Protein AF-0000000085001546 (afdb_homodimer)

Structure (mmCIF, N/CA/C/O backbone):
data_AF-0000000085001546-model_v1
#
loop_
_entity.id
_entity.type
_entity.pdbx_description
1 polymer 'Uncharacterized protein'
#
loop_
_atom_site.group_PDB
_atom_site.id
_atom_site.type_symbol
_atom_site.label_atom_id
_atom_site.label_alt_id
_atom_site.label_comp_id
_atom_site.label_asym_id
_atom_site.label_entity_id
_atom_site.label_seq_id
_atom_site.pdbx_PDB_ins_code
_atom_site.Cartn_x
_atom_site.Cartn_y
_atom_site.Cartn_z
_atom_site.occupancy
_atom_site.B_iso_or_equiv
_atom_site.auth_seq_id
_atom_site.auth_comp_id
_atom_site.auth_asym_id
_atom_site.auth_atom_id
_atom_site.pdbx_PDB_model_num
ATOM 1 N N . MET A 1 1 ? 23.609 -78.562 15.828 1 22.67 1 MET A N 1
ATOM 2 C CA . MET A 1 1 ? 22.531 -77.875 16.516 1 22.67 1 MET A CA 1
ATOM 3 C C . MET A 1 1 ? 22.531 -76.375 16.172 1 22.67 1 MET A C 1
ATOM 5 O O . MET A 1 1 ? 23.5 -75.688 16.469 1 22.67 1 MET A O 1
ATOM 9 N N . LEU A 1 2 ? 21.969 -76.062 15.039 1 18.95 2 LEU A N 1
ATOM 10 C CA . LEU A 1 2 ? 21.844 -74.938 14.156 1 18.95 2 LEU A CA 1
ATOM 11 C C . LEU A 1 2 ? 21.188 -73.75 14.875 1 18.95 2 LEU A C 1
ATOM 13 O O . LEU A 1 2 ? 20.062 -73.875 15.375 1 18.95 2 LEU A O 1
ATOM 17 N N . LYS A 1 3 ? 22.047 -72.812 15.539 1 21.53 3 LYS A N 1
ATOM 18 C CA . LYS A 1 3 ? 21.859 -71.562 16.312 1 21.53 3 LYS A CA 1
ATOM 19 C C . LYS A 1 3 ? 20.812 -70.688 15.664 1 21.53 3 LYS A C 1
ATOM 21 O O . LYS A 1 3 ? 20.547 -70.812 14.461 1 21.53 3 LYS A O 1
ATOM 26 N N . CYS A 1 4 ? 20.078 -69.688 16.359 1 21.12 4 CYS A N 1
ATOM 27 C CA . CYS A 1 4 ? 18.859 -68.875 16.359 1 21.12 4 CYS A CA 1
ATOM 28 C C . CYS A 1 4 ? 18.859 -67.938 15.195 1 21.12 4 CYS A C 1
ATOM 30 O O . CYS A 1 4 ? 19.828 -67.188 14.992 1 21.12 4 CYS A O 1
ATOM 32 N N . SER A 1 5 ? 18.219 -68.125 14.031 1 21.47 5 SER A N 1
ATOM 33 C CA . SER A 1 5 ? 17.938 -67.375 12.82 1 21.47 5 SER A CA 1
ATOM 34 C C . SER A 1 5 ? 17.234 -66.062 13.148 1 21.47 5 SER A C 1
ATOM 36 O O . SER A 1 5 ? 16.156 -66.062 13.766 1 21.47 5 SER A O 1
ATOM 38 N N . PRO A 1 6 ? 17.953 -64.938 13.414 1 22.94 6 PRO A N 1
ATOM 39 C CA . PRO A 1 6 ? 17.359 -63.688 13.945 1 22.94 6 PRO A CA 1
ATOM 40 C C . PRO A 1 6 ? 16.234 -63.156 13.07 1 22.94 6 PRO A C 1
ATOM 42 O O . PRO A 1 6 ? 16.297 -63.25 11.844 1 22.94 6 PRO A O 1
ATOM 45 N N . VAL A 1 7 ? 14.938 -63.125 13.484 1 20.58 7 VAL A N 1
ATOM 46 C CA . VAL A 1 7 ? 13.664 -62.656 12.945 1 20.58 7 VAL A CA 1
ATOM 47 C C . VAL A 1 7 ? 13.758 -61.156 12.617 1 20.58 7 VAL A C 1
ATOM 49 O O . VAL A 1 7 ? 14.117 -60.344 13.469 1 20.58 7 VAL A O 1
ATOM 52 N N . VAL A 1 8 ? 13.93 -60.625 11.367 1 19.33 8 VAL A N 1
ATOM 53 C CA . VAL A 1 8 ? 14.008 -59.312 10.742 1 19.33 8 VAL A CA 1
ATOM 54 C C . VAL A 1 8 ? 12.711 -58.562 10.977 1 19.33 8 VAL A C 1
ATOM 56 O O . VAL A 1 8 ? 11.648 -58.938 10.5 1 19.33 8 VAL A O 1
ATOM 59 N N . ARG A 1 9 ? 12.258 -58.062 12.195 1 20.77 9 ARG A N 1
ATOM 60 C CA . ARG A 1 9 ? 11.031 -57.312 12.391 1 20.77 9 ARG A CA 1
ATOM 61 C C . ARG A 1 9 ? 10.969 -56.094 11.453 1 20.77 9 ARG A C 1
ATOM 63 O O . ARG A 1 9 ? 11.914 -55.312 11.383 1 20.77 9 ARG A O 1
ATOM 70 N N . ALA A 1 10 ? 10.109 -56 10.375 1 20.83 10 ALA A N 1
ATOM 71 C CA . ALA A 1 10 ? 9.797 -54.969 9.391 1 20.83 10 ALA A CA 1
ATOM 72 C C . ALA A 1 10 ? 9.305 -53.688 10.078 1 20.83 10 ALA A C 1
ATOM 74 O O . ALA A 1 10 ? 8.32 -53.719 10.812 1 20.83 10 ALA A O 1
ATOM 75 N N . PHE A 1 11 ? 10.117 -52.75 10.664 1 24.11 11 PHE A N 1
ATOM 76 C CA . PHE A 1 11 ? 9.766 -51.469 11.258 1 24.11 11 PHE A CA 1
ATOM 77 C C . PHE A 1 11 ? 8.875 -50.656 10.32 1 24.11 11 PHE A C 1
ATOM 79 O O . PHE A 1 11 ? 9.281 -50.344 9.203 1 24.11 11 PHE A O 1
ATOM 86 N N . VAL A 1 12 ? 7.508 -50.719 10.344 1 25.95 12 VAL A N 1
ATOM 87 C CA . VAL A 1 12 ? 6.473 -49.969 9.648 1 25.95 12 VAL A CA 1
ATOM 88 C C . VAL A 1 12 ? 6.719 -48.469 9.836 1 25.95 12 VAL A C 1
ATOM 90 O O . VAL A 1 12 ? 6.875 -48 10.961 1 25.95 12 VAL A O 1
ATOM 93 N N . ARG A 1 13 ? 7.25 -47.719 8.875 1 30.47 13 ARG A N 1
ATOM 94 C CA . ARG A 1 13 ? 7.605 -46.281 8.836 1 30.47 13 ARG A CA 1
ATOM 95 C C . ARG A 1 13 ? 6.441 -45.438 9.289 1 30.47 13 ARG A C 1
ATOM 97 O O . ARG A 1 13 ? 5.32 -45.562 8.797 1 30.47 13 ARG A O 1
ATOM 104 N N . PRO A 1 14 ? 6.465 -44.781 10.531 1 28.7 14 PRO A N 1
ATOM 105 C CA . PRO A 1 14 ? 5.387 -44 11.109 1 28.7 14 PRO A CA 1
ATOM 106 C C . PRO A 1 14 ? 4.801 -43 10.109 1 28.7 14 PRO A C 1
ATOM 108 O O . PRO A 1 14 ? 5.477 -42.594 9.148 1 28.7 14 PRO A O 1
ATOM 111 N N . ARG A 1 15 ? 3.498 -42.844 10.031 1 32.47 15 ARG A N 1
ATOM 112 C CA . ARG A 1 15 ? 2.59 -41.969 9.273 1 32.47 15 ARG A CA 1
ATOM 113 C C . ARG A 1 15 ? 3.023 -40.531 9.344 1 32.47 15 ARG A C 1
ATOM 115 O O . ARG A 1 15 ? 3.262 -40 10.43 1 32.47 15 ARG A O 1
ATOM 122 N N . ARG A 1 16 ? 3.506 -39.906 8.258 1 33.78 16 ARG A N 1
ATOM 123 C CA . ARG A 1 16 ? 3.965 -38.562 7.953 1 33.78 16 ARG A CA 1
ATOM 124 C C . ARG A 1 16 ? 3.01 -37.5 8.523 1 33.78 16 ARG A C 1
ATOM 126 O O . ARG A 1 16 ? 1.819 -37.531 8.203 1 33.78 16 ARG A O 1
ATOM 133 N N . GLN A 1 17 ? 3.17 -37.125 9.836 1 28.27 17 GLN A N 1
ATOM 134 C CA . GLN A 1 17 ? 2.393 -36.094 10.523 1 28.27 17 GLN A CA 1
ATOM 135 C C . GLN A 1 17 ? 2.324 -34.812 9.703 1 28.27 17 GLN A C 1
ATOM 137 O O . GLN A 1 17 ? 3.357 -34.25 9.352 1 28.27 17 GLN A O 1
ATOM 142 N N . ILE A 1 18 ? 1.299 -34.594 8.961 1 32.38 18 ILE A N 1
ATOM 143 C CA . ILE A 1 18 ? 0.952 -33.375 8.242 1 32.38 18 ILE A CA 1
ATOM 144 C C . ILE A 1 18 ? 0.745 -32.219 9.242 1 32.38 18 ILE A C 1
ATOM 146 O O . ILE A 1 18 ? -0.133 -32.312 10.102 1 32.38 18 ILE A O 1
ATOM 150 N N . THR A 1 19 ? 1.7 -31.484 9.719 1 32.44 19 THR A N 1
ATOM 151 C CA . THR A 1 19 ? 1.511 -30.297 10.555 1 32.44 19 THR A CA 1
ATOM 152 C C . THR A 1 19 ? 0.7 -29.234 9.812 1 32.44 19 THR A C 1
ATOM 154 O O . THR A 1 19 ? 1.006 -28.906 8.664 1 32.44 19 THR A O 1
ATOM 157 N N . HIS A 1 20 ? -0.538 -29.047 10.242 1 33.53 20 HIS A N 1
ATOM 158 C CA . HIS A 1 20 ? -1.504 -28.078 9.719 1 33.53 20 HIS A CA 1
ATOM 159 C C . HIS A 1 20 ? -1.108 -26.656 10.07 1 33.53 20 HIS A C 1
ATOM 161 O O . HIS A 1 20 ? -0.918 -26.328 11.242 1 33.53 20 HIS A O 1
ATOM 167 N N . PHE A 1 21 ? -0.254 -25.969 9.547 1 36.81 21 PHE A N 1
ATOM 168 C CA . PHE A 1 21 ? 0.182 -24.625 9.906 1 36.81 21 PHE A CA 1
ATOM 169 C C . PHE A 1 21 ? -0.802 -23.594 9.391 1 36.81 21 PHE A C 1
ATOM 171 O O . PHE A 1 21 ? -0.512 -22.391 9.414 1 36.81 21 PHE A O 1
ATOM 178 N N . SER A 1 22 ? -1.902 -23.844 8.859 1 37.84 22 SER A N 1
ATOM 179 C CA . SER A 1 22 ? -2.385 -22.859 7.895 1 37.84 22 SER A CA 1
ATOM 180 C C . SER A 1 22 ? -2.99 -21.656 8.594 1 37.84 22 SER A C 1
ATOM 182 O O . SER A 1 22 ? -2.865 -20.531 8.109 1 37.84 22 SER A O 1
ATOM 184 N N . ARG A 1 23 ? -3.906 -21.734 9.703 1 39.09 23 ARG A N 1
ATOM 185 C CA . ARG A 1 23 ? -4.91 -20.703 9.914 1 39.09 23 ARG A CA 1
ATOM 186 C C . ARG A 1 23 ? -4.344 -19.547 10.742 1 39.09 23 ARG A C 1
ATOM 188 O O . ARG A 1 23 ? -3.68 -19.781 11.758 1 39.09 23 ARG A O 1
ATOM 195 N N . ILE A 1 24 ? -4.164 -18.5 10.086 1 40.12 24 ILE A N 1
ATOM 196 C CA . ILE A 1 24 ? -3.883 -17.328 10.914 1 40.12 24 ILE A CA 1
ATOM 197 C C . ILE A 1 24 ? -4.883 -17.266 12.07 1 40.12 24 ILE A C 1
ATOM 199 O O . ILE A 1 24 ? -6.086 -17.438 11.867 1 40.12 24 ILE A O 1
ATOM 203 N N . GLN A 1 25 ? -4.48 -17.672 13.242 1 34.09 25 GLN A N 1
ATOM 204 C CA . GLN A 1 25 ? -5.336 -17.594 14.422 1 34.09 25 GLN A CA 1
ATOM 205 C C . GLN A 1 25 ? -6.125 -16.281 14.445 1 34.09 25 GLN A C 1
ATOM 207 O O . GLN A 1 25 ? -5.574 -15.219 14.172 1 34.09 25 GLN A O 1
ATOM 212 N N . ARG A 1 26 ? -7.445 -16.359 14.43 1 33 26 ARG A N 1
ATOM 213 C CA . ARG A 1 26 ? -8.477 -15.328 14.469 1 33 26 ARG A CA 1
ATOM 214 C C . ARG A 1 26 ? -8.258 -14.391 15.656 1 33 26 ARG A C 1
ATOM 216 O O . ARG A 1 26 ? -8.305 -14.828 16.812 1 33 26 ARG A O 1
ATOM 223 N N . ALA A 1 27 ? -7.512 -13.523 15.641 1 30.45 27 ALA A N 1
ATOM 224 C CA . ALA A 1 27 ? -7.805 -12.578 16.719 1 30.45 27 ALA A CA 1
ATOM 225 C C . ALA A 1 27 ? -9.25 -12.086 16.641 1 30.45 27 ALA A C 1
ATOM 227 O O . ALA A 1 27 ? -9.805 -11.945 15.547 1 30.45 27 ALA A O 1
ATOM 228 N N . SER A 1 28 ? -10.164 -12.172 17.656 1 31.56 28 SER A N 1
ATOM 229 C CA . SER A 1 28 ? -11.555 -11.789 17.844 1 31.56 28 SER A CA 1
ATOM 230 C C . SER A 1 28 ? -11.844 -10.422 17.234 1 31.56 28 SER A C 1
ATOM 232 O O . SER A 1 28 ? -11.883 -9.414 17.953 1 31.56 28 SER A O 1
ATOM 234 N N . PHE A 1 29 ? -11.281 -9.977 16.203 1 34.47 29 PHE A N 1
ATOM 235 C CA . PHE A 1 29 ? -11.695 -8.664 15.727 1 34.47 29 PHE A CA 1
ATOM 236 C C . PHE A 1 29 ? -13.117 -8.711 15.172 1 34.47 29 PHE A C 1
ATOM 238 O O . PHE A 1 29 ? -13.562 -9.758 14.695 1 34.47 29 PHE A O 1
ATOM 245 N N . GLN A 1 30 ? -14.078 -7.922 15.609 1 35.09 30 GLN A N 1
ATOM 246 C CA . GLN A 1 30 ? -15.438 -7.711 15.117 1 35.09 30 GLN A CA 1
ATOM 247 C C . GLN A 1 30 ? -15.484 -7.805 13.594 1 35.09 30 GLN A C 1
ATOM 249 O O . GLN A 1 30 ? -14.68 -7.18 12.898 1 35.09 30 GLN A O 1
ATOM 254 N N . PHE A 1 31 ? -16.094 -8.836 13 1 38.75 31 PHE A N 1
ATOM 255 C CA . PHE A 1 31 ? -16.25 -9.367 11.648 1 38.75 31 PHE A CA 1
ATOM 256 C C . PHE A 1 31 ? -16.719 -8.273 10.695 1 38.75 31 PHE A C 1
ATOM 258 O O . PHE A 1 31 ? -17.906 -7.918 10.68 1 38.75 31 PHE A O 1
ATOM 265 N N . SER A 1 32 ? -16.078 -7.23 10.508 1 47.25 32 SER A N 1
ATOM 266 C CA . SER A 1 32 ? -16.516 -6.34 9.438 1 47.25 32 SER A CA 1
ATOM 267 C C . SER A 1 32 ? -16.484 -7.047 8.086 1 47.25 32 SER A C 1
ATOM 269 O O . SER A 1 32 ? -15.656 -7.938 7.863 1 47.25 32 SER A O 1
ATOM 271 N N . ARG A 1 33 ? -17.516 -6.945 7.238 1 59.16 33 ARG A N 1
ATOM 272 C CA . ARG A 1 33 ? -17.906 -7.586 5.988 1 59.16 33 ARG A CA 1
ATOM 273 C C . ARG A 1 33 ? -16.797 -7.445 4.941 1 59.16 33 ARG A C 1
ATOM 275 O O . ARG A 1 33 ? -16.203 -6.379 4.805 1 59.16 33 ARG A O 1
ATOM 282 N N . CYS A 1 34 ? -16.297 -8.555 4.5 1 68.38 34 CYS A N 1
ATOM 283 C CA . CYS A 1 34 ? -15.344 -8.602 3.395 1 68.38 34 CYS A CA 1
ATOM 284 C C . CYS A 1 34 ? -15.875 -7.828 2.193 1 68.38 34 CYS A C 1
ATOM 286 O O . CYS A 1 34 ? -17.078 -7.703 2.01 1 68.38 34 CYS A O 1
ATOM 288 N N . TYR A 1 35 ? -15.078 -7.102 1.521 1 63.97 35 TYR A N 1
ATOM 289 C CA . TYR A 1 35 ? -15.477 -6.258 0.398 1 63.97 35 TYR A CA 1
ATOM 290 C C . TYR A 1 35 ? -15.977 -7.102 -0.767 1 63.97 35 TYR A C 1
ATOM 292 O O . TYR A 1 35 ? -16.75 -6.625 -1.596 1 63.97 35 TYR A O 1
ATOM 300 N N . THR A 1 36 ? -15.516 -8.344 -1.046 1 55.94 36 THR A N 1
ATOM 301 C CA . THR A 1 36 ? -15.938 -9.164 -2.176 1 55.94 36 THR A CA 1
ATOM 302 C C . THR A 1 36 ? -16.844 -10.297 -1.71 1 55.94 36 THR A C 1
ATOM 304 O O . THR A 1 36 ? -16.578 -10.93 -0.685 1 55.94 36 THR A O 1
ATOM 307 N N . LYS A 1 37 ? -18.266 -10.094 -1.979 1 50.12 37 LYS A N 1
ATOM 308 C CA . LYS A 1 37 ? -19.203 -11.18 -1.673 1 50.12 37 LYS A CA 1
ATOM 309 C C . LYS A 1 37 ? -18.906 -12.406 -2.537 1 50.12 37 LYS A C 1
ATOM 311 O O . LYS A 1 37 ? -18.172 -12.32 -3.521 1 50.12 37 LYS A O 1
ATOM 316 N N . SER A 1 38 ? -19.703 -13.523 -2.256 1 46.53 38 SER A N 1
ATOM 317 C CA . SER A 1 38 ? -19.609 -14.883 -2.773 1 46.53 38 SER A CA 1
ATOM 318 C C . SER A 1 38 ? -19.672 -14.898 -4.297 1 46.53 38 SER A C 1
ATOM 320 O O . SER A 1 38 ? -20.297 -14.023 -4.906 1 46.53 38 SER A O 1
ATOM 322 N N . ALA A 1 39 ? -18.766 -15.633 -5.008 1 44.84 39 ALA A N 1
ATOM 323 C CA . ALA A 1 39 ? -18.562 -15.922 -6.426 1 44.84 39 ALA A CA 1
ATOM 324 C C . ALA A 1 39 ? -19.875 -16.234 -7.121 1 44.84 39 ALA A C 1
ATOM 326 O O . ALA A 1 39 ? -19.906 -16.5 -8.328 1 44.84 39 ALA A O 1
ATOM 327 N N . ALA A 1 40 ? -20.922 -16.531 -6.418 1 38.16 40 ALA A N 1
ATOM 328 C CA . ALA A 1 40 ? -21.984 -17.25 -7.125 1 38.16 40 ALA A CA 1
ATOM 329 C C . ALA A 1 40 ? -22.547 -16.406 -8.266 1 38.16 40 ALA A C 1
ATOM 331 O O . ALA A 1 40 ? -23.25 -16.906 -9.141 1 38.16 40 ALA A O 1
ATOM 332 N N . ASP A 1 41 ? -22.609 -15.094 -8.109 1 39.19 41 ASP A N 1
ATOM 333 C CA . ASP A 1 41 ? -23.5 -14.461 -9.07 1 39.19 41 ASP A CA 1
ATOM 334 C C . ASP A 1 41 ? -22.766 -14.156 -10.375 1 39.19 41 ASP A C 1
ATOM 336 O O . ASP A 1 41 ? -23.25 -13.367 -11.195 1 39.19 41 ASP A O 1
ATOM 340 N N . GLY A 1 42 ? -21.438 -14.336 -10.391 1 39.59 42 GLY A N 1
ATOM 341 C CA . GLY A 1 42 ? -20.891 -13.914 -11.672 1 39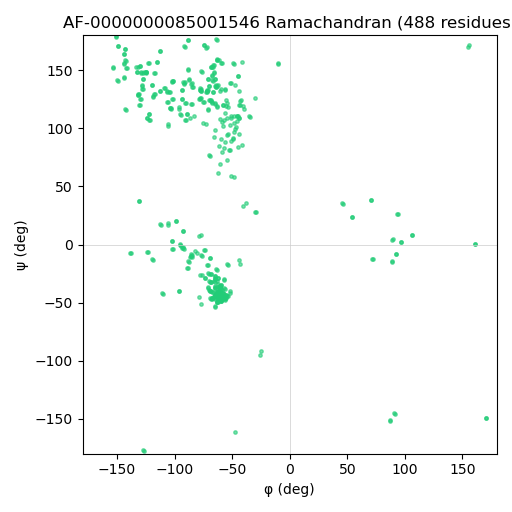.59 42 GLY A CA 1
ATOM 342 C C . GLY A 1 42 ? -21.328 -14.812 -12.82 1 39.59 42 GLY A C 1
ATOM 343 O O . GLY A 1 42 ? -21.594 -16 -12.625 1 39.59 42 GLY A O 1
ATOM 344 N N . SER A 1 43 ? -21.953 -14.227 -13.797 1 40 43 SER A N 1
ATOM 345 C CA . SER A 1 43 ? -22.266 -14.906 -15.047 1 40 43 SER A CA 1
ATOM 346 C C . SER A 1 43 ? -21.094 -15.734 -15.547 1 40 43 SER A C 1
ATOM 348 O O . SER A 1 43 ? -19.938 -15.32 -15.406 1 40 43 SER A O 1
ATOM 350 N N . PRO A 1 44 ? -21.203 -17.062 -15.719 1 40.81 44 PRO A N 1
ATOM 351 C CA . PRO A 1 44 ? -20.172 -18 -16.141 1 40.81 44 PRO A CA 1
ATOM 352 C C . PRO A 1 44 ? -19.078 -17.344 -16.984 1 40.81 44 PRO A C 1
ATOM 354 O O . PRO A 1 44 ? -17.891 -17.453 -16.672 1 40.81 44 PRO A O 1
ATOM 357 N N . GLY A 1 45 ? -19.219 -17.406 -18.391 1 44.31 45 GLY A N 1
ATOM 358 C CA . GLY A 1 45 ? -18.469 -17.672 -19.594 1 44.31 45 GLY A CA 1
ATOM 359 C C . GLY A 1 45 ? -17.672 -16.469 -20.078 1 44.31 45 GLY A C 1
ATOM 360 O O . GLY A 1 45 ? -17.312 -16.391 -21.25 1 44.31 45 GLY A O 1
ATOM 361 N N . SER A 1 46 ? -17.797 -15.305 -19.484 1 52.78 46 SER A N 1
ATOM 362 C CA . SER A 1 46 ? -17.188 -14.297 -20.344 1 52.78 46 SER A CA 1
ATOM 363 C C . SER A 1 46 ? -15.664 -14.438 -20.359 1 52.78 46 SER A C 1
ATOM 365 O O . SER A 1 46 ? -15.047 -14.648 -19.312 1 52.78 46 SER A O 1
ATOM 367 N N . LYS A 1 47 ? -15.055 -14.734 -21.484 1 66.31 47 LYS A N 1
ATOM 368 C CA . LYS A 1 47 ? -13.633 -14.859 -21.781 1 66.31 47 LYS A 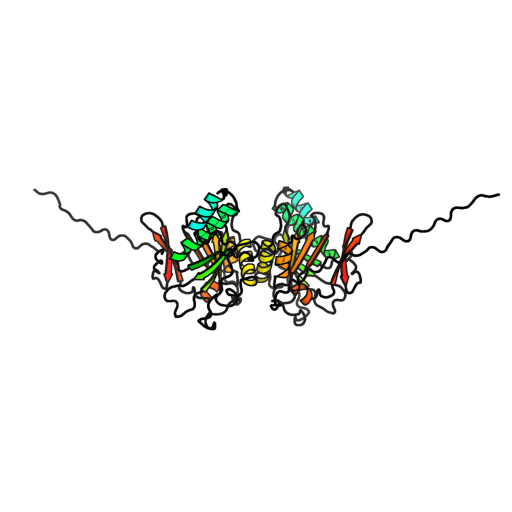CA 1
ATOM 369 C C . LYS A 1 47 ? -12.836 -13.711 -21.156 1 66.31 47 LYS A C 1
ATOM 371 O O . LYS A 1 47 ? -13.133 -12.539 -21.406 1 66.31 47 LYS A O 1
ATOM 376 N N . LEU A 1 48 ? -12.047 -14.055 -20.094 1 82.75 48 LEU A N 1
ATOM 377 C CA . LEU A 1 48 ? -11.156 -13.062 -19.516 1 82.75 48 LEU A CA 1
ATOM 378 C C . LEU A 1 48 ? -10.188 -12.531 -20.562 1 82.75 48 LEU A C 1
ATOM 380 O O . LEU A 1 48 ? -9.555 -13.305 -21.281 1 82.75 48 LEU A O 1
ATOM 384 N N . HIS A 1 49 ? -10.273 -11.281 -20.766 1 84.69 49 HIS A N 1
ATOM 385 C CA . HIS A 1 49 ? -9.297 -10.648 -21.625 1 84.69 49 HIS A CA 1
ATOM 386 C C . HIS A 1 49 ? -8.086 -10.164 -20.844 1 84.69 49 HIS A C 1
ATOM 388 O O . HIS A 1 49 ? -8.164 -9.164 -20.125 1 84.69 49 HIS A O 1
ATOM 394 N N . TYR A 1 50 ? -7.078 -10.875 -21.047 1 87.94 50 TYR A N 1
ATOM 395 C CA . TYR A 1 50 ? -5.852 -10.523 -20.344 1 87.94 50 TYR A CA 1
ATOM 396 C C . TYR A 1 50 ? -5.246 -9.234 -20.891 1 87.94 50 TYR A C 1
ATOM 398 O O . TYR A 1 50 ? -5.266 -9.008 -22.109 1 87.94 50 TYR A O 1
ATOM 406 N N . PRO A 1 51 ? -4.699 -8.453 -19.984 1 86.5 51 PRO A N 1
ATOM 407 C CA . PRO A 1 51 ? -3.965 -7.293 -20.5 1 86.5 51 PRO A CA 1
ATOM 408 C C . PRO A 1 51 ? -2.752 -7.684 -21.344 1 86.5 51 PRO A C 1
ATOM 410 O O . PRO A 1 51 ? -2.232 -8.797 -21.203 1 86.5 51 PRO A O 1
ATOM 413 N N . ASN A 1 52 ? -2.344 -6.707 -22.156 1 83.94 52 ASN A N 1
ATOM 414 C CA . ASN A 1 52 ? -1.145 -6.953 -22.953 1 83.94 52 ASN A CA 1
ATOM 415 C C . ASN A 1 52 ? 0.098 -7.059 -22.062 1 83.94 52 ASN A C 1
ATOM 417 O O . ASN A 1 52 ? 0.23 -6.328 -21.078 1 83.94 52 ASN A O 1
ATOM 421 N N . PRO A 1 53 ? 0.938 -7.996 -22.484 1 85.06 53 PRO A N 1
ATOM 422 C CA . PRO A 1 53 ? 2.199 -8.062 -21.734 1 85.06 53 PRO A CA 1
ATOM 423 C C . PRO A 1 53 ? 3.027 -6.785 -21.875 1 85.06 53 PRO A C 1
ATOM 425 O O . PRO A 1 53 ? 2.859 -6.031 -22.828 1 85.06 53 PRO A O 1
ATOM 428 N N . PRO A 1 54 ? 3.914 -6.59 -20.938 1 84.06 54 PRO A N 1
ATOM 429 C CA . PRO A 1 54 ? 4.742 -5.383 -20.984 1 84.06 54 PRO A CA 1
ATOM 430 C C . PRO A 1 54 ? 5.766 -5.414 -22.125 1 84.06 54 PRO A C 1
ATOM 432 O O . PRO A 1 54 ? 6.305 -4.371 -22.5 1 84.06 54 PRO A O 1
ATOM 435 N N . THR A 1 55 ? 6.102 -6.582 -22.516 1 88.88 55 THR A N 1
ATOM 436 C CA . THR A 1 55 ? 7.039 -6.762 -23.609 1 88.88 55 THR A CA 1
ATOM 437 C C . THR A 1 55 ? 6.656 -7.977 -24.453 1 88.88 55 THR A C 1
ATOM 439 O O . THR A 1 55 ? 5.961 -8.875 -23.984 1 88.88 55 THR A O 1
ATOM 442 N N . THR A 1 56 ? 7.109 -7.918 -25.688 1 89.62 56 THR A N 1
ATOM 443 C CA . THR A 1 56 ? 6.879 -9.062 -26.562 1 89.62 56 THR A CA 1
ATOM 444 C C . THR A 1 56 ? 8.148 -9.898 -26.703 1 89.62 56 THR A C 1
ATOM 446 O O . THR A 1 56 ? 8.148 -10.938 -27.359 1 89.62 56 THR A O 1
ATOM 449 N N . ASN A 1 57 ? 9.195 -9.531 -26.016 1 94 57 ASN A N 1
ATOM 450 C CA . ASN A 1 57 ? 10.484 -10.195 -26.156 1 94 57 ASN A CA 1
ATOM 451 C C . ASN A 1 57 ? 10.516 -11.539 -25.438 1 94 57 ASN A C 1
ATOM 453 O O . ASN A 1 57 ? 11.32 -12.406 -25.766 1 94 57 ASN A O 1
ATOM 457 N N . HIS A 1 58 ? 9.719 -11.68 -24.453 1 95.69 58 HIS A N 1
ATOM 458 C CA . HIS A 1 58 ? 9.648 -12.906 -23.672 1 95.69 58 HIS A CA 1
ATOM 459 C C . HIS A 1 58 ? 8.273 -13.078 -23.031 1 95.69 58 HIS A C 1
ATOM 461 O O . HIS A 1 58 ? 7.586 -12.094 -22.75 1 95.69 58 HIS A O 1
ATOM 467 N N . SER A 1 59 ? 7.887 -14.336 -22.797 1 95 59 SER A N 1
ATOM 468 C CA . SER A 1 59 ? 6.547 -14.602 -22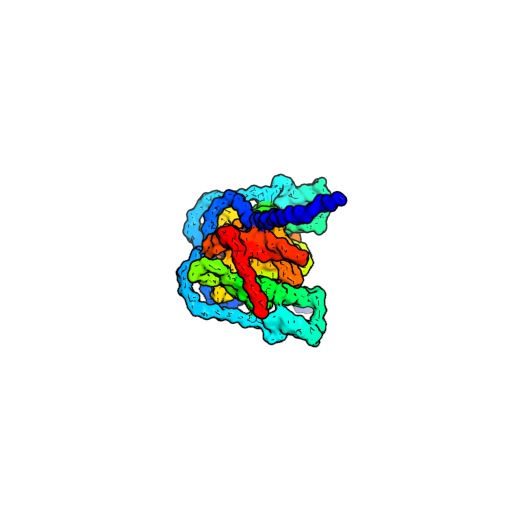.297 1 95 59 SER A CA 1
ATOM 469 C C . SER A 1 59 ? 6.566 -15.688 -21.219 1 95 59 SER A C 1
ATOM 471 O O . SER A 1 59 ? 5.527 -16.031 -20.656 1 95 59 SER A O 1
ATOM 473 N N . ASP A 1 60 ? 7.684 -16.266 -21.047 1 96.12 60 ASP A N 1
ATOM 474 C CA . ASP A 1 60 ? 7.871 -17.266 -20 1 96.12 60 ASP A CA 1
ATOM 475 C C . ASP A 1 60 ? 9.32 -17.281 -19.516 1 96.12 60 ASP A C 1
ATOM 477 O O . ASP A 1 60 ? 10.148 -16.5 -19.984 1 96.12 60 ASP A O 1
ATOM 481 N N . LEU A 1 61 ? 9.594 -18.125 -18.562 1 96.75 61 LEU A N 1
ATOM 482 C CA . LEU A 1 61 ? 10.906 -18.141 -17.938 1 96.75 61 LEU A CA 1
ATOM 483 C C . LEU A 1 61 ? 12 -18.453 -18.953 1 96.75 61 LEU A C 1
ATOM 485 O O . LEU A 1 61 ? 13.023 -17.781 -19.016 1 96.75 61 LEU A O 1
ATOM 489 N N . ASP A 1 62 ? 11.781 -19.438 -19.766 1 97.12 62 ASP A N 1
ATOM 490 C CA . ASP A 1 62 ? 12.781 -19.875 -20.734 1 97.12 62 ASP A CA 1
ATOM 491 C C . ASP A 1 62 ? 13.078 -18.766 -21.75 1 97.12 62 ASP A C 1
ATOM 493 O O . ASP A 1 62 ? 14.242 -18.469 -22.031 1 97.12 62 ASP A O 1
ATOM 497 N N . SER A 1 63 ? 12.008 -18.188 -22.328 1 97.38 63 SER A N 1
ATOM 498 C CA . SER A 1 63 ? 12.219 -17.125 -23.297 1 97.38 63 SER A CA 1
ATOM 499 C C . SER A 1 63 ? 12.883 -15.906 -22.672 1 97.38 63 SER A C 1
ATOM 501 O O . SER A 1 63 ? 13.625 -15.188 -23.328 1 97.38 63 SER A O 1
ATOM 503 N N . PHE A 1 64 ? 12.625 -15.68 -21.453 1 97.69 64 PHE A N 1
ATOM 504 C CA . PHE A 1 64 ? 13.273 -14.555 -20.781 1 97.69 64 PHE A CA 1
ATOM 505 C C . PHE A 1 64 ? 14.766 -14.812 -20.609 1 97.69 64 PHE A C 1
ATOM 507 O O . PHE A 1 64 ? 15.586 -13.922 -20.844 1 97.69 64 PHE A O 1
ATOM 514 N N . ILE A 1 65 ? 15.047 -15.984 -20.156 1 97.06 65 ILE A N 1
ATOM 515 C CA . ILE A 1 65 ? 16.453 -16.344 -19.969 1 97.06 65 ILE A CA 1
ATOM 516 C C . ILE A 1 65 ? 17.203 -16.188 -21.297 1 97.06 65 ILE A C 1
ATOM 518 O O . ILE A 1 65 ? 18.297 -15.625 -21.328 1 97.06 65 ILE A O 1
ATOM 522 N N . ALA A 1 66 ? 16.594 -16.672 -22.328 1 97.69 66 ALA A N 1
ATOM 523 C CA . ALA A 1 66 ? 17.203 -16.547 -23.641 1 97.69 66 ALA A CA 1
ATOM 524 C C . ALA A 1 66 ? 17.375 -15.07 -24.016 1 97.69 66 ALA A C 1
ATOM 526 O O . ALA A 1 66 ? 18.438 -14.672 -24.516 1 97.69 66 ALA A O 1
ATOM 527 N N . TYR A 1 67 ? 16.359 -14.312 -23.781 1 97.69 67 TYR A N 1
ATOM 528 C CA . TYR A 1 67 ? 16.391 -12.883 -24.062 1 97.69 67 TYR A CA 1
ATOM 529 C C . TYR A 1 67 ? 17.484 -12.188 -23.266 1 97.69 67 TYR A C 1
ATOM 531 O O . TYR A 1 67 ? 18.25 -11.391 -23.812 1 97.69 67 TYR A O 1
ATOM 539 N N . ALA A 1 68 ? 17.531 -12.469 -22 1 97.31 68 ALA A N 1
ATOM 540 C CA . ALA A 1 68 ? 18.516 -11.859 -21.125 1 97.31 68 ALA A CA 1
ATOM 541 C C . ALA A 1 68 ? 19.938 -12.172 -21.578 1 97.31 68 ALA A C 1
ATOM 543 O O . ALA A 1 68 ? 20.828 -11.312 -21.516 1 97.31 68 ALA A O 1
ATOM 544 N N . ARG A 1 69 ? 20.094 -13.367 -22.016 1 96.44 69 ARG A N 1
ATOM 545 C CA . ARG A 1 69 ? 21.391 -13.789 -22.531 1 96.44 69 ARG A CA 1
ATOM 546 C C . ARG A 1 69 ? 21.766 -13.016 -23.781 1 96.44 69 ARG A C 1
ATOM 548 O O . ARG A 1 69 ? 22.875 -12.5 -23.906 1 96.44 69 ARG A O 1
ATOM 555 N N . ARG A 1 70 ? 20.891 -12.898 -24.656 1 97.12 70 ARG A N 1
ATOM 556 C CA . ARG A 1 70 ? 21.125 -12.203 -25.922 1 97.12 70 ARG A CA 1
ATOM 557 C C . ARG A 1 70 ? 21.438 -10.727 -25.688 1 97.12 70 ARG A C 1
ATOM 559 O O . ARG A 1 70 ? 22.297 -10.156 -26.359 1 97.12 70 ARG A O 1
ATOM 566 N N . LYS A 1 71 ? 20.734 -10.102 -24.781 1 97.06 71 LYS A N 1
ATOM 567 C CA . LYS A 1 71 ? 20.859 -8.664 -24.531 1 97.06 71 LYS A CA 1
ATOM 568 C C . LYS A 1 71 ? 22 -8.367 -23.562 1 97.06 71 LYS A C 1
ATOM 570 O O . LYS A 1 71 ? 22.359 -7.207 -23.344 1 97.06 71 LYS A O 1
ATOM 575 N N . GLY A 1 72 ? 22.516 -9.383 -22.953 1 96.81 72 GLY A N 1
ATOM 576 C CA . GLY A 1 72 ? 23.578 -9.203 -21.984 1 96.81 72 GLY A CA 1
ATOM 577 C C . GLY A 1 72 ? 23.109 -8.547 -20.703 1 96.81 72 GLY A C 1
ATOM 578 O O . GLY A 1 72 ? 23.812 -7.699 -20.141 1 96.81 72 GLY A O 1
ATOM 579 N N . LEU A 1 73 ? 21.953 -8.906 -20.297 1 96.19 73 LEU A N 1
ATOM 580 C CA . LEU A 1 73 ? 21.422 -8.344 -19.047 1 96.19 73 LEU A CA 1
ATOM 581 C C . LEU A 1 73 ? 22.188 -8.875 -17.844 1 96.19 73 LEU A C 1
ATOM 583 O O . LEU A 1 73 ? 22.469 -10.07 -17.75 1 96.19 73 LEU A O 1
ATOM 587 N N . ASP A 1 74 ? 22.5 -7.953 -16.922 1 96.56 74 ASP A N 1
ATOM 588 C CA . ASP A 1 74 ? 23.156 -8.336 -15.672 1 96.56 74 ASP A CA 1
ATOM 589 C C . ASP A 1 74 ? 22.219 -9.148 -14.781 1 96.56 74 ASP A C 1
ATOM 591 O O . ASP A 1 74 ? 21.156 -8.672 -14.391 1 96.56 74 ASP A O 1
ATOM 595 N N . ALA A 1 75 ? 22.641 -10.32 -14.406 1 94.25 75 ALA A N 1
ATOM 596 C CA . ALA A 1 75 ? 21.812 -11.242 -13.641 1 94.25 75 ALA A CA 1
ATOM 597 C C . ALA A 1 75 ? 21.578 -10.734 -12.219 1 94.25 75 ALA A C 1
ATOM 599 O O . ALA A 1 75 ? 20.688 -11.227 -11.516 1 94.25 75 ALA A O 1
ATOM 600 N N . ASN A 1 76 ? 22.312 -9.727 -11.836 1 93.44 76 ASN A N 1
ATOM 601 C CA . ASN A 1 76 ? 22.172 -9.172 -10.492 1 93.44 76 ASN A CA 1
ATOM 602 C C . ASN A 1 76 ? 21.359 -7.875 -10.516 1 93.44 76 ASN A C 1
ATOM 604 O O . ASN A 1 76 ? 21.062 -7.309 -9.461 1 93.44 76 ASN A O 1
ATOM 608 N N . SER A 1 77 ? 21.047 -7.508 -11.719 1 93.62 77 SER A N 1
ATOM 609 C CA . SER A 1 77 ? 20.266 -6.285 -11.82 1 93.62 77 SER A CA 1
ATOM 610 C C . SER A 1 77 ? 18.859 -6.484 -11.266 1 93.62 77 SER A C 1
ATOM 612 O O . SER A 1 77 ? 18.328 -7.598 -11.289 1 93.62 77 SER A O 1
ATOM 614 N N . THR A 1 78 ? 18.266 -5.367 -10.789 1 90.38 78 THR A N 1
ATOM 615 C CA . THR A 1 78 ? 16.906 -5.41 -10.258 1 90.38 78 THR A CA 1
ATOM 616 C C . THR A 1 78 ? 15.914 -5.871 -11.328 1 90.38 78 THR A C 1
ATOM 618 O O . THR A 1 78 ? 14.969 -6.602 -11.031 1 90.38 78 THR A O 1
ATOM 621 N N . VAL A 1 79 ? 16.156 -5.469 -12.578 1 91.44 79 VAL A N 1
ATOM 622 C CA . VAL A 1 79 ? 15.266 -5.84 -13.672 1 91.44 79 VAL A CA 1
ATOM 623 C C . VAL A 1 79 ? 15.352 -7.348 -13.914 1 91.44 79 VAL A C 1
ATOM 625 O O . VAL A 1 79 ? 14.32 -8.023 -14.023 1 91.44 79 VAL A O 1
ATOM 628 N N . TYR A 1 80 ? 16.562 -7.898 -13.961 1 95.25 80 TYR A N 1
ATOM 629 C CA . TYR A 1 80 ? 16.719 -9.328 -14.195 1 95.25 80 TYR A CA 1
ATOM 630 C C . TYR A 1 80 ? 16.125 -10.141 -13.055 1 95.25 80 TYR A C 1
ATOM 632 O O . TYR A 1 80 ? 15.328 -11.055 -13.281 1 95.25 80 TYR A O 1
ATOM 640 N N . VAL A 1 81 ? 16.531 -9.844 -11.836 1 95.31 81 VAL A N 1
ATOM 641 C CA . VAL A 1 81 ? 16.125 -10.602 -10.664 1 95.31 81 VAL A CA 1
ATOM 642 C C . VAL A 1 81 ? 14.602 -10.578 -10.539 1 95.31 81 VAL A C 1
ATOM 644 O O . VAL A 1 81 ? 13.977 -11.609 -10.312 1 95.31 81 VAL A O 1
ATOM 647 N N . GLY A 1 82 ? 14.039 -9.398 -10.688 1 94.56 82 GLY A N 1
ATOM 648 C CA . GLY A 1 82 ? 12.594 -9.258 -10.578 1 94.56 82 GLY A CA 1
ATOM 649 C C . GLY A 1 82 ? 11.836 -10.031 -11.633 1 94.56 82 GLY A C 1
ATOM 650 O O . GLY A 1 82 ? 10.914 -10.781 -11.32 1 94.56 82 GLY A O 1
ATOM 651 N N . THR A 1 83 ? 12.242 -9.859 -12.891 1 95.31 83 THR A N 1
ATOM 652 C CA . THR A 1 83 ? 11.555 -10.508 -14 1 95.31 83 THR A CA 1
ATOM 653 C C . THR A 1 83 ? 11.688 -12.031 -13.898 1 95.31 83 THR A C 1
ATOM 655 O O . THR A 1 83 ? 10.703 -12.758 -14.086 1 95.31 83 THR A O 1
ATOM 658 N N . HIS A 1 84 ? 12.859 -12.469 -13.562 1 97.06 84 HIS A N 1
ATOM 659 C CA . HIS A 1 84 ? 13.102 -13.891 -13.375 1 97.06 84 HIS A CA 1
ATOM 660 C C . HIS A 1 84 ? 12.18 -14.469 -12.305 1 97.06 84 HIS A C 1
ATOM 662 O O . HIS A 1 84 ? 11.578 -15.531 -12.5 1 97.06 84 HIS A O 1
ATOM 668 N N . TYR A 1 85 ? 12.109 -13.75 -11.266 1 97.19 85 TYR A N 1
ATOM 669 C CA . TYR A 1 85 ? 11.297 -14.219 -10.141 1 97.19 85 TYR A CA 1
ATOM 670 C C . TYR A 1 85 ? 9.82 -14.266 -10.523 1 97.19 85 TYR A C 1
ATOM 672 O O . TYR A 1 85 ? 9.109 -15.203 -10.148 1 97.19 85 TYR A O 1
ATOM 680 N N . GLU A 1 86 ? 9.305 -13.266 -11.188 1 96.94 86 GLU A N 1
ATOM 681 C CA . GLU A 1 86 ? 7.914 -13.25 -11.641 1 96.94 86 GLU A CA 1
ATOM 682 C C . GLU A 1 86 ? 7.594 -14.484 -12.477 1 96.94 86 GLU A C 1
ATOM 684 O O . GLU A 1 86 ? 6.586 -15.156 -12.25 1 96.94 86 GLU A O 1
ATOM 689 N N . TYR A 1 87 ? 8.516 -14.789 -13.367 1 97.88 87 TYR A N 1
ATOM 690 C CA . TYR A 1 87 ? 8.297 -15.961 -14.211 1 97.88 87 TYR A CA 1
ATOM 691 C C . TYR A 1 87 ? 8.43 -17.25 -13.406 1 97.88 87 TYR A C 1
ATOM 693 O O . TYR A 1 87 ? 7.715 -18.219 -13.656 1 97.88 87 TYR A O 1
ATOM 701 N N . LYS A 1 88 ? 9.336 -17.25 -12.508 1 97.94 88 LYS A N 1
ATOM 702 C CA . LYS A 1 88 ? 9.508 -18.438 -11.672 1 97.94 88 LYS A CA 1
ATOM 703 C C . LYS A 1 88 ? 8.258 -18.719 -10.844 1 97.94 88 LYS A C 1
ATOM 705 O O . LYS A 1 88 ? 7.801 -19.859 -10.758 1 97.94 88 LYS A O 1
ATOM 710 N N . VAL A 1 89 ? 7.77 -17.672 -10.266 1 98 89 VAL A N 1
ATOM 711 C CA . VAL A 1 89 ? 6.551 -17.797 -9.477 1 98 89 VAL A CA 1
ATOM 712 C C . VAL A 1 89 ? 5.414 -18.312 -10.367 1 98 89 VAL A C 1
ATOM 714 O O . VAL A 1 89 ? 4.715 -19.25 -10 1 98 89 VAL A O 1
ATOM 717 N N . SER A 1 90 ? 5.254 -17.703 -11.516 1 98.06 90 SER A N 1
ATOM 718 C CA . SER A 1 90 ? 4.203 -18.094 -12.453 1 98.06 90 SER A CA 1
ATOM 719 C C . SER A 1 90 ? 4.312 -19.578 -12.805 1 98.06 90 SER A C 1
ATOM 721 O O . SER A 1 90 ? 3.326 -20.312 -12.727 1 98.06 90 SER A O 1
ATOM 723 N N . SER A 1 91 ? 5.461 -20.047 -13.141 1 97.44 91 SER A N 1
ATOM 724 C CA . SER A 1 91 ? 5.664 -21.422 -13.539 1 97.44 91 SER A CA 1
ATOM 725 C C . SER A 1 91 ? 5.473 -22.375 -12.359 1 97.44 91 SER A C 1
ATOM 727 O O . SER A 1 91 ? 4.855 -23.438 -12.508 1 97.44 91 SER A O 1
ATOM 729 N N . THR A 1 92 ? 5.953 -21.984 -11.227 1 96.62 92 THR A N 1
ATOM 730 C CA . THR A 1 92 ? 5.898 -22.844 -10.039 1 96.62 92 THR A CA 1
ATOM 731 C C . THR A 1 92 ? 4.457 -23.031 -9.578 1 96.62 92 THR A C 1
ATOM 733 O O . THR A 1 92 ? 4.066 -24.141 -9.203 1 96.62 92 THR A O 1
ATOM 736 N N . LEU A 1 93 ? 3.678 -21.984 -9.617 1 97 93 LEU A N 1
ATOM 737 C CA . LEU A 1 93 ? 2.336 -22.031 -9.039 1 97 93 LEU A CA 1
ATOM 738 C C . LEU A 1 93 ? 1.379 -22.797 -9.953 1 97 93 LEU A C 1
ATOM 740 O O . LEU A 1 93 ? 0.281 -23.172 -9.539 1 97 93 LEU A O 1
ATOM 744 N N . ALA A 1 94 ? 1.829 -23.109 -11.156 1 96.31 94 ALA A N 1
ATOM 745 C CA . ALA A 1 94 ? 1.01 -23.891 -12.086 1 96.31 94 ALA A CA 1
ATOM 746 C C . ALA A 1 94 ? 0.661 -25.25 -11.492 1 96.31 94 ALA A C 1
ATOM 748 O O . ALA A 1 94 ? -0.451 -25.75 -11.688 1 96.31 94 ALA A O 1
ATOM 749 N N . LYS A 1 95 ? 1.532 -25.828 -10.75 1 93.56 95 LYS A N 1
ATOM 750 C CA . LYS A 1 95 ? 1.294 -27.156 -10.211 1 93.56 95 LYS A CA 1
ATOM 751 C C . LYS A 1 95 ? 0.224 -27.125 -9.117 1 93.56 95 LYS A C 1
ATOM 753 O O . LYS A 1 95 ? -0.317 -28.172 -8.742 1 93.56 95 LYS A O 1
ATOM 758 N N . TYR A 1 96 ? -0.035 -25.969 -8.602 1 94.06 96 TYR A N 1
ATOM 759 C CA . TYR A 1 96 ? -1.081 -25.828 -7.594 1 94.06 96 TYR A CA 1
ATOM 760 C C . TYR A 1 96 ? -2.398 -25.406 -8.234 1 94.06 96 TYR A C 1
ATOM 762 O O . TYR A 1 96 ? -3.385 -25.156 -7.535 1 94.06 96 TYR A O 1
ATOM 770 N N . GLY A 1 97 ? -2.453 -25.219 -9.586 1 93.56 97 GLY A N 1
ATOM 771 C CA . GLY A 1 97 ? -3.689 -24.906 -10.281 1 93.56 97 GLY A CA 1
ATOM 772 C C . GLY A 1 97 ? -3.76 -23.453 -10.742 1 93.56 97 GLY A C 1
ATOM 773 O O . GLY A 1 97 ? -4.793 -23.016 -11.25 1 93.56 97 GLY A O 1
ATOM 774 N N . PHE A 1 98 ? -2.641 -22.734 -10.609 1 96 98 PHE A N 1
ATOM 775 C CA . PHE A 1 98 ? -2.607 -21.344 -11.078 1 96 98 PHE A CA 1
ATOM 776 C C . PHE A 1 98 ? -2.266 -21.297 -12.562 1 96 98 PHE A C 1
ATOM 778 O O . PHE A 1 98 ? -1.41 -22.047 -13.039 1 96 98 PHE A O 1
ATOM 785 N N . PHE A 1 99 ? -2.953 -20.438 -13.266 1 96.12 99 PHE A N 1
ATOM 786 C CA . PHE A 1 99 ? -2.586 -20.016 -14.609 1 96.12 99 PHE A CA 1
ATOM 787 C C . PHE A 1 99 ? -2.383 -18.516 -14.672 1 96.12 99 PHE A C 1
ATOM 789 O O . PHE A 1 99 ? -3.35 -17.75 -14.664 1 96.12 99 PHE A O 1
ATOM 796 N N . LEU A 1 100 ? -1.118 -18.109 -14.773 1 96.75 100 LEU A N 1
ATOM 797 C CA . LEU A 1 100 ? -0.775 -16.703 -14.586 1 96.75 100 LEU A CA 1
ATOM 798 C C . LEU A 1 100 ? -0.021 -16.156 -15.797 1 96.75 100 LEU A C 1
ATOM 800 O O . LEU A 1 100 ? 0.744 -16.891 -16.438 1 96.75 100 LEU A O 1
ATOM 804 N N . LYS A 1 101 ? -0.249 -14.906 -16.016 1 95.25 101 LYS A N 1
ATOM 805 C CA . LYS A 1 101 ? 0.469 -14.172 -17.047 1 95.25 101 LYS A CA 1
ATOM 806 C C . LYS A 1 101 ? 1.099 -12.898 -16.484 1 95.25 101 LYS A C 1
ATOM 808 O O . LYS A 1 101 ? 0.479 -12.195 -15.68 1 95.25 101 LYS A O 1
ATOM 813 N N . ARG A 1 102 ? 2.238 -12.656 -16.984 1 95 102 ARG A N 1
ATOM 814 C CA . ARG A 1 102 ? 2.947 -11.453 -16.547 1 95 102 ARG A CA 1
ATOM 815 C C . ARG A 1 102 ? 2.375 -10.211 -17.203 1 95 102 ARG A C 1
ATOM 817 O O . ARG A 1 102 ? 2.195 -10.172 -18.422 1 95 102 ARG A O 1
ATOM 824 N N . ILE A 1 103 ? 2.021 -9.266 -16.375 1 90.56 103 ILE A N 1
ATOM 825 C CA . ILE A 1 103 ? 1.501 -8.016 -16.922 1 90.56 103 ILE A CA 1
ATOM 826 C C . ILE A 1 103 ? 2.342 -6.848 -16.406 1 90.56 103 ILE A C 1
ATOM 828 O O . ILE A 1 103 ? 2.006 -5.684 -16.656 1 90.56 103 ILE A O 1
ATOM 832 N N . GLY A 1 104 ? 3.23 -7.203 -15.516 1 72.94 104 GLY A N 1
ATOM 833 C CA . GLY A 1 104 ? 3.988 -6.156 -14.844 1 72.94 104 GLY A CA 1
ATOM 834 C C . GLY A 1 104 ? 4.59 -5.148 -15.805 1 72.94 104 GLY A C 1
ATOM 835 O O . GLY A 1 104 ? 4.523 -5.328 -17.031 1 72.94 104 GLY A O 1
ATOM 836 N N . GLY A 1 105 ? 4.891 -3.916 -15.398 1 62.69 105 GLY A N 1
ATOM 837 C CA . GLY A 1 105 ? 5.359 -2.703 -16.047 1 62.69 105 GLY A CA 1
ATOM 838 C C . GLY A 1 105 ? 4.988 -1.44 -15.297 1 62.69 105 GLY A C 1
ATOM 839 O O . GLY A 1 105 ? 4.395 -1.509 -14.219 1 62.69 105 GLY A O 1
ATOM 840 N N . SER A 1 106 ? 5.457 -0.35 -15.617 1 56.62 106 SER A N 1
ATOM 841 C CA . SER A 1 106 ? 5.344 0.931 -14.922 1 56.62 106 SER A CA 1
ATOM 842 C C . SER A 1 106 ? 3.885 1.283 -14.648 1 56.62 106 SER A C 1
ATOM 844 O O . SER A 1 106 ? 3.584 2.014 -13.703 1 56.62 106 SER A O 1
ATOM 846 N N . SER A 1 107 ? 2.914 0.561 -15.414 1 56.44 107 SER A N 1
ATOM 847 C CA . SER A 1 107 ? 1.536 1.035 -15.344 1 56.44 107 SER A CA 1
ATOM 848 C C . SER A 1 107 ? 0.642 0.035 -14.617 1 56.44 107 SER A C 1
ATOM 850 O O . SER A 1 107 ? -0.581 0.186 -14.602 1 56.44 107 SER A O 1
ATOM 852 N N . ASP A 1 108 ? 1.143 -0.911 -13.867 1 63.88 108 ASP A N 1
ATOM 853 C CA . ASP A 1 108 ? 0.325 -2.07 -13.523 1 63.88 108 ASP A CA 1
ATOM 854 C C . ASP A 1 108 ? -0.137 -2.006 -12.07 1 63.88 108 ASP A C 1
ATOM 856 O O . ASP A 1 108 ? -0.812 -2.918 -11.586 1 63.88 108 ASP A O 1
ATOM 860 N N . TYR A 1 109 ? -0.101 -0.919 -11.469 1 75.38 109 TYR A N 1
ATOM 861 C CA . TYR A 1 109 ? -0.645 -0.645 -10.148 1 75.38 109 TYR A CA 1
ATOM 862 C C . TYR A 1 109 ? -0.102 -1.632 -9.117 1 75.38 109 TYR A C 1
ATOM 864 O O . TYR A 1 109 ? -0.845 -2.115 -8.258 1 75.38 109 TYR A O 1
ATOM 872 N N . GLY A 1 110 ? 1.038 -2.205 -9.398 1 86.31 110 GLY A N 1
ATOM 873 C CA . GLY A 1 110 ? 1.699 -3.072 -8.43 1 86.31 110 GLY A CA 1
ATOM 874 C C . GLY A 1 110 ? 1.412 -4.543 -8.656 1 86.31 110 GLY A C 1
ATOM 875 O O . GLY A 1 110 ? 1.84 -5.395 -7.875 1 86.31 110 GLY A O 1
ATOM 876 N N . THR A 1 111 ? 0.667 -4.832 -9.695 1 93 111 THR A N 1
ATOM 877 C CA . THR A 1 111 ? 0.367 -6.215 -10.047 1 93 111 THR A CA 1
ATOM 878 C C . THR A 1 111 ? 1.376 -6.742 -11.07 1 93 111 THR A C 1
ATOM 880 O O . THR A 1 111 ? 1.536 -6.164 -12.148 1 93 111 THR A O 1
ATOM 883 N N . ASP A 1 112 ? 1.969 -7.82 -10.719 1 94.75 112 ASP A N 1
ATOM 884 C CA . ASP A 1 112 ? 2.998 -8.383 -11.586 1 94.75 112 ASP A CA 1
ATOM 885 C C . ASP A 1 112 ? 2.418 -9.469 -12.492 1 94.75 112 ASP A C 1
ATOM 887 O O . ASP A 1 112 ? 2.795 -9.578 -13.664 1 94.75 112 ASP A O 1
ATOM 891 N N . LEU A 1 113 ? 1.567 -10.25 -11.93 1 96.06 113 LEU A N 1
ATOM 892 C CA . LEU A 1 113 ? 0.918 -11.344 -12.648 1 96.06 113 LEU A CA 1
ATOM 893 C C . LEU A 1 113 ? -0.595 -11.289 -12.469 1 96.06 113 LEU A C 1
ATOM 895 O O . LEU A 1 113 ? -1.085 -10.891 -11.406 1 96.06 113 LEU A O 1
ATOM 899 N N . VAL A 1 114 ? -1.301 -11.734 -13.5 1 95.88 114 VAL A N 1
ATOM 900 C CA . VAL A 1 114 ? -2.742 -11.93 -13.391 1 95.88 114 VAL A CA 1
ATOM 901 C C . VAL A 1 114 ? -3.123 -13.289 -13.969 1 95.88 114 VAL A C 1
ATOM 903 O O . VAL A 1 114 ? -2.41 -13.836 -14.812 1 95.88 114 VAL A O 1
ATOM 906 N N . GLY A 1 115 ? -4.215 -13.836 -13.453 1 96.44 115 GLY A N 1
ATOM 907 C CA . GLY A 1 115 ? -4.695 -15.102 -13.984 1 96.44 115 GLY A CA 1
ATOM 908 C C . GLY A 1 115 ? -5.801 -15.719 -13.148 1 96.44 115 GLY A C 1
ATOM 909 O O . GLY A 1 115 ? -6.672 -15.008 -12.633 1 96.44 115 GLY A O 1
ATOM 910 N N . THR A 1 116 ? -5.781 -17.016 -13.195 1 95.69 116 THR A N 1
ATOM 911 C CA . THR A 1 116 ? -6.828 -17.734 -12.484 1 95.69 116 THR A CA 1
ATOM 912 C C . THR A 1 116 ? -6.223 -18.828 -11.602 1 95.69 116 THR A C 1
ATOM 914 O O . THR A 1 116 ? -5.082 -19.25 -11.812 1 95.69 116 THR A O 1
ATOM 917 N N . TRP A 1 117 ? -6.938 -19.156 -10.578 1 95.19 117 TRP A N 1
ATOM 918 C CA . TRP A 1 117 ? -6.633 -20.297 -9.711 1 95.19 117 TRP A CA 1
ATOM 919 C C . TRP A 1 117 ? -7.801 -21.266 -9.656 1 95.19 117 TRP A C 1
ATOM 921 O O . TRP A 1 117 ? -8.867 -20.953 -9.133 1 95.19 117 TRP A O 1
ATOM 931 N N . THR A 1 118 ? -7.574 -22.453 -10.227 1 91.94 118 THR A N 1
ATOM 932 C CA . THR A 1 118 ? -8.602 -23.484 -10.25 1 91.94 118 THR A CA 1
ATOM 933 C C . THR A 1 118 ? -8.305 -24.562 -9.211 1 91.94 118 THR A C 1
ATOM 935 O O . THR A 1 118 ? -7.25 -25.203 -9.258 1 91.94 118 THR A O 1
ATOM 938 N N . LEU A 1 119 ? -9.172 -24.719 -8.242 1 86.12 119 LEU A N 1
ATOM 939 C CA . LEU A 1 119 ? -9.055 -25.766 -7.223 1 86.12 119 LEU A CA 1
ATOM 940 C C . LEU A 1 119 ? -9.992 -26.922 -7.52 1 86.12 119 LEU A C 1
ATOM 942 O O . LEU A 1 119 ? -11.109 -26.719 -7.996 1 86.12 119 LEU A O 1
ATOM 946 N N . PRO A 1 120 ? -9.438 -28.141 -7.25 1 71.12 120 PRO A N 1
ATOM 947 C CA . PRO A 1 120 ? -10.305 -29.297 -7.484 1 71.12 120 PRO A CA 1
ATOM 948 C C . PRO A 1 120 ? -11.508 -29.344 -6.543 1 71.12 120 PRO A C 1
ATOM 950 O O . PRO A 1 120 ? -11.422 -28.859 -5.41 1 71.12 120 PRO A O 1
ATOM 953 N N . TRP A 1 121 ? -12.641 -29.922 -7.109 1 63.25 121 TRP A N 1
ATOM 954 C CA . TRP A 1 121 ? -13.891 -30.25 -6.43 1 63.25 121 TRP A CA 1
ATOM 955 C C . TRP A 1 121 ? -14.664 -28.984 -6.07 1 63.25 121 TRP A C 1
ATOM 957 O O . TRP A 1 121 ? -15.656 -29.031 -5.336 1 63.25 121 TRP A O 1
ATOM 967 N N . SER A 1 122 ? -13.93 -27.906 -6.215 1 52.28 122 SER A N 1
ATOM 968 C CA . SER A 1 122 ? -14.812 -26.781 -5.969 1 52.28 122 SER A CA 1
ATOM 969 C C . SER A 1 122 ? -16.047 -26.828 -6.859 1 52.28 122 SER A C 1
ATOM 971 O O . SER A 1 122 ? -15.969 -27.281 -8.008 1 52.28 122 SER A O 1
ATOM 973 N N . SER A 1 123 ? -17.219 -27.422 -6.375 1 48.34 123 SER A N 1
ATOM 974 C CA . SER A 1 123 ? -18.422 -27.359 -7.203 1 48.34 123 SER A CA 1
ATOM 975 C C . SER A 1 123 ? -18.234 -26.406 -8.383 1 48.34 123 SER A C 1
ATOM 977 O O . SER A 1 123 ? -17.359 -25.531 -8.344 1 48.34 123 SER A O 1
ATOM 979 N N . PRO A 1 124 ? -19.031 -26.594 -9.492 1 49.41 124 PRO A N 1
ATOM 980 C CA . PRO A 1 124 ? -18.875 -25.766 -10.688 1 49.41 124 PRO A CA 1
ATOM 981 C C . PRO A 1 124 ? -18.375 -24.359 -10.375 1 49.41 124 PRO A C 1
ATOM 983 O O . PRO A 1 124 ? -18.891 -23.391 -10.922 1 49.41 124 PRO A O 1
ATOM 986 N N . SER A 1 125 ? -17.641 -24.375 -9.25 1 57.97 125 SER A N 1
ATOM 987 C CA . SER A 1 125 ? -17.359 -23.016 -8.805 1 57.97 125 SER A CA 1
ATOM 988 C C . SER A 1 125 ? -16.297 -22.359 -9.68 1 57.97 125 SER A C 1
ATOM 990 O O . SER A 1 125 ? -15.406 -23.047 -10.203 1 57.97 125 SER A O 1
ATOM 992 N N . ALA A 1 126 ? -16.516 -21.359 -10.234 1 76.44 126 ALA A N 1
ATOM 993 C CA . ALA A 1 126 ? -15.727 -20.438 -11.07 1 76.44 126 ALA A CA 1
ATOM 994 C C . ALA A 1 126 ? -14.344 -20.219 -10.477 1 76.44 126 ALA A C 1
ATOM 996 O O . ALA A 1 126 ? -14.172 -20.203 -9.258 1 76.44 126 ALA A O 1
ATOM 997 N N . PRO A 1 127 ? -13.289 -20.516 -11.336 1 89.31 127 PRO A N 1
ATOM 998 C CA . PRO A 1 127 ? -11.938 -20.203 -10.867 1 89.31 127 PRO A CA 1
ATOM 999 C C . PRO A 1 127 ? -11.836 -18.828 -10.227 1 89.31 127 PRO A C 1
ATOM 1001 O O . PRO A 1 127 ? -12.609 -17.922 -10.562 1 89.31 127 PRO A O 1
ATOM 1004 N N . PHE A 1 128 ? -10.977 -18.859 -9.227 1 92.56 128 PHE A N 1
ATOM 1005 C CA . PHE A 1 128 ? -10.633 -17.531 -8.719 1 92.56 128 PHE A CA 1
ATOM 1006 C C . PHE A 1 128 ? -9.906 -16.719 -9.789 1 92.56 128 PHE A C 1
ATOM 1008 O O . PHE A 1 128 ? -9.07 -17.25 -10.516 1 92.56 128 PHE A O 1
ATOM 1015 N N . ARG A 1 129 ? -10.25 -15.516 -9.914 1 95.44 129 ARG A N 1
ATOM 1016 C CA . ARG A 1 129 ? -9.359 -14.586 -10.594 1 95.44 129 ARG A CA 1
ATOM 1017 C C . ARG A 1 129 ? -8.32 -14.023 -9.625 1 95.44 129 ARG A C 1
ATOM 1019 O O . ARG A 1 129 ? -8.641 -13.672 -8.492 1 95.44 129 ARG A O 1
ATOM 1026 N N . VAL A 1 130 ? -7.062 -13.969 -10.07 1 96.94 130 VAL A N 1
ATOM 1027 C CA . VAL A 1 130 ? -6 -13.719 -9.102 1 96.94 130 VAL A CA 1
ATOM 1028 C C . VAL A 1 130 ? -5.137 -12.547 -9.562 1 96.94 130 VAL A C 1
ATOM 1030 O O . VAL A 1 130 ? -4.793 -12.453 -10.742 1 96.94 130 VAL A O 1
ATOM 1033 N N . LEU A 1 131 ? -4.852 -11.641 -8.664 1 96.06 131 LEU A N 1
ATOM 1034 C CA . LEU A 1 131 ? -3.816 -10.617 -8.773 1 96.06 131 LEU A CA 1
ATOM 1035 C C . LEU A 1 131 ? -2.58 -11 -7.969 1 96.06 131 LEU A C 1
ATOM 1037 O O . LEU A 1 131 ? -2.676 -11.266 -6.77 1 96.06 131 LEU A O 1
ATOM 1041 N N . VAL A 1 132 ? -1.447 -11.023 -8.625 1 97.12 132 VAL A N 1
ATOM 1042 C CA . VAL A 1 132 ? -0.257 -11.461 -7.91 1 97.12 132 VAL A CA 1
ATOM 1043 C C . VAL A 1 132 ? 0.774 -10.336 -7.875 1 97.12 132 VAL A C 1
ATOM 1045 O O . VAL A 1 132 ? 1.074 -9.734 -8.906 1 97.12 132 VAL A O 1
ATOM 1048 N N . GLN A 1 133 ? 1.196 -10.062 -6.734 1 95.94 133 GLN A N 1
ATOM 1049 C CA . GLN A 1 133 ? 2.369 -9.219 -6.535 1 95.94 133 GLN A CA 1
ATOM 1050 C C . GLN A 1 133 ? 3.57 -10.039 -6.082 1 95.94 133 GLN A C 1
ATOM 1052 O O . GLN A 1 133 ? 3.459 -10.852 -5.16 1 95.94 133 GLN A O 1
ATOM 1057 N N . CYS A 1 134 ? 4.73 -9.82 -6.742 1 96.25 134 CYS A N 1
ATOM 1058 C CA . CYS A 1 134 ? 5.945 -10.562 -6.426 1 96.25 134 CYS A CA 1
ATOM 1059 C C . CYS A 1 134 ? 7.004 -9.648 -5.82 1 96.25 134 CYS A C 1
ATOM 1061 O O . CYS A 1 134 ? 7.273 -8.57 -6.348 1 96.25 134 CYS A O 1
ATOM 1063 N N . LYS A 1 135 ? 7.562 -10.094 -4.762 1 94.44 135 LYS A N 1
ATOM 1064 C CA . LYS A 1 135 ? 8.672 -9.383 -4.129 1 94.44 135 LYS A CA 1
ATOM 1065 C C . LYS A 1 135 ? 9.898 -10.289 -4 1 94.44 135 LYS A C 1
ATOM 1067 O O . LYS A 1 135 ? 9.891 -11.242 -3.225 1 94.44 135 LYS A O 1
ATOM 1072 N N . ALA A 1 136 ? 10.875 -9.898 -4.855 1 92.19 136 ALA A N 1
ATOM 1073 C CA . ALA A 1 136 ? 12.117 -10.672 -4.859 1 92.19 136 ALA A CA 1
ATOM 1074 C C . ALA A 1 136 ? 13.281 -9.844 -4.328 1 92.19 136 ALA A C 1
ATOM 1076 O O . ALA A 1 136 ? 13.203 -8.617 -4.262 1 92.19 136 ALA A O 1
ATOM 1077 N N . GLY A 1 137 ? 14.375 -10.516 -4.027 1 84.12 137 GLY A N 1
ATOM 1078 C CA . GLY A 1 137 ? 15.633 -9.836 -3.754 1 84.12 137 GLY A CA 1
ATOM 1079 C C . GLY A 1 137 ? 15.836 -9.523 -2.283 1 84.12 137 GLY A C 1
ATOM 1080 O O . GLY A 1 137 ? 15.43 -10.305 -1.417 1 84.12 137 GLY A O 1
ATOM 1081 N N . THR A 1 138 ? 16.484 -8.406 -2.049 1 78.12 138 THR A N 1
ATOM 1082 C CA . THR A 1 138 ? 17 -8.086 -0.722 1 78.12 138 THR A CA 1
ATOM 1083 C C . THR A 1 138 ? 15.938 -7.371 0.113 1 78.12 138 THR A C 1
ATOM 1085 O O . THR A 1 138 ? 16.031 -7.336 1.342 1 78.12 138 THR A O 1
ATOM 1088 N N . GLN A 1 139 ? 14.984 -6.938 -0.588 1 76.06 139 GLN A N 1
ATOM 1089 C CA . GLN A 1 139 ? 14.008 -6.184 0.192 1 76.06 139 GLN A CA 1
ATOM 1090 C C . GLN A 1 139 ? 13.086 -7.121 0.963 1 76.06 139 GLN A C 1
ATOM 1092 O O . GLN A 1 139 ? 12.5 -8.039 0.385 1 76.06 139 GLN A O 1
ATOM 1097 N N . ARG A 1 140 ? 13.016 -6.906 2.309 1 86.44 140 ARG A N 1
ATOM 1098 C CA . ARG A 1 140 ? 12.117 -7.691 3.152 1 86.44 140 ARG A CA 1
ATOM 1099 C C . ARG A 1 140 ? 10.68 -7.207 3.016 1 86.44 140 ARG A C 1
ATOM 1101 O O . ARG A 1 140 ? 10.422 -6 3.004 1 86.44 140 ARG A O 1
ATOM 1108 N N . VAL A 1 141 ? 9.828 -8.227 2.818 1 93.94 141 VAL A N 1
ATOM 1109 C CA . VAL A 1 141 ? 8.398 -7.918 2.748 1 93.94 141 VAL A CA 1
ATOM 1110 C C . VAL A 1 141 ? 7.879 -7.562 4.137 1 93.94 141 VAL A C 1
ATOM 1112 O O . VAL A 1 141 ? 8.188 -8.242 5.117 1 93.94 141 VAL A O 1
ATOM 1115 N N . GLY A 1 142 ? 7.148 -6.5 4.25 1 92.94 142 GLY A N 1
ATOM 1116 C CA . GLY A 1 142 ? 6.516 -6.07 5.484 1 92.94 142 GLY A CA 1
ATOM 1117 C C . GLY A 1 142 ? 5.023 -5.82 5.336 1 92.94 142 GLY A C 1
ATOM 1118 O O . GLY A 1 142 ? 4.453 -6.07 4.273 1 92.94 142 GLY A O 1
ATOM 1119 N N . PRO A 1 143 ? 4.398 -5.355 6.441 1 92.5 143 PRO A N 1
ATOM 1120 C CA . PRO A 1 143 ? 2.957 -5.102 6.422 1 92.5 143 PRO A CA 1
ATOM 1121 C C . PRO A 1 143 ? 2.547 -4.121 5.324 1 92.5 143 PRO A C 1
ATOM 1123 O O . PRO A 1 143 ? 1.438 -4.219 4.789 1 92.5 143 PRO A O 1
ATOM 1126 N N . GLN A 1 144 ? 3.449 -3.186 4.973 1 91.44 144 GLN A N 1
ATOM 1127 C CA . GLN A 1 144 ? 3.139 -2.184 3.957 1 91.44 144 GLN A CA 1
ATOM 1128 C C . GLN A 1 144 ? 2.871 -2.838 2.605 1 91.44 144 GLN A C 1
ATOM 1130 O O . GLN A 1 144 ? 2.107 -2.309 1.794 1 91.44 144 GLN A O 1
ATOM 1135 N N . HIS A 1 145 ? 3.482 -3.963 2.393 1 94.56 145 HIS A N 1
ATOM 1136 C CA . HIS A 1 145 ? 3.283 -4.633 1.112 1 94.56 145 HIS A CA 1
ATOM 1137 C C . HIS A 1 145 ? 1.896 -5.258 1.026 1 94.56 145 HIS A C 1
ATOM 1139 O O . HIS A 1 145 ? 1.326 -5.367 -0.063 1 94.56 145 HIS A O 1
ATOM 1145 N N . ILE A 1 146 ? 1.367 -5.633 2.188 1 95.12 146 ILE A N 1
ATOM 1146 C CA . ILE A 1 146 ? -0.016 -6.094 2.219 1 95.12 146 ILE A CA 1
ATOM 1147 C C . ILE A 1 146 ? -0.955 -4.934 1.898 1 95.12 146 ILE A C 1
ATOM 1149 O O . ILE A 1 146 ? -1.863 -5.07 1.076 1 95.12 146 ILE A O 1
ATOM 1153 N N . ARG A 1 147 ? -0.735 -3.859 2.498 1 92 147 ARG A N 1
ATOM 1154 C CA . ARG A 1 147 ? -1.554 -2.678 2.246 1 92 147 ARG A CA 1
ATOM 1155 C C . ARG A 1 147 ? -1.436 -2.23 0.792 1 92 147 ARG A C 1
ATOM 1157 O O . ARG A 1 147 ? -2.416 -1.784 0.193 1 92 147 ARG A O 1
ATOM 1164 N N . GLU A 1 148 ? -0.207 -2.309 0.285 1 93 148 GLU A N 1
ATOM 1165 C CA . GLU A 1 148 ? -0.007 -2.012 -1.13 1 93 148 GLU A CA 1
ATOM 1166 C C . GLU A 1 148 ? -0.854 -2.926 -2.01 1 93 148 GLU A C 1
ATOM 1168 O O . GLU A 1 148 ? -1.449 -2.475 -2.992 1 93 148 GLU A O 1
ATOM 1173 N N . LEU A 1 149 ? -0.899 -4.168 -1.651 1 94.06 149 LEU A N 1
ATOM 1174 C CA . LEU A 1 149 ? -1.713 -5.113 -2.406 1 94.06 149 LEU A CA 1
ATOM 1175 C C . LEU A 1 149 ? -3.193 -4.77 -2.293 1 94.06 149 LEU A C 1
ATOM 1177 O O . LEU A 1 149 ? -3.947 -4.926 -3.256 1 94.06 149 LEU A O 1
ATOM 1181 N N . GLU A 1 150 ? -3.623 -4.324 -1.142 1 91.69 150 GLU A N 1
ATOM 1182 C CA . GLU A 1 150 ? -4.992 -3.84 -1.006 1 91.69 150 GLU A CA 1
ATOM 1183 C C . GLU A 1 150 ? -5.297 -2.744 -2.025 1 91.69 150 GLU A C 1
ATOM 1185 O O . GLU A 1 150 ? -6.363 -2.736 -2.637 1 91.69 150 GLU A O 1
ATOM 1190 N N . GLY A 1 151 ? -4.34 -1.883 -2.135 1 89.31 151 GLY A N 1
ATOM 1191 C CA . GLY A 1 151 ? -4.508 -0.812 -3.104 1 89.31 151 GLY A CA 1
ATOM 1192 C C . GLY A 1 151 ? -4.562 -1.307 -4.535 1 89.31 151 GLY A C 1
ATOM 1193 O O . GLY A 1 151 ? -5.199 -0.685 -5.391 1 89.31 151 GLY A O 1
ATOM 1194 N N . ALA A 1 152 ? -3.914 -2.402 -4.828 1 89.31 152 ALA A N 1
ATOM 1195 C CA . ALA A 1 152 ? -3.848 -2.951 -6.18 1 89.31 152 ALA A CA 1
ATOM 1196 C C . ALA A 1 152 ? -5.207 -3.479 -6.625 1 89.31 152 ALA A C 1
ATOM 1198 O O . ALA A 1 152 ? -5.496 -3.537 -7.824 1 89.31 152 ALA A O 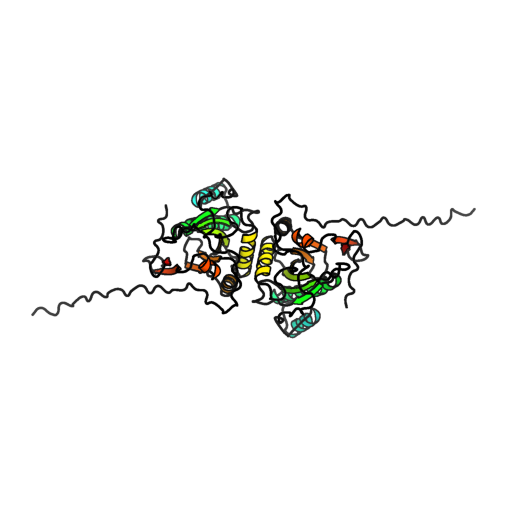1
ATOM 1199 N N . PHE A 1 153 ? -6.07 -3.865 -5.68 1 88.62 153 PHE A N 1
ATOM 1200 C CA . PHE A 1 153 ? -7.422 -4.293 -6.023 1 88.62 153 PHE A CA 1
ATOM 1201 C C . PHE A 1 153 ? -8.188 -3.168 -6.703 1 88.62 153 PHE A C 1
ATOM 1203 O O . PHE A 1 153 ? -8.953 -3.408 -7.641 1 88.62 153 PHE A O 1
ATOM 1210 N N . VAL A 1 154 ? -7.906 -2.004 -6.223 1 77.38 154 VAL A N 1
ATOM 1211 C CA . VAL A 1 154 ? -8.633 -0.83 -6.691 1 77.38 154 VAL A CA 1
ATOM 1212 C C . VAL A 1 154 ? -8.258 -0.526 -8.141 1 77.38 154 VAL A C 1
ATOM 1214 O O . VAL A 1 154 ? -9.109 -0.163 -8.945 1 77.38 154 VAL A O 1
ATOM 1217 N N . GLY A 1 155 ? -7.023 -0.677 -8.445 1 78.19 155 GLY A N 1
ATOM 1218 C CA . GLY A 1 155 ? -6.527 -0.382 -9.781 1 78.19 155 GLY A CA 1
ATOM 1219 C C . GLY A 1 155 ? -6.371 -1.618 -10.641 1 78.19 155 GLY A C 1
ATOM 1220 O O . GLY A 1 155 ? -5.66 -1.592 -11.648 1 78.19 155 GLY A O 1
ATOM 1221 N N . ALA A 1 156 ? -7.016 -2.631 -10.305 1 86.06 156 ALA A N 1
ATOM 1222 C CA . ALA A 1 156 ? -6.848 -3.895 -11.016 1 86.06 156 ALA A CA 1
ATOM 1223 C C . ALA A 1 156 ? -7.379 -3.793 -12.445 1 86.06 156 ALA A C 1
ATOM 1225 O O . ALA A 1 156 ? -8.273 -2.994 -12.727 1 86.06 156 ALA A O 1
ATOM 1226 N N . PRO A 1 157 ? -6.816 -4.621 -13.359 1 85.19 157 PRO A N 1
ATOM 1227 C CA . PRO A 1 157 ? -7.363 -4.652 -14.719 1 85.19 157 PRO A CA 1
ATOM 1228 C C . PRO A 1 157 ? -8.828 -5.062 -14.758 1 85.19 157 PRO A C 1
ATOM 1230 O O . PRO A 1 157 ? -9.312 -5.742 -13.852 1 85.19 157 PRO A O 1
ATOM 1233 N N . VAL A 1 158 ? -9.586 -4.688 -15.805 1 82 158 VAL A N 1
ATOM 1234 C CA . VAL A 1 158 ? -11.031 -4.84 -15.938 1 82 158 VAL A CA 1
ATOM 1235 C C . VAL A 1 158 ? -11.422 -6.289 -15.664 1 82 158 VAL A C 1
ATOM 1237 O O . VAL A 1 158 ? -12.398 -6.555 -14.953 1 82 158 VAL A O 1
ATOM 1240 N N . GLY A 1 159 ? -10.781 -7.23 -16.078 1 87.12 159 GLY A N 1
ATOM 1241 C CA . GLY A 1 159 ? -11.109 -8.633 -15.875 1 87.12 159 GLY A CA 1
ATOM 1242 C C . GLY A 1 159 ? -10.836 -9.117 -14.461 1 87.12 159 GLY A C 1
ATOM 1243 O O . GLY A 1 159 ? -11.281 -10.195 -14.07 1 87.12 159 GLY A O 1
ATOM 1244 N N . TRP A 1 160 ? -10.281 -8.312 -13.648 1 92.06 160 TRP A N 1
ATOM 1245 C CA . TRP A 1 160 ? -9.875 -8.711 -12.305 1 92.06 160 TRP A CA 1
ATOM 1246 C C . TRP A 1 160 ? -10.375 -7.719 -11.266 1 92.06 160 TRP A C 1
ATOM 1248 O O . TRP A 1 160 ? -9.648 -7.375 -10.328 1 92.06 160 TRP A O 1
ATOM 1258 N N . ARG A 1 161 ? -11.484 -7.285 -11.516 1 85.69 161 ARG A N 1
ATOM 1259 C CA . ARG A 1 161 ? -12.188 -6.426 -10.57 1 85.69 161 ARG A CA 1
ATOM 1260 C C . ARG A 1 161 ? -13.453 -7.102 -10.047 1 85.69 161 ARG A C 1
ATOM 1262 O O . ARG A 1 161 ? -13.93 -8.07 -10.641 1 85.69 161 ARG A O 1
ATOM 1269 N N . GLY A 1 162 ? -13.914 -6.68 -8.906 1 81.88 162 GLY A N 1
ATOM 1270 C CA . GLY A 1 162 ? -15.195 -7.156 -8.391 1 81.88 162 GLY A CA 1
ATOM 1271 C C . GLY A 1 162 ? -15.07 -8.438 -7.582 1 81.88 162 GLY A C 1
ATOM 1272 O O . GLY A 1 162 ? -14.047 -8.664 -6.926 1 81.88 162 GLY A O 1
ATOM 1273 N N . THR A 1 163 ? -16.125 -9.172 -7.625 1 81.19 163 THR A N 1
ATOM 1274 C CA . THR A 1 163 ? -16.188 -10.375 -6.797 1 81.19 163 THR A CA 1
ATOM 1275 C C . THR A 1 163 ? -15.352 -11.5 -7.406 1 81.19 163 THR A C 1
ATOM 1277 O O . THR A 1 163 ? -15.164 -11.547 -8.625 1 81.19 163 THR A O 1
ATOM 1280 N N . GLY A 1 164 ? -14.82 -12.32 -6.578 1 87.81 164 GLY A N 1
ATOM 1281 C CA . GLY A 1 164 ? -14.117 -13.516 -7.031 1 87.81 164 GLY A CA 1
ATOM 1282 C C . GLY A 1 164 ? -12.641 -13.281 -7.273 1 87.81 164 GLY A C 1
ATOM 1283 O O . GLY A 1 164 ? -11.953 -14.141 -7.836 1 87.81 164 GLY A O 1
ATOM 1284 N N . VAL A 1 165 ? -12.211 -12.078 -6.953 1 93.88 165 VAL A N 1
ATOM 1285 C CA . VAL A 1 165 ? -10.805 -11.758 -7.152 1 93.88 165 VAL A CA 1
ATOM 1286 C C . VAL A 1 165 ? -10.023 -12.016 -5.867 1 93.88 165 VAL A C 1
ATOM 1288 O O . VAL A 1 165 ? -10.477 -11.641 -4.777 1 93.88 165 VAL A O 1
ATOM 1291 N N . LEU A 1 166 ? -8.945 -12.664 -6.027 1 96.38 166 LEU A N 1
ATOM 1292 C CA . LEU A 1 166 ? -8.047 -13 -4.93 1 96.38 166 LEU A CA 1
ATOM 1293 C C . LEU A 1 166 ? -6.684 -12.344 -5.129 1 96.38 166 LEU A C 1
ATOM 1295 O O . LEU A 1 166 ? -6.129 -12.375 -6.23 1 96.38 166 LEU A O 1
ATOM 1299 N N . GLY A 1 167 ? -6.215 -11.648 -4.074 1 97 167 GLY A N 1
ATOM 1300 C CA . GLY A 1 167 ? -4.863 -11.117 -4.113 1 97 167 GLY A CA 1
ATOM 1301 C C . GLY A 1 167 ? -3.83 -12.062 -3.533 1 97 167 GLY A C 1
ATOM 1302 O O . GLY A 1 167 ? -4.074 -12.703 -2.508 1 97 167 GLY A O 1
ATOM 1303 N N . LEU A 1 168 ? -2.695 -12.141 -4.191 1 98.38 168 LEU A N 1
ATOM 1304 C CA . LEU A 1 168 ? -1.611 -13 -3.725 1 98.38 168 LEU A CA 1
ATOM 1305 C C . LEU A 1 168 ? -0.295 -12.234 -3.67 1 98.38 168 LEU A C 1
ATOM 1307 O O . LEU A 1 168 ? 0.091 -11.586 -4.645 1 98.38 168 LEU A O 1
ATOM 1311 N N . LEU A 1 169 ? 0.329 -12.242 -2.539 1 98.12 169 LEU A N 1
ATOM 1312 C CA . LEU A 1 169 ? 1.689 -11.734 -2.406 1 98.12 169 LEU A CA 1
ATOM 1313 C C . LEU A 1 169 ? 2.693 -12.883 -2.311 1 98.12 169 LEU A C 1
ATOM 1315 O O . LEU A 1 169 ? 2.635 -13.688 -1.378 1 98.12 169 LEU A O 1
ATOM 1319 N N . ALA A 1 170 ? 3.586 -12.961 -3.27 1 98.06 170 ALA A N 1
ATOM 1320 C CA . ALA A 1 170 ? 4.645 -13.969 -3.27 1 98.06 170 ALA A CA 1
ATOM 1321 C C . ALA A 1 170 ? 5.988 -13.352 -2.887 1 98.06 170 ALA A C 1
ATOM 1323 O O . ALA A 1 170 ? 6.375 -12.312 -3.424 1 98.06 170 ALA A O 1
ATOM 1324 N N . SER A 1 171 ? 6.641 -13.969 -2.006 1 97.88 171 SER A N 1
ATOM 1325 C CA . SER A 1 171 ? 7.953 -13.5 -1.583 1 97.88 171 SER A CA 1
ATOM 1326 C C . SER A 1 171 ? 8.898 -14.664 -1.299 1 97.88 171 SER A C 1
ATOM 1328 O O . SER A 1 171 ? 8.453 -15.805 -1.173 1 97.88 171 SER A O 1
ATOM 1330 N N . GLU A 1 172 ? 10.195 -14.352 -1.145 1 97 172 GLU A N 1
ATOM 1331 C CA . GLU A 1 172 ? 11.219 -15.375 -0.959 1 97 172 GLU A CA 1
ATOM 1332 C C . GLU A 1 172 ? 11.344 -15.773 0.509 1 97 172 GLU A C 1
ATOM 1334 O O . GLU A 1 172 ? 12.008 -16.75 0.837 1 97 172 GLU A O 1
ATOM 1339 N N . ARG A 1 173 ? 10.703 -15.031 1.349 1 95.69 173 ARG A N 1
ATOM 1340 C CA . ARG A 1 173 ? 10.82 -15.289 2.781 1 95.69 173 ARG A CA 1
ATOM 1341 C C . ARG A 1 173 ? 9.445 -15.539 3.402 1 95.69 173 ARG A C 1
ATOM 1343 O O . ARG A 1 173 ? 8.43 -15.07 2.883 1 95.69 173 ARG A O 1
ATOM 1350 N N . ALA A 1 174 ? 9.5 -16.234 4.5 1 95.88 174 ALA A N 1
ATOM 1351 C CA . ALA A 1 174 ? 8.258 -16.516 5.215 1 95.88 174 ALA A CA 1
ATOM 1352 C C . ALA A 1 174 ? 7.645 -15.242 5.773 1 95.88 174 ALA A C 1
ATOM 1354 O O . ALA A 1 174 ? 8.359 -14.273 6.047 1 95.88 174 ALA A O 1
ATOM 1355 N N . ALA A 1 175 ? 6.332 -15.289 5.961 1 96.69 175 ALA A N 1
ATOM 1356 C CA . ALA A 1 175 ? 5.625 -14.133 6.504 1 96.69 175 ALA A CA 1
ATOM 1357 C C . ALA A 1 175 ? 6.031 -13.875 7.949 1 96.69 175 ALA A C 1
ATOM 1359 O O . ALA A 1 175 ? 6.062 -14.797 8.766 1 96.69 175 ALA A O 1
ATOM 1360 N N . THR A 1 176 ? 6.355 -12.609 8.211 1 95.75 176 THR A N 1
ATOM 1361 C CA . THR A 1 176 ? 6.566 -12.195 9.594 1 95.75 176 THR A CA 1
ATOM 1362 C C . THR A 1 176 ? 5.238 -12.078 10.336 1 95.75 176 THR A C 1
ATOM 1364 O O . THR A 1 176 ? 4.172 -12.188 9.727 1 95.75 176 THR A O 1
ATOM 1367 N N . LYS A 1 177 ? 5.336 -11.883 11.625 1 94.19 177 LYS A N 1
ATOM 1368 C CA . LYS A 1 177 ? 4.125 -11.641 12.406 1 94.19 177 LYS A CA 1
ATOM 1369 C C . LYS A 1 177 ? 3.369 -10.422 11.875 1 94.19 177 LYS A C 1
ATOM 1371 O O . LYS A 1 177 ? 2.141 -10.445 11.781 1 94.19 177 LYS A O 1
ATOM 1376 N N . GLY A 1 178 ? 4.109 -9.375 11.57 1 91.12 178 GLY A N 1
ATOM 1377 C CA . GLY A 1 178 ? 3.482 -8.172 11.047 1 91.12 178 GLY A CA 1
ATOM 1378 C C . GLY A 1 178 ? 2.744 -8.414 9.742 1 91.12 178 GLY A C 1
ATOM 1379 O O . GLY A 1 178 ? 1.653 -7.875 9.531 1 91.12 178 GLY A O 1
ATOM 1380 N N . VAL A 1 179 ? 3.338 -9.172 8.906 1 94.69 179 VAL A N 1
ATOM 1381 C CA . VAL A 1 179 ? 2.717 -9.5 7.629 1 94.69 179 VAL A CA 1
ATOM 1382 C C . VAL A 1 179 ? 1.451 -10.32 7.867 1 94.69 179 VAL A C 1
ATOM 1384 O O . VAL A 1 179 ? 0.403 -10.039 7.277 1 94.69 179 VAL A O 1
ATOM 1387 N N . ARG A 1 180 ? 1.521 -11.273 8.75 1 96.06 180 ARG A N 1
ATOM 1388 C CA . ARG A 1 180 ? 0.377 -12.117 9.07 1 96.06 180 ARG A CA 1
ATOM 1389 C C . ARG A 1 180 ? -0.759 -11.297 9.672 1 96.06 180 ARG A C 1
ATOM 1391 O O . ARG A 1 180 ? -1.924 -11.484 9.32 1 96.06 180 ARG A O 1
ATOM 1398 N N . ASP A 1 181 ? -0.427 -10.453 10.547 1 91.44 181 ASP A N 1
ATOM 1399 C CA . ASP A 1 181 ? -1.432 -9.594 11.164 1 91.44 181 ASP A CA 1
ATOM 1400 C C . ASP A 1 181 ? -2.123 -8.719 10.125 1 91.44 181 ASP A C 1
ATOM 1402 O O . ASP A 1 181 ? -3.346 -8.57 10.141 1 91.44 181 ASP A O 1
ATOM 1406 N N . SER A 1 182 ? -1.313 -8.117 9.312 1 91.88 182 SER A N 1
ATOM 1407 C CA . SER A 1 182 ? -1.874 -7.27 8.266 1 91.88 182 SER A CA 1
ATOM 1408 C C . SER A 1 182 ? -2.766 -8.07 7.32 1 91.88 182 SER A C 1
ATOM 1410 O O . SER A 1 182 ? -3.84 -7.609 6.93 1 91.88 182 SER A O 1
ATOM 1412 N N . LEU A 1 183 ? -2.312 -9.203 6.957 1 94.31 183 LEU A N 1
ATOM 1413 C CA . LEU A 1 183 ? -3.105 -10.109 6.137 1 94.31 183 LEU A CA 1
ATOM 1414 C C . LEU A 1 183 ? -4.441 -10.422 6.805 1 94.31 183 LEU A C 1
ATOM 1416 O O . LEU A 1 183 ? -5.492 -10.352 6.16 1 94.31 183 LEU A O 1
ATOM 1420 N N . GLY A 1 184 ? -4.414 -10.711 8.047 1 92.62 184 GLY A N 1
ATOM 1421 C CA . GLY A 1 184 ? -5.602 -11.07 8.805 1 92.62 184 GLY A CA 1
ATOM 1422 C C . GLY A 1 184 ? -6.602 -9.938 8.914 1 92.62 184 GLY A C 1
ATOM 1423 O O . GLY A 1 184 ? -7.809 -10.172 8.992 1 92.62 184 GLY A O 1
ATOM 1424 N N . ARG A 1 185 ? -6.152 -8.758 8.852 1 86 185 ARG A N 1
ATOM 1425 C CA . ARG A 1 185 ? -7.008 -7.594 9.055 1 86 185 ARG A CA 1
ATOM 1426 C C . ARG A 1 185 ? -7.637 -7.141 7.738 1 86 185 ARG A C 1
ATOM 1428 O O . ARG A 1 185 ? -8.586 -6.355 7.738 1 86 185 ARG A O 1
ATOM 1435 N N . SER A 1 186 ? -7.039 -7.543 6.691 1 90.62 186 SER A N 1
ATOM 1436 C CA . SER A 1 186 ? -7.504 -7.066 5.395 1 90.62 186 SER A CA 1
ATOM 1437 C C . SER A 1 186 ? -8.922 -7.555 5.102 1 90.62 186 SER A C 1
ATOM 1439 O O . SER A 1 186 ? -9.258 -8.703 5.398 1 90.62 186 SER A O 1
ATOM 1441 N N . LYS A 1 187 ? -9.695 -6.68 4.477 1 88.31 187 LYS A N 1
ATOM 1442 C CA . LYS A 1 187 ? -11.047 -7.039 4.066 1 88.31 187 LYS A CA 1
ATOM 1443 C C . LYS A 1 187 ? -11.07 -7.57 2.637 1 88.31 187 LYS A C 1
ATOM 1445 O O . LYS A 1 187 ? -12.125 -7.914 2.111 1 88.31 187 LYS A O 1
ATOM 1450 N N . TRP A 1 188 ? -9.961 -7.559 2.053 1 91.5 188 TRP A N 1
ATOM 1451 C CA . TRP A 1 188 ? -9.797 -8.195 0.75 1 91.5 188 TRP A CA 1
ATOM 1452 C C . TRP A 1 188 ? -9.352 -9.648 0.905 1 91.5 188 TRP A C 1
ATOM 1454 O O . TRP A 1 188 ? -8.547 -9.969 1.782 1 91.5 188 TRP A O 1
ATOM 1464 N N . PRO A 1 189 ? -9.914 -10.562 0.061 1 95.69 189 PRO A N 1
ATOM 1465 C CA . PRO A 1 189 ? -9.383 -11.922 0.101 1 95.69 189 PRO A CA 1
ATOM 1466 C C . PRO A 1 189 ? -7.93 -12 -0.366 1 95.69 189 PRO A C 1
ATOM 1468 O O . PRO A 1 189 ? -7.625 -11.656 -1.512 1 95.69 189 PRO A O 1
ATOM 1471 N N . MET A 1 190 ? -7.078 -12.484 0.508 1 97.31 190 MET A N 1
ATOM 1472 C CA . MET A 1 190 ? -5.66 -12.438 0.162 1 97.31 190 MET A CA 1
ATOM 1473 C C . MET A 1 190 ? -4.941 -13.695 0.618 1 97.31 190 MET A C 1
ATOM 1475 O O . MET A 1 190 ? -5.32 -14.305 1.621 1 97.31 190 MET A O 1
ATOM 1479 N N . VAL A 1 191 ? -3.91 -14.008 -0.094 1 98.06 191 VAL A N 1
ATOM 1480 C CA . VAL A 1 191 ? -3.016 -15.125 0.173 1 98.06 191 VAL A CA 1
ATOM 1481 C C . VAL A 1 191 ? -1.568 -14.641 0.196 1 98.06 191 VAL A C 1
ATOM 1483 O O . VAL A 1 191 ? -1.187 -13.773 -0.591 1 98.06 191 VAL A O 1
ATOM 1486 N N . TYR A 1 192 ? -0.843 -15.117 1.149 1 98.5 192 TYR A N 1
ATOM 1487 C CA . TYR A 1 192 ? 0.606 -14.953 1.161 1 98.5 192 TYR A CA 1
ATOM 1488 C C . TYR A 1 192 ? 1.308 -16.281 0.879 1 98.5 192 TYR A C 1
ATOM 1490 O O . TYR A 1 192 ? 0.94 -17.312 1.439 1 98.5 192 TYR A O 1
ATOM 1498 N N . MET A 1 193 ? 2.338 -16.25 -0.016 1 97.88 193 MET A N 1
ATOM 1499 C CA . MET A 1 193 ? 3.084 -17.453 -0.337 1 97.88 193 MET A CA 1
ATOM 1500 C C . MET A 1 193 ? 4.586 -17.203 -0.263 1 97.88 193 MET A C 1
ATOM 1502 O O . MET A 1 193 ? 5.09 -16.25 -0.839 1 97.88 193 MET A O 1
ATOM 1506 N N . CYS A 1 194 ? 5.215 -18.109 0.466 1 97.31 194 CYS A N 1
ATOM 1507 C CA . CYS A 1 194 ? 6.676 -18.125 0.435 1 97.31 194 CYS A CA 1
ATOM 1508 C C . CYS A 1 194 ? 7.18 -19.031 -0.684 1 97.31 194 CYS A C 1
ATOM 1510 O O . CYS A 1 194 ? 6.992 -20.25 -0.637 1 97.31 194 CYS A O 1
ATOM 1512 N N . CYS A 1 195 ? 7.801 -18.438 -1.696 1 96.88 195 CYS A N 1
ATOM 1513 C CA . CYS A 1 195 ? 8.352 -19.141 -2.848 1 96.88 195 CYS A CA 1
ATOM 1514 C C . CYS A 1 195 ? 9.789 -18.703 -3.111 1 96.88 195 CYS A C 1
ATOM 1516 O O . CYS A 1 195 ? 10.047 -17.531 -3.393 1 96.88 195 CYS A O 1
ATOM 1518 N N . SER A 1 196 ? 10.703 -19.641 -3.055 1 95.62 196 SER A N 1
ATOM 1519 C CA . SER A 1 196 ? 12.117 -19.312 -3.25 1 95.62 196 SER A CA 1
ATOM 1520 C C . SER A 1 196 ? 12.406 -18.984 -4.707 1 95.62 196 SER A C 1
ATOM 1522 O O . SER A 1 196 ? 11.578 -19.219 -5.582 1 95.62 196 SER A O 1
ATOM 1524 N N . LYS A 1 197 ? 13.609 -18.469 -4.93 1 94.69 197 LYS A N 1
ATOM 1525 C CA . LYS A 1 197 ? 14.047 -18.125 -6.281 1 94.69 197 LYS A CA 1
ATOM 1526 C C . LYS A 1 197 ? 14.141 -19.375 -7.156 1 94.69 197 LYS A C 1
ATOM 1528 O O . LYS A 1 197 ? 14.078 -19.281 -8.383 1 94.69 197 LYS A O 1
ATOM 1533 N N . GLU A 1 198 ? 14.25 -20.516 -6.543 1 94.12 198 GLU A N 1
ATOM 1534 C CA . GLU A 1 198 ? 14.367 -21.766 -7.273 1 94.12 198 GLU A CA 1
ATOM 1535 C C . GLU A 1 198 ? 13 -22.422 -7.473 1 94.12 198 GLU A C 1
ATOM 1537 O O . GLU A 1 198 ? 12.898 -23.484 -8.07 1 94.12 198 GLU A O 1
ATOM 1542 N N . GLY A 1 199 ? 12 -21.812 -6.926 1 95.44 199 GLY A N 1
ATOM 1543 C CA . GLY A 1 199 ? 10.656 -22.312 -7.164 1 95.44 199 GLY A CA 1
ATOM 1544 C C . GLY A 1 199 ? 10.188 -23.281 -6.094 1 95.44 199 GLY A C 1
ATOM 1545 O O . GLY A 1 199 ? 9.406 -24.188 -6.371 1 95.44 199 GLY A O 1
ATOM 1546 N N . ILE A 1 200 ? 10.703 -23.172 -4.918 1 94.25 200 ILE A N 1
ATOM 1547 C CA . ILE A 1 200 ? 10.258 -24 -3.803 1 94.25 200 ILE A CA 1
ATOM 1548 C C . ILE A 1 200 ? 9.219 -23.25 -2.979 1 94.25 200 ILE A C 1
ATOM 1550 O O . ILE A 1 200 ? 9.523 -22.188 -2.406 1 94.25 200 ILE A O 1
ATOM 1554 N N . VAL A 1 201 ? 8.016 -23.766 -2.924 1 96.06 201 VAL A N 1
ATOM 1555 C CA . VAL A 1 201 ? 6.957 -23.172 -2.119 1 96.06 201 VAL A CA 1
ATOM 1556 C C . VAL A 1 201 ? 6.973 -23.766 -0.714 1 96.06 201 VAL A C 1
ATOM 1558 O O . VAL A 1 201 ? 6.789 -24.984 -0.543 1 96.06 201 VAL A O 1
ATOM 1561 N N . SER A 1 202 ? 7.133 -22.953 0.323 1 95.12 202 SER A N 1
ATOM 1562 C CA . SER A 1 202 ? 7.312 -23.469 1.673 1 95.12 202 SER A CA 1
ATOM 1563 C C . SER A 1 202 ? 6.203 -23 2.605 1 95.12 202 SER A C 1
ATOM 1565 O O . SER A 1 202 ? 6.059 -23.5 3.719 1 95.12 202 SER A O 1
ATOM 1567 N N . GLN A 1 203 ? 5.48 -22.062 2.174 1 96.25 203 GLN A N 1
ATOM 1568 C CA . GLN A 1 203 ? 4.391 -21.531 2.988 1 96.25 203 GLN A CA 1
ATOM 1569 C C . GLN A 1 203 ? 3.25 -21.016 2.115 1 96.25 203 GLN A C 1
ATOM 1571 O O . GLN A 1 203 ? 3.488 -20.406 1.069 1 96.25 203 GLN A O 1
ATOM 1576 N N . MET A 1 204 ? 2.082 -21.219 2.482 1 96.94 204 MET A N 1
ATOM 1577 C CA . MET A 1 204 ? 0.861 -20.641 1.943 1 96.94 204 MET A CA 1
ATOM 1578 C C . MET A 1 204 ? -0.142 -20.344 3.055 1 96.94 204 MET A C 1
ATOM 1580 O O . MET A 1 204 ? -0.587 -21.266 3.748 1 96.94 204 MET A O 1
ATOM 1584 N N . ILE A 1 205 ? -0.44 -19.125 3.256 1 97.5 205 ILE A N 1
ATOM 1585 C CA . ILE A 1 205 ? -1.412 -18.734 4.27 1 97.5 205 ILE A CA 1
ATOM 1586 C C . ILE A 1 205 ? -2.408 -17.734 3.678 1 97.5 205 ILE A C 1
ATOM 1588 O O . ILE A 1 205 ? -2.092 -17.031 2.717 1 97.5 205 ILE A O 1
ATOM 1592 N N . TRP A 1 206 ? -3.604 -17.75 4.137 1 97.38 206 TRP A N 1
ATOM 1593 C CA . TRP A 1 206 ? -4.617 -16.828 3.611 1 97.38 206 TRP A CA 1
ATOM 1594 C C . TRP A 1 206 ? -5.535 -16.344 4.727 1 97.38 206 TRP A C 1
ATOM 1596 O O . TRP A 1 206 ? -5.547 -16.906 5.82 1 97.38 206 TRP A O 1
ATOM 1606 N N . ASN A 1 207 ? -6.18 -15.219 4.477 1 95 207 ASN A N 1
ATOM 1607 C CA . ASN A 1 207 ? -7.012 -14.609 5.508 1 95 207 ASN A CA 1
ATOM 1608 C C . ASN A 1 207 ? -8.445 -15.141 5.461 1 95 207 ASN A C 1
ATOM 1610 O O . ASN A 1 207 ? -8.773 -15.969 4.613 1 95 207 ASN A O 1
ATOM 1614 N N . GLN A 1 208 ? -9.211 -14.688 6.406 1 94.44 208 GLN A N 1
ATOM 1615 C CA . GLN A 1 208 ? -10.586 -15.141 6.551 1 94.44 208 GLN A CA 1
ATOM 1616 C C . GLN A 1 208 ? -11.406 -14.82 5.301 1 94.44 208 GLN A C 1
ATOM 1618 O O . GLN A 1 208 ? -12.242 -15.617 4.879 1 94.44 208 GLN A O 1
ATOM 1623 N N . CYS A 1 209 ? -11.18 -13.688 4.758 1 93.06 209 CYS A N 1
ATOM 1624 C CA . CYS A 1 209 ? -11.922 -13.289 3.566 1 93.06 209 CYS A CA 1
ATOM 1625 C C . CYS A 1 209 ? -11.656 -14.25 2.412 1 93.06 209 CYS A C 1
ATOM 1627 O O . CYS A 1 209 ? -12.547 -14.523 1.608 1 93.06 209 CYS A O 1
ATOM 1629 N N . ALA A 1 210 ? -10.461 -14.711 2.314 1 94.56 210 ALA A N 1
ATOM 1630 C CA . ALA A 1 210 ? -10.156 -15.719 1.303 1 94.56 210 ALA A CA 1
ATOM 1631 C C . ALA A 1 210 ? -10.898 -17.016 1.579 1 94.56 210 ALA A C 1
ATOM 1633 O O . ALA A 1 210 ? -11.344 -17.688 0.65 1 94.56 210 ALA A O 1
ATOM 1634 N N . GLU A 1 211 ? -11.062 -17.391 2.838 1 91.75 211 GLU A N 1
ATOM 1635 C CA . GLU A 1 211 ? -11.852 -18.562 3.205 1 91.75 211 GLU A CA 1
ATOM 1636 C C . GLU A 1 211 ? -13.305 -18.406 2.754 1 91.75 211 GLU A C 1
ATOM 1638 O O . GLU A 1 211 ? -13.875 -19.328 2.162 1 91.75 211 GLU A O 1
ATOM 1643 N N . GLU A 1 212 ? -13.75 -17.266 2.953 1 89.12 212 GLU A N 1
ATOM 1644 C CA . GLU A 1 212 ? -15.148 -17 2.605 1 89.12 212 GLU A CA 1
ATOM 1645 C C . GLU A 1 212 ? -15.344 -17 1.094 1 89.12 212 GLU A C 1
ATOM 1647 O O . GLU A 1 212 ? -16.422 -17.344 0.605 1 89.12 212 GLU A O 1
ATOM 1652 N N . LEU A 1 213 ? -14.352 -16.609 0.482 1 89.62 213 LEU A N 1
ATOM 1653 C CA . LEU A 1 213 ? -14.43 -16.578 -0.975 1 89.62 213 LEU A CA 1
ATOM 1654 C C . LEU A 1 213 ? -14.492 -17.984 -1.543 1 89.62 213 LEU A C 1
ATOM 1656 O O . LEU A 1 213 ? -15.07 -18.203 -2.611 1 89.62 213 LEU A O 1
ATOM 1660 N N . GLY A 1 214 ? -13.805 -18.938 -0.814 1 87.62 214 GLY A N 1
ATOM 1661 C CA . GLY A 1 214 ? -13.891 -20.297 -1.332 1 87.62 214 GLY A CA 1
ATOM 1662 C C . GLY A 1 214 ? -12.797 -21.203 -0.807 1 87.62 214 GLY A C 1
ATOM 1663 O O . GLY A 1 214 ? -12.727 -22.375 -1.186 1 87.62 214 GLY A O 1
ATOM 1664 N N . LEU A 1 215 ? -12.008 -20.641 -0.002 1 90.25 215 LEU A N 1
ATOM 1665 C CA . LEU A 1 215 ? -10.914 -21.469 0.478 1 90.25 215 LEU A CA 1
ATOM 1666 C C . LEU A 1 215 ? -11.281 -22.172 1.783 1 90.25 215 LEU A C 1
ATOM 1668 O O . LEU A 1 215 ? -10.438 -22.781 2.428 1 90.25 215 LEU A O 1
ATOM 1672 N N . ASP A 1 216 ? -12.562 -22.031 1.981 1 87.75 216 ASP A N 1
ATOM 1673 C CA . ASP A 1 216 ? -13.039 -22.766 3.15 1 87.75 216 ASP A CA 1
ATOM 1674 C C . ASP A 1 216 ? -12.859 -24.266 2.959 1 87.75 216 ASP A C 1
ATOM 1676 O O . ASP A 1 216 ? -13.148 -24.797 1.885 1 87.75 216 ASP A O 1
ATOM 1680 N N . GLY A 1 217 ? -12.375 -24.953 3.941 1 85.62 217 GLY A N 1
ATOM 1681 C CA . GLY A 1 217 ? -12.172 -26.391 3.869 1 85.62 217 GLY A CA 1
ATOM 1682 C C . GLY A 1 217 ? -10.805 -26.781 3.33 1 85.62 217 GLY A C 1
ATOM 1683 O O . GLY A 1 217 ? -10.43 -27.953 3.365 1 85.62 217 GLY A O 1
ATOM 1684 N N . TYR A 1 218 ? -10.211 -25.797 2.77 1 89.69 218 TYR A N 1
ATOM 1685 C CA . TYR A 1 218 ? -8.875 -26.078 2.273 1 89.69 218 TYR A CA 1
ATOM 1686 C C . TYR A 1 218 ? -7.828 -25.844 3.359 1 89.69 218 TYR A C 1
ATOM 1688 O O . TYR A 1 218 ? -8.047 -25.047 4.277 1 89.69 218 TYR A O 1
ATOM 1696 N N . SER A 1 219 ? -6.77 -26.578 3.258 1 91.56 219 SER A N 1
ATOM 1697 C CA . SER A 1 219 ? -5.617 -26.406 4.137 1 91.56 219 SER A CA 1
ATOM 1698 C C . SER A 1 219 ? -4.32 -26.781 3.428 1 91.56 219 SER A C 1
ATOM 1700 O O . SER A 1 219 ? -4.34 -27.172 2.258 1 91.56 219 SER A O 1
ATOM 1702 N N . VAL A 1 220 ? -3.252 -26.469 4.09 1 93 220 VAL A N 1
ATOM 1703 C CA . VAL A 1 220 ? -1.949 -26.781 3.512 1 93 220 VAL A CA 1
ATOM 1704 C C . VAL A 1 220 ? -1.207 -27.766 4.41 1 93 220 VAL A C 1
ATOM 1706 O O . VAL A 1 220 ? -1.344 -27.719 5.637 1 93 220 VAL A O 1
ATOM 1709 N N . SER A 1 221 ? -0.414 -28.609 3.809 1 90.44 221 SER A N 1
ATOM 1710 C CA . SER A 1 221 ? 0.458 -29.547 4.512 1 90.44 221 SER A CA 1
ATOM 1711 C C . SER A 1 221 ? 1.774 -29.734 3.768 1 90.44 221 SER A C 1
ATOM 1713 O O . SER A 1 221 ? 1.947 -29.234 2.658 1 90.44 221 SER A O 1
ATOM 1715 N N . VAL A 1 222 ? 2.734 -30.281 4.488 1 89.44 222 VAL A N 1
ATOM 1716 C CA . VAL A 1 222 ? 4.031 -30.562 3.879 1 89.44 222 VAL A CA 1
ATOM 1717 C C . VAL A 1 222 ? 4.188 -32.062 3.633 1 89.44 222 VAL A C 1
ATOM 1719 O O . VAL A 1 222 ? 3.986 -32.875 4.543 1 89.44 222 VAL A O 1
ATOM 1722 N N . ARG A 1 223 ? 4.402 -32.344 2.453 1 85.62 223 ARG A N 1
ATOM 1723 C CA . ARG A 1 223 ? 4.727 -33.719 2.09 1 85.62 223 ARG A CA 1
ATOM 1724 C C . ARG A 1 223 ? 6.238 -33.906 2.025 1 85.62 223 ARG A C 1
ATOM 1726 O O . ARG A 1 223 ? 6.926 -33.281 1.229 1 85.62 223 ARG A O 1
ATOM 1733 N N . ARG A 1 224 ? 6.676 -34.688 2.965 1 83.44 224 ARG A N 1
ATOM 1734 C CA . ARG A 1 224 ? 8.109 -34.969 3.045 1 83.44 224 ARG A CA 1
ATOM 1735 C C . ARG A 1 224 ? 8.555 -35.906 1.936 1 83.44 224 ARG A C 1
ATOM 1737 O O . ARG A 1 224 ? 8.016 -37 1.804 1 83.44 224 ARG A O 1
ATOM 1744 N N . GLY A 1 225 ? 9.203 -35.344 0.941 1 73.19 225 GLY A N 1
ATOM 1745 C CA . GLY A 1 225 ? 9.766 -36.188 -0.102 1 73.19 225 GLY A CA 1
ATOM 1746 C C . GLY A 1 225 ? 11.195 -36.625 0.174 1 73.19 225 GLY A C 1
ATOM 1747 O O . GLY A 1 225 ? 11.781 -36.219 1.177 1 73.19 225 GLY A O 1
ATOM 1748 N N . ASP A 1 226 ? 11.672 -37.594 -0.671 1 69.38 226 ASP A N 1
ATOM 1749 C CA . ASP A 1 226 ? 13.023 -38.125 -0.541 1 69.38 226 ASP A CA 1
ATOM 1750 C C . ASP A 1 226 ? 14.055 -37 -0.629 1 69.38 226 ASP A C 1
ATOM 1752 O O . ASP A 1 226 ? 15.016 -36.969 0.141 1 69.38 226 ASP A O 1
ATOM 1756 N N . ASP A 1 227 ? 13.789 -36 -1.503 1 68.25 227 ASP A N 1
ATOM 1757 C CA . ASP A 1 227 ? 14.812 -35 -1.76 1 68.25 227 ASP A CA 1
ATOM 1758 C C . ASP A 1 227 ? 14.398 -33.656 -1.182 1 68.25 227 ASP A C 1
ATOM 1760 O O . ASP A 1 227 ? 15.25 -32.875 -0.716 1 68.25 227 ASP A O 1
ATOM 1764 N N . LYS A 1 228 ? 13.148 -33.375 -1.385 1 75.94 228 LYS A N 1
ATOM 1765 C CA . LYS A 1 228 ? 12.742 -32.031 -0.901 1 75.94 228 LYS A CA 1
ATOM 1766 C C . LYS A 1 228 ? 11.312 -32.094 -0.356 1 75.94 228 LYS A C 1
ATOM 1768 O O . LYS A 1 228 ? 10.484 -32.875 -0.822 1 75.94 228 LYS A O 1
ATOM 1773 N N . ASP A 1 229 ? 11.125 -31.312 0.693 1 84.25 229 ASP A N 1
ATOM 1774 C CA . ASP A 1 229 ? 9.773 -31.125 1.216 1 84.25 229 ASP A CA 1
ATOM 1775 C C . ASP A 1 229 ? 8.93 -30.266 0.276 1 84.25 229 ASP A C 1
ATOM 1777 O O . ASP A 1 229 ? 9.453 -29.359 -0.375 1 84.25 229 ASP A O 1
ATOM 1781 N N . GLU A 1 230 ? 7.738 -30.766 0.041 1 86.12 230 GLU A N 1
ATOM 1782 C CA . GLU A 1 230 ? 6.848 -30.031 -0.847 1 86.12 230 GLU A CA 1
ATOM 1783 C C . GLU A 1 230 ? 5.559 -29.625 -0.13 1 86.12 230 GLU A C 1
ATOM 1785 O O . GLU A 1 230 ? 4.996 -30.422 0.631 1 86.12 230 GLU A O 1
ATOM 1790 N N . LEU A 1 231 ? 5.176 -28.422 -0.393 1 92.88 231 LEU A N 1
ATOM 1791 C CA . LEU A 1 231 ? 3.891 -27.984 0.138 1 92.88 231 LEU A CA 1
ATOM 1792 C C . LEU A 1 231 ? 2.738 -28.531 -0.697 1 92.88 231 LEU A C 1
ATOM 1794 O O . LEU A 1 231 ? 2.791 -28.5 -1.929 1 92.88 231 LEU A O 1
ATOM 1798 N N . VAL A 1 232 ? 1.689 -29.094 0.019 1 92.62 232 VAL A N 1
ATOM 1799 C CA . VAL A 1 232 ? 0.538 -29.641 -0.698 1 92.62 232 VAL A CA 1
ATOM 1800 C C . VAL A 1 232 ? -0.748 -29.031 -0.139 1 92.62 232 VAL A C 1
ATOM 1802 O O . VAL A 1 232 ? -0.812 -28.672 1.04 1 92.62 232 VAL A O 1
ATOM 1805 N N . LEU A 1 233 ? -1.707 -28.891 -1.03 1 91.88 233 LEU A N 1
ATOM 1806 C CA . LEU A 1 233 ? -3.035 -28.453 -0.625 1 91.88 233 LEU A CA 1
ATOM 1807 C C . LEU A 1 233 ? -3.904 -29.641 -0.214 1 91.88 233 LEU A C 1
ATOM 1809 O O . LEU A 1 233 ? -3.816 -30.719 -0.811 1 91.88 233 LEU A O 1
ATOM 1813 N N . MET A 1 234 ? -4.68 -29.359 0.803 1 91.62 234 MET A N 1
ATOM 1814 C CA . MET A 1 234 ? -5.605 -30.391 1.286 1 91.62 234 MET A CA 1
ATOM 1815 C C . MET A 1 234 ? -7.035 -29.859 1.308 1 91.62 234 MET A C 1
ATOM 1817 O O . MET A 1 234 ? -7.254 -28.656 1.495 1 91.62 234 MET A O 1
ATOM 1821 N N . ARG A 1 235 ? -7.953 -30.75 1.075 1 88.62 235 ARG A N 1
ATOM 1822 C CA . ARG A 1 235 ? -9.367 -30.469 1.266 1 88.62 235 ARG A CA 1
ATOM 1823 C C . ARG A 1 235 ? -10.055 -31.562 2.059 1 88.62 235 ARG A C 1
ATOM 1825 O O . ARG A 1 235 ? -10.008 -32.75 1.673 1 88.62 235 ARG A O 1
ATOM 1832 N N . ASN A 1 236 ? -10.727 -31.078 3.057 1 83.06 236 ASN A N 1
ATOM 1833 C CA . ASN A 1 236 ? -11.438 -32.031 3.912 1 83.06 236 ASN A CA 1
ATOM 1834 C C . ASN A 1 236 ? -10.555 -33.219 4.281 1 83.06 236 ASN A C 1
ATOM 1836 O O . ASN A 1 236 ? -10.992 -34.375 4.188 1 83.06 236 ASN A O 1
ATOM 1840 N N . GLY A 1 237 ? -9.305 -33 4.453 1 80.31 237 GLY A N 1
ATOM 1841 C CA . GLY A 1 237 ? -8.367 -34 4.953 1 80.31 237 GLY A CA 1
ATOM 1842 C C . GLY A 1 237 ? -7.691 -34.781 3.848 1 80.31 237 GLY A C 1
ATOM 1843 O O . GLY A 1 237 ? -6.836 -35.625 4.117 1 80.31 237 GLY A O 1
ATOM 1844 N N . ALA A 1 238 ? -8.125 -34.594 2.664 1 86.19 238 ALA A N 1
ATOM 1845 C CA . ALA A 1 238 ? -7.527 -35.312 1.538 1 86.19 238 ALA A CA 1
ATOM 1846 C C . ALA A 1 238 ? -6.582 -34.406 0.754 1 86.19 238 ALA A C 1
ATOM 1848 O O . ALA A 1 238 ? -6.879 -33.219 0.532 1 86.19 238 ALA A O 1
ATOM 1849 N N . VAL A 1 239 ? -5.504 -35 0.369 1 85.5 239 VAL A N 1
ATOM 1850 C CA . VAL A 1 239 ? -4.512 -34.25 -0.396 1 85.5 239 VAL A CA 1
ATOM 1851 C C . VAL A 1 239 ? -5.035 -34 -1.807 1 85.5 239 VAL A C 1
ATOM 1853 O O . VAL A 1 239 ? -5.555 -34.906 -2.461 1 85.5 239 VAL A O 1
ATOM 1856 N N . ILE A 1 240 ? -4.93 -32.781 -2.213 1 84.81 240 ILE A N 1
ATOM 1857 C CA . ILE A 1 240 ? -5.219 -32.406 -3.598 1 84.81 240 ILE A CA 1
ATOM 1858 C C . ILE A 1 240 ? -3.977 -32.625 -4.457 1 84.81 240 ILE A C 1
ATOM 1860 O O . ILE A 1 240 ? -2.918 -32.062 -4.191 1 84.81 240 ILE A O 1
ATOM 1864 N N . PRO A 1 241 ? -4.164 -33.5 -5.477 1 79.56 241 PRO A N 1
ATOM 1865 C CA . PRO A 1 241 ? -2.982 -33.781 -6.293 1 79.56 241 PRO A CA 1
ATOM 1866 C C . PRO A 1 241 ? -2.451 -32.531 -7.023 1 79.56 241 PRO A C 1
ATOM 1868 O O . PRO A 1 241 ? -3.236 -31.703 -7.48 1 79.56 241 PRO A O 1
ATOM 1871 N N . LEU A 1 242 ? -1.163 -32.438 -6.98 1 79.25 242 LEU A N 1
ATOM 1872 C CA . LEU A 1 242 ? -0.525 -31.391 -7.781 1 79.25 242 LEU A CA 1
ATOM 1873 C C . LEU A 1 242 ? -0.682 -31.672 -9.273 1 79.25 242 LEU A C 1
ATOM 1875 O O . LEU A 1 242 ? -0.669 -32.844 -9.688 1 79.25 242 LEU A O 1
ATOM 1879 N N . LEU A 1 243 ? -0.832 -30.578 -10.016 1 80.38 243 LEU A N 1
ATOM 1880 C CA . LEU A 1 243 ? -0.935 -30.734 -11.461 1 80.38 243 LEU A CA 1
ATOM 1881 C C . LEU A 1 243 ? 0.438 -30.969 -12.078 1 80.38 243 LEU A C 1
ATOM 1883 O O . LEU A 1 243 ? 1.442 -30.453 -11.594 1 80.38 243 LEU A O 1
ATOM 1887 N N . GLU A 1 244 ? 0.492 -31.953 -12.969 1 69.25 244 GLU A N 1
ATOM 1888 C CA . GLU A 1 244 ? 1.75 -32.25 -13.648 1 69.25 244 GLU A CA 1
ATOM 1889 C C . GLU A 1 244 ? 2.209 -31.078 -14.5 1 69.25 244 GLU A C 1
ATOM 1891 O O . GLU A 1 244 ? 1.389 -30.375 -15.094 1 69.25 244 GLU A O 1
ATOM 1896 N N . GLU A 1 245 ? 3.404 -30.516 -14.18 1 56.59 245 GLU A N 1
ATOM 1897 C CA . GLU A 1 245 ? 3.996 -29.484 -15.031 1 56.59 245 GLU A CA 1
ATOM 1898 C C . GLU A 1 245 ? 3.92 -29.875 -16.5 1 56.59 245 GLU A C 1
ATOM 1900 O O . GLU A 1 245 ? 4.234 -31.016 -16.875 1 56.59 245 GLU A O 1
ATOM 1905 N N . LYS A 1 246 ? 3.059 -29.172 -17.375 1 47.59 246 LYS A N 1
ATOM 1906 C CA . LYS A 1 246 ? 3.113 -29.5 -18.797 1 47.59 246 LYS A CA 1
ATOM 1907 C C . LYS A 1 246 ? 4.441 -29.062 -19.406 1 47.59 246 LYS A C 1
ATOM 1909 O O . LYS A 1 246 ? 4.992 -28.016 -19.047 1 47.59 246 LYS A O 1
ATOM 1914 N N . MET B 1 1 ? 19.906 78.5 -12.438 1 22.41 1 MET B N 1
ATOM 1915 C CA . MET B 1 1 ? 18.812 78 -13.258 1 22.41 1 MET B CA 1
ATOM 1916 C C . MET B 1 1 ? 18.578 76.5 -13.039 1 22.41 1 MET B C 1
ATOM 1918 O O . MET B 1 1 ? 19.5 75.75 -13.25 1 22.41 1 MET B O 1
ATOM 1922 N N . LEU B 1 2 ? 17.797 76.25 -12.094 1 17.69 2 LEU B N 1
ATOM 1923 C CA . LEU B 1 2 ? 17.422 75.125 -11.227 1 17.69 2 LEU B CA 1
ATOM 1924 C C . LEU B 1 2 ? 16.906 73.938 -12.039 1 17.69 2 LEU B C 1
ATOM 1926 O O . LEU B 1 2 ? 16.125 74.125 -12.977 1 17.69 2 LEU B O 1
ATOM 1930 N N . LYS B 1 3 ? 17.844 72.875 -12.109 1 21.28 3 LYS B N 1
ATOM 1931 C CA . LYS B 1 3 ? 17.922 71.438 -12.422 1 21.28 3 LYS B CA 1
ATOM 1932 C C . LYS B 1 3 ? 16.625 70.688 -12.086 1 21.28 3 LYS B C 1
ATOM 1934 O O . LYS B 1 3 ? 15.922 71.125 -11.148 1 21.28 3 LYS B O 1
ATOM 1939 N N . CYS B 1 4 ? 16.047 69.938 -13.102 1 20.84 4 CYS B N 1
ATOM 1940 C CA . CYS B 1 4 ? 14.836 69.188 -13.297 1 20.84 4 CYS B CA 1
ATOM 1941 C C . CYS B 1 4 ? 14.531 68.312 -12.078 1 20.84 4 CYS B C 1
ATOM 1943 O O . CYS B 1 4 ? 15.438 67.688 -11.523 1 20.84 4 CYS B O 1
ATOM 1945 N N . SER B 1 5 ? 13.5 68.688 -11.383 1 19.53 5 SER B N 1
ATOM 1946 C CA . SER B 1 5 ? 12.836 68.188 -10.18 1 19.53 5 SER B CA 1
ATOM 1947 C C . SER B 1 5 ? 12.594 66.625 -10.273 1 19.53 5 SER B C 1
ATOM 1949 O O . SER B 1 5 ? 12.648 66.062 -11.359 1 19.53 5 SER B O 1
ATOM 1951 N N . PRO B 1 6 ? 11.656 66.125 -9.422 1 21.95 6 PRO B N 1
ATOM 1952 C CA . PRO B 1 6 ? 11.328 65.062 -8.43 1 21.95 6 PRO B CA 1
ATOM 1953 C C . PRO B 1 6 ? 10.602 63.906 -9.039 1 21.95 6 PRO B C 1
ATOM 1955 O O . PRO B 1 6 ? 10.273 62.938 -8.328 1 21.95 6 PRO B O 1
ATOM 1958 N N . VAL B 1 7 ? 10.227 63.844 -10.43 1 20.97 7 VAL B N 1
ATOM 1959 C CA . VAL B 1 7 ? 8.945 63.156 -10.586 1 20.97 7 VAL B CA 1
ATOM 1960 C C . VAL B 1 7 ? 9.086 61.688 -10.18 1 20.97 7 VAL B C 1
ATOM 1962 O O . VAL B 1 7 ? 9.891 60.969 -10.758 1 20.97 7 VAL B O 1
ATOM 1965 N N . VAL B 1 8 ? 8.836 61.25 -8.938 1 19.31 8 VAL B N 1
ATOM 1966 C CA . VAL B 1 8 ? 8.875 59.906 -8.328 1 19.31 8 VAL B CA 1
ATOM 1967 C C . VAL B 1 8 ? 7.852 59 -9 1 19.31 8 VAL B C 1
ATOM 1969 O O . VAL B 1 8 ? 6.645 59.25 -8.914 1 19.31 8 VAL B O 1
ATOM 1972 N N . ARG B 1 9 ? 7.852 58.656 -10.32 1 20.88 9 ARG B N 1
ATOM 1973 C CA . ARG B 1 9 ? 6.836 57.781 -10.859 1 20.88 9 ARG B CA 1
ATOM 1974 C C . ARG B 1 9 ? 6.719 56.5 -10.023 1 20.88 9 ARG B C 1
ATOM 1976 O O . ARG B 1 9 ? 7.723 55.844 -9.742 1 20.88 9 ARG B O 1
ATOM 1983 N N . ALA B 1 10 ? 5.566 56.25 -9.219 1 21.73 10 ALA B N 1
ATOM 1984 C CA . ALA B 1 10 ? 5.082 55.156 -8.414 1 21.73 10 ALA B CA 1
ATOM 1985 C C . ALA B 1 10 ? 5.02 53.875 -9.242 1 21.73 10 ALA B C 1
ATOM 1987 O O . ALA B 1 10 ? 4.301 53.812 -10.242 1 21.73 10 ALA B O 1
ATOM 1988 N N . PHE B 1 11 ? 6.102 53.219 -9.594 1 23.75 11 PHE B N 1
ATOM 1989 C CA . PHE B 1 11 ? 6.066 51.969 -10.312 1 23.75 11 PHE B CA 1
ATOM 1990 C C . PHE B 1 11 ? 5.129 50.969 -9.633 1 23.75 11 PHE B C 1
ATOM 1992 O O . PHE B 1 11 ? 5.297 50.656 -8.453 1 23.75 11 PHE B O 1
ATOM 1999 N N . VAL B 1 12 ? 3.791 50.906 -9.953 1 25.09 12 VAL B N 1
ATOM 2000 C CA . VAL B 1 12 ? 2.748 49.938 -9.578 1 25.09 12 VAL B CA 1
ATOM 2001 C C . VAL B 1 12 ? 3.277 48.531 -9.695 1 25.09 12 VAL B C 1
ATOM 2003 O O . VAL B 1 12 ? 3.783 48.125 -10.75 1 25.09 12 VAL B O 1
ATOM 2006 N N . ARG B 1 13 ? 3.764 47.906 -8.641 1 29.89 13 ARG B N 1
ATOM 2007 C CA . ARG B 1 13 ? 4.305 46.562 -8.539 1 29.89 13 ARG B CA 1
ATOM 2008 C C . ARG B 1 13 ? 3.381 45.531 -9.203 1 29.89 13 ARG B C 1
ATOM 2010 O O . ARG B 1 13 ? 2.18 45.531 -8.922 1 29.89 13 ARG B O 1
ATOM 2017 N N . PRO B 1 14 ? 3.719 45 -10.414 1 28.3 14 PRO B N 1
ATOM 2018 C CA . PRO B 1 14 ? 2.883 44.062 -11.156 1 28.3 14 PRO B CA 1
ATOM 2019 C C . PRO B 1 14 ? 2.297 42.969 -10.258 1 28.3 14 PRO B C 1
ATOM 2021 O O . PRO B 1 14 ? 2.861 42.656 -9.211 1 28.3 14 PRO B O 1
ATOM 2024 N N . ARG B 1 15 ? 1.023 42.688 -10.336 1 31.72 15 ARG B N 1
ATOM 2025 C CA . ARG B 1 15 ? 0.144 41.719 -9.719 1 31.72 15 ARG B CA 1
ATOM 2026 C C . ARG B 1 15 ? 0.783 40.312 -9.727 1 31.72 15 ARG B C 1
ATOM 2028 O O . ARG B 1 15 ? 1.246 39.844 -10.773 1 31.72 15 ARG B O 1
ATOM 2035 N N . ARG B 1 16 ? 1.248 39.812 -8.586 1 33.38 16 ARG B N 1
ATOM 2036 C CA . ARG B 1 16 ? 1.824 38.5 -8.242 1 33.38 16 ARG B CA 1
ATOM 2037 C C . ARG B 1 16 ? 1.06 37.375 -8.914 1 33.38 16 ARG B C 1
ATOM 2039 O O . ARG B 1 16 ? -0.152 37.25 -8.734 1 33.38 16 ARG B O 1
ATOM 2046 N N . GLN B 1 17 ? 1.416 37.031 -10.203 1 27.67 17 GLN B N 1
ATOM 2047 C CA . GLN B 1 17 ? 0.847 35.938 -10.977 1 27.67 17 GLN B CA 1
ATOM 2048 C C . GLN B 1 17 ? 0.825 34.656 -10.172 1 27.67 17 GLN B C 1
ATOM 2050 O O . GLN B 1 17 ? 1.868 34.188 -9.711 1 27.67 17 GLN B O 1
ATOM 2055 N N . ILE B 1 18 ? -0.216 34.375 -9.484 1 32.28 18 ILE B N 1
ATOM 2056 C CA . ILE B 1 18 ? -0.513 33.094 -8.812 1 32.28 18 ILE B CA 1
ATOM 2057 C C . ILE B 1 18 ? -0.49 31.953 -9.82 1 32.28 18 ILE B C 1
ATOM 2059 O O . ILE B 1 18 ? -1.268 31.953 -10.781 1 32.28 18 ILE B O 1
ATOM 2063 N N . THR B 1 19 ? 0.593 31.359 -10.195 1 31.61 19 THR B N 1
ATOM 2064 C CA . THR B 1 19 ? 0.615 30.172 -11.031 1 31.61 19 THR B CA 1
ATOM 2065 C C . THR B 1 19 ? -0.192 29.047 -10.383 1 31.61 19 THR B C 1
ATOM 2067 O O . THR B 1 19 ? -0.013 28.734 -9.203 1 31.61 19 THR B O 1
ATOM 2070 N N . HIS B 1 20 ? -1.36 28.766 -10.945 1 33.88 20 HIS B N 1
ATOM 2071 C CA . HIS B 1 20 ? -2.299 27.734 -10.539 1 33.88 20 HIS B CA 1
ATOM 2072 C C . HIS B 1 20 ? -1.739 26.344 -10.82 1 33.88 20 HIS B C 1
ATOM 2074 O O . HIS B 1 20 ? -1.401 26.016 -11.961 1 33.88 20 HIS B O 1
ATOM 2080 N N . PHE B 1 21 ? -0.902 25.797 -10.164 1 36.25 21 PHE B N 1
ATOM 2081 C CA . PHE B 1 21 ? -0.324 24.484 -10.453 1 36.25 21 PHE B CA 1
ATOM 2082 C C . PHE B 1 21 ? -1.288 23.375 -10.055 1 36.25 21 PHE B C 1
ATOM 2084 O O . PHE B 1 21 ? -0.905 22.203 -10.008 1 36.25 21 PHE B O 1
ATOM 2091 N N . SER B 1 22 ? -2.49 23.547 -9.688 1 38.03 22 SER B N 1
ATOM 2092 C CA . SER B 1 22 ? -3.047 22.547 -8.773 1 38.03 22 SER B CA 1
ATOM 2093 C C . SER B 1 22 ? -3.422 21.266 -9.516 1 38.03 22 SER B C 1
ATOM 2095 O O . SER B 1 22 ? -3.268 20.172 -8.984 1 38.03 22 SER B O 1
ATOM 2097 N N . ARG B 1 23 ? -4.238 21.328 -10.695 1 38.22 23 ARG B N 1
ATOM 2098 C CA . ARG B 1 23 ? -5.117 20.219 -11.031 1 38.22 23 ARG B CA 1
ATOM 2099 C C . ARG B 1 23 ? -4.355 19.125 -11.766 1 38.22 23 ARG B C 1
ATOM 2101 O O . ARG B 1 23 ? -3.588 19.406 -12.695 1 38.22 23 ARG B O 1
ATOM 2108 N N . ILE B 1 24 ? -4.195 18.047 -11.102 1 39.12 24 ILE B N 1
ATOM 2109 C CA . ILE B 1 24 ? -3.719 16.906 -11.875 1 39.12 24 ILE B CA 1
ATOM 2110 C C . ILE B 1 24 ? -4.547 16.766 -13.156 1 39.12 24 ILE B C 1
ATOM 2112 O O . ILE B 1 24 ? -5.777 16.828 -13.109 1 39.12 24 ILE B O 1
ATOM 2116 N N . GLN B 1 25 ? -4.039 17.234 -14.289 1 32.53 25 GLN B N 1
ATOM 2117 C CA . GLN B 1 25 ? -4.711 17.109 -15.578 1 32.53 25 GLN B CA 1
ATOM 2118 C C . GLN B 1 25 ? -5.367 15.734 -15.719 1 32.53 25 GLN B C 1
ATOM 2120 O O . GLN B 1 25 ? -4.758 14.719 -15.391 1 32.53 25 GLN B O 1
ATOM 2125 N N . ARG B 1 26 ? -6.707 15.695 -15.828 1 33.09 26 ARG B N 1
ATOM 2126 C CA . ARG B 1 26 ? -7.633 14.578 -16 1 33.09 26 ARG B CA 1
ATOM 2127 C C . ARG B 1 26 ? -7.215 13.695 -17.172 1 33.09 26 ARG B C 1
ATOM 2129 O O . ARG B 1 26 ? -7.172 14.148 -18.312 1 33.09 26 ARG B O 1
ATOM 2136 N N . ALA B 1 27 ? -6.398 12.883 -17.125 1 29.02 27 ALA B N 1
ATOM 2137 C CA . ALA B 1 27 ? -6.516 11.93 -18.219 1 29.02 27 ALA B CA 1
ATOM 2138 C C . ALA B 1 27 ? -7.91 11.312 -18.266 1 29.02 27 ALA B C 1
ATOM 2140 O O . ALA B 1 27 ? -8.555 11.133 -17.234 1 29.02 27 ALA B O 1
ATOM 2141 N N . SER B 1 28 ? -8.734 11.383 -19.359 1 30.58 28 SER B N 1
ATOM 2142 C CA . SER B 1 28 ? -10.078 10.883 -19.672 1 30.58 28 SER B CA 1
ATOM 2143 C C . SER B 1 28 ? -10.297 9.5 -19.078 1 30.58 28 SER B C 1
ATOM 2145 O O . SER B 1 28 ? -10.055 8.492 -19.75 1 30.58 28 SER B O 1
ATOM 2147 N N . PHE B 1 29 ? -9.844 9.125 -17.984 1 33.72 29 PHE B N 1
ATOM 2148 C CA . PHE B 1 29 ? -10.195 7.781 -17.531 1 33.72 29 PHE B CA 1
ATOM 2149 C C . PHE B 1 29 ? -11.672 7.707 -17.156 1 33.72 29 PHE B C 1
ATOM 2151 O O . PHE B 1 29 ? -12.266 8.711 -16.75 1 33.72 29 PHE B O 1
ATOM 2158 N N . GLN B 1 30 ? -12.5 6.832 -17.703 1 34.59 30 GLN B N 1
ATOM 2159 C CA . GLN B 1 30 ? -13.883 6.5 -17.375 1 34.59 30 GLN B CA 1
ATOM 2160 C C . GLN B 1 30 ? -14.125 6.605 -15.867 1 34.59 30 GLN B C 1
ATOM 2162 O O . GLN B 1 30 ? -13.367 6.062 -15.07 1 34.59 30 GLN B O 1
ATOM 2167 N N . PHE B 1 31 ? -14.883 7.598 -15.367 1 38.66 31 PHE B N 1
ATOM 2168 C CA . PHE B 1 31 ? -15.273 8.102 -14.055 1 38.66 31 PHE B CA 1
ATOM 2169 C C . PHE B 1 31 ? -15.758 6.973 -13.156 1 38.66 31 PHE B C 1
ATOM 2171 O O . PHE B 1 31 ? -16.891 6.508 -13.297 1 38.66 31 PHE B O 1
ATOM 2178 N N . SER B 1 32 ? -15.039 5.992 -12.875 1 47.12 32 SER B N 1
ATOM 2179 C CA . SER B 1 32 ? -15.523 5.059 -11.867 1 47.12 32 SER B CA 1
ATOM 2180 C C . SER B 1 32 ? -15.727 5.75 -10.516 1 47.12 32 SER B C 1
ATOM 2182 O O . SER B 1 32 ? -15 6.691 -10.188 1 47.12 32 SER B O 1
ATOM 2184 N N . ARG B 1 33 ? -16.859 5.57 -9.836 1 58.62 33 ARG B N 1
ATOM 2185 C CA . ARG B 1 33 ? -17.453 6.168 -8.641 1 58.62 33 ARG B CA 1
ATOM 2186 C C . ARG B 1 33 ? -16.484 6.098 -7.457 1 58.62 33 ARG B C 1
ATOM 2188 O O . ARG B 1 33 ? -15.844 5.066 -7.238 1 58.62 33 ARG B O 1
ATOM 2195 N N . CYS B 1 34 ? -16.109 7.242 -6.961 1 68.06 34 CYS B N 1
ATOM 2196 C CA . CYS B 1 34 ? -15.32 7.348 -5.746 1 68.06 34 CYS B CA 1
ATOM 2197 C C . CYS B 1 34 ? -15.938 6.535 -4.613 1 68.06 34 CYS B C 1
ATOM 2199 O O . CYS B 1 34 ? -17.156 6.336 -4.578 1 68.06 34 CYS B O 1
ATOM 2201 N N . TYR B 1 35 ? -15.195 5.855 -3.84 1 62.91 35 TYR B N 1
ATOM 2202 C CA . TYR B 1 35 ? -15.672 4.988 -2.77 1 62.91 35 TYR B CA 1
ATOM 2203 C C . TYR B 1 35 ? -16.375 5.797 -1.68 1 62.91 35 TYR B C 1
ATOM 2205 O O . TYR B 1 35 ? -17.219 5.273 -0.955 1 62.91 35 TYR B O 1
ATOM 2213 N N . THR B 1 36 ? -16.016 7.062 -1.35 1 55.59 36 THR B N 1
ATOM 2214 C CA . THR B 1 36 ? -16.625 7.852 -0.283 1 55.59 36 THR B CA 1
ATOM 2215 C C . THR B 1 36 ? -17.531 8.938 -0.86 1 55.59 36 THR B C 1
ATOM 2217 O O . THR B 1 36 ? -17.172 9.594 -1.837 1 55.59 36 THR B O 1
ATOM 2220 N N . LYS B 1 37 ? -18.969 8.633 -0.795 1 49.88 37 LYS B N 1
ATOM 2221 C CA . LYS B 1 37 ? -19.906 9.672 -1.205 1 49.88 37 LYS B CA 1
ATOM 2222 C C . LYS B 1 37 ? -19.828 10.883 -0.273 1 49.88 37 LYS B C 1
ATOM 2224 O O . LYS B 1 37 ? -19.234 10.805 0.804 1 49.88 37 LYS B O 1
ATOM 2229 N N . SER B 1 38 ? -20.656 11.969 -0.643 1 45.88 38 SER B N 1
ATOM 2230 C CA . SER B 1 38 ? -20.719 13.32 -0.082 1 45.88 38 SER B CA 1
ATOM 2231 C C . SER B 1 38 ? -20.984 13.281 1.419 1 45.88 38 SER B C 1
ATOM 2233 O O . SER B 1 38 ? -21.609 12.344 1.921 1 45.88 38 SER B O 1
ATOM 2235 N N . ALA B 1 39 ? -20.25 14.062 2.25 1 44.41 39 ALA B N 1
ATOM 2236 C CA . ALA B 1 39 ? -20.234 14.336 3.684 1 44.41 39 ALA B CA 1
ATOM 2237 C C . ALA B 1 39 ? -21.656 14.539 4.207 1 44.41 39 ALA B C 1
ATOM 2239 O O . ALA B 1 39 ? -21.859 14.82 5.391 1 44.41 39 ALA B O 1
ATOM 2240 N N . ALA B 1 40 ? -22.641 14.719 3.379 1 37.31 40 ALA B N 1
ATOM 2241 C CA . ALA B 1 40 ? -23.812 15.359 3.955 1 37.31 40 ALA B CA 1
ATOM 2242 C C . ALA B 1 40 ? -24.406 14.516 5.078 1 37.31 40 ALA B C 1
ATOM 2244 O O . ALA B 1 40 ? -25.203 15.008 5.883 1 37.31 40 ALA B O 1
ATOM 2245 N N . ASP B 1 41 ? -24.406 13.203 4.938 1 38.41 41 ASP B N 1
ATOM 2246 C CA . ASP B 1 41 ? -25.359 12.555 5.824 1 38.41 41 ASP B CA 1
ATOM 2247 C C . ASP B 1 41 ? -24.766 12.32 7.207 1 38.41 41 ASP B C 1
ATOM 2249 O O . ASP B 1 41 ? -25.281 11.523 7.992 1 38.41 41 ASP B O 1
ATOM 2253 N N . GLY B 1 42 ? -23.438 12.562 7.355 1 39.19 42 GLY B N 1
ATOM 2254 C CA . GLY B 1 42 ? -23.031 12.188 8.703 1 39.19 42 GLY B CA 1
ATOM 2255 C C . GLY B 1 42 ? -23.625 13.078 9.773 1 39.19 42 GLY B C 1
ATOM 2256 O O . GLY B 1 42 ? -23.922 14.25 9.516 1 39.19 42 GLY B O 1
ATOM 2257 N N . SER B 1 43 ? -24.328 12.492 10.672 1 39.75 43 SER B N 1
ATOM 2258 C CA . SER B 1 43 ? -24.828 13.18 11.867 1 39.75 43 SER B CA 1
ATOM 2259 C C . SER B 1 43 ? -23.75 14.062 12.477 1 39.75 43 SER B C 1
ATOM 2261 O O . SER B 1 43 ? -22.578 13.68 12.523 1 39.75 43 SER B O 1
ATOM 2263 N N . PRO B 1 44 ? -23.938 15.398 12.609 1 40.66 44 PRO B N 1
ATOM 2264 C CA . PRO B 1 44 ? -23 16.391 13.141 1 40.66 44 PRO B CA 1
ATOM 2265 C C . PRO B 1 44 ? -21.984 15.805 14.109 1 40.66 44 PRO B C 1
ATOM 2267 O O . PRO B 1 44 ? -20.781 16 13.945 1 40.66 44 PRO B O 1
ATOM 2270 N N . GLY B 1 45 ? -22.328 15.82 15.477 1 43.94 45 GLY B N 1
ATOM 2271 C CA . GLY B 1 45 ? -21.75 16.094 16.781 1 43.94 45 GLY B CA 1
ATOM 2272 C C . GLY B 1 45 ? -20.938 14.945 17.328 1 43.94 45 GLY B C 1
ATOM 2273 O O . GLY B 1 45 ? -20.703 14.867 18.547 1 43.94 45 GLY B O 1
ATOM 2274 N N . SER B 1 46 ? -20.906 13.773 16.719 1 52.12 46 SER B N 1
ATOM 2275 C CA . SER B 1 46 ? -20.328 12.797 17.641 1 52.12 46 SER B CA 1
ATOM 2276 C C . SER B 1 46 ? -18.828 13.039 17.828 1 52.12 46 SER B C 1
ATOM 2278 O O . SER B 1 46 ? -18.125 13.32 16.859 1 52.12 46 SER B O 1
ATOM 2280 N N . LYS B 1 47 ? -18.391 13.375 19 1 66.31 47 LYS B N 1
ATOM 2281 C CA . LYS B 1 47 ? -17.016 13.594 19.453 1 66.31 47 LYS B CA 1
ATOM 2282 C C . LYS B 1 47 ? -16.078 12.508 18.938 1 66.31 47 LYS B C 1
ATOM 2284 O O . LYS B 1 47 ? -16.312 11.32 19.172 1 66.31 47 LYS B O 1
ATOM 2289 N N . LEU B 1 48 ? -15.211 12.906 17.984 1 82.69 48 LEU B N 1
ATOM 2290 C CA . LEU B 1 48 ? -14.188 11.977 17.516 1 82.69 48 LEU B CA 1
ATOM 2291 C C . LEU B 1 48 ? -13.312 11.508 18.672 1 82.69 48 LEU B C 1
ATOM 2293 O O . LEU B 1 48 ? -12.82 12.32 19.453 1 82.69 48 LEU B O 1
ATOM 2297 N N . HIS B 1 49 ? -13.336 10.258 18.859 1 84.56 49 HIS B N 1
ATOM 2298 C CA . HIS B 1 49 ? -12.43 9.688 19.844 1 84.56 49 HIS B CA 1
ATOM 2299 C C . HIS B 1 49 ? -11.102 9.289 19.203 1 84.56 49 HIS B C 1
ATOM 2301 O O . HIS B 1 49 ? -11.023 8.281 18.5 1 84.56 49 HIS B O 1
ATOM 2307 N N . TYR B 1 50 ? -10.18 10.062 19.516 1 87.88 50 TYR B N 1
ATOM 2308 C CA . TYR B 1 50 ? -8.859 9.797 18.969 1 87.88 50 TYR B CA 1
ATOM 2309 C C . TYR B 1 50 ? -8.234 8.555 19.594 1 87.88 50 TYR B C 1
ATOM 2311 O O . TYR B 1 50 ? -8.383 8.328 20.797 1 87.88 50 TYR B O 1
ATOM 2319 N N . PRO B 1 51 ? -7.531 7.805 18.766 1 86.5 51 PRO B N 1
ATOM 2320 C CA . PRO B 1 51 ? -6.789 6.691 19.359 1 86.5 51 PRO B CA 1
ATOM 2321 C C . PRO B 1 51 ? -5.715 7.16 20.344 1 86.5 51 PRO B C 1
ATOM 2323 O O . PRO B 1 51 ? -5.262 8.305 20.266 1 86.5 51 PRO B O 1
ATOM 2326 N N . ASN B 1 52 ? -5.34 6.219 21.219 1 83.94 52 ASN B N 1
ATOM 2327 C CA . ASN B 1 52 ? -4.262 6.539 22.141 1 83.94 52 ASN B CA 1
ATOM 2328 C C . ASN B 1 52 ? -2.934 6.727 21.422 1 83.94 52 ASN B C 1
ATOM 2330 O O . ASN B 1 52 ? -2.639 6.012 20.453 1 83.94 52 ASN B O 1
ATOM 2334 N N . PRO B 1 53 ? -2.215 7.715 21.906 1 85 53 PRO B N 1
ATOM 2335 C CA . PRO B 1 53 ? -0.883 7.867 21.328 1 85 53 PRO B CA 1
ATOM 2336 C C . PRO B 1 53 ? 0.008 6.648 21.547 1 85 53 PRO B C 1
ATOM 2338 O O . PRO B 1 53 ? -0.219 5.879 22.484 1 85 53 PRO B O 1
ATOM 2341 N N . PRO B 1 54 ? 1.007 6.512 20.734 1 84.06 54 PRO B N 1
ATOM 2342 C CA . PRO B 1 54 ? 1.902 5.359 20.891 1 84.06 54 PRO B CA 1
ATOM 2343 C C . PRO B 1 54 ? 2.781 5.457 22.125 1 84.06 54 PRO B C 1
ATOM 2345 O O . PRO B 1 54 ? 3.34 4.449 22.578 1 84.06 54 PRO B O 1
ATOM 2348 N N . THR B 1 55 ? 2.98 6.652 22.547 1 88.94 55 THR B N 1
ATOM 2349 C CA . THR B 1 55 ? 3.77 6.895 23.75 1 88.94 55 THR B CA 1
ATOM 2350 C C . THR B 1 55 ? 3.205 8.07 24.547 1 88.94 55 THR B C 1
ATOM 2352 O O . THR B 1 55 ? 2.514 8.922 23.984 1 88.94 55 THR B O 1
ATOM 2355 N N . THR B 1 56 ? 3.514 8.039 25.812 1 89.5 56 THR B N 1
ATOM 2356 C CA . THR B 1 56 ? 3.105 9.156 26.656 1 89.5 56 THR B CA 1
ATOM 2357 C C . THR B 1 56 ? 4.289 10.078 26.938 1 89.5 56 THR B C 1
ATOM 2359 O O . THR B 1 56 ? 4.133 11.109 27.594 1 89.5 56 THR B O 1
ATOM 2362 N N . ASN B 1 57 ? 5.43 9.805 26.375 1 94 57 ASN B N 1
ATOM 2363 C CA . ASN B 1 57 ? 6.648 10.547 26.672 1 94 57 ASN B CA 1
ATOM 2364 C C . ASN B 1 57 ? 6.672 11.891 25.953 1 94 57 ASN B C 1
ATOM 2366 O O . ASN B 1 57 ? 7.371 12.812 26.375 1 94 57 ASN B O 1
ATOM 2370 N N . HIS B 1 58 ? 6 11.969 24.891 1 95.69 58 HIS B N 1
ATOM 2371 C CA . HIS B 1 58 ? 5.938 13.203 24.094 1 95.69 58 HIS B CA 1
ATOM 2372 C C . HIS B 1 58 ? 4.645 13.273 23.297 1 95.69 58 HIS B C 1
ATOM 2374 O O . HIS B 1 58 ? 4.066 12.25 22.938 1 95.69 58 HIS B O 1
ATOM 2380 N N . SER B 1 59 ? 4.203 14.508 23.031 1 95 59 SER B N 1
ATOM 2381 C CA . SER B 1 59 ? 2.918 14.688 22.359 1 95 59 SER B CA 1
ATOM 2382 C C . SER B 1 59 ? 2.99 15.773 21.297 1 95 59 SER B C 1
ATOM 2384 O O . SER B 1 59 ? 2.002 16.047 20.609 1 95 59 SER B O 1
ATOM 2386 N N . ASP B 1 60 ? 4.074 16.438 21.25 1 96.06 60 ASP B N 1
ATOM 2387 C CA . ASP B 1 60 ? 4.316 17.438 20.219 1 96.06 60 ASP B CA 1
ATOM 2388 C C . ASP B 1 60 ? 5.809 17.562 19.906 1 96.06 60 ASP B C 1
ATOM 2390 O O . ASP B 1 60 ? 6.625 16.828 20.484 1 96.06 60 ASP B O 1
ATOM 2394 N N . LEU B 1 61 ? 6.133 18.422 19 1 96.75 61 LEU B N 1
ATOM 2395 C CA . LEU B 1 61 ? 7.508 18.531 18.531 1 96.75 61 LEU B CA 1
ATOM 2396 C C . LEU B 1 61 ? 8.445 18.922 19.672 1 96.75 61 LEU B C 1
ATOM 2398 O O . LEU B 1 61 ? 9.5 18.312 19.844 1 96.75 61 LEU B O 1
ATOM 2402 N N . ASP B 1 62 ? 8.07 19.875 20.438 1 97.06 62 ASP B N 1
ATOM 2403 C CA . ASP B 1 62 ? 8.914 20.375 21.516 1 97.06 62 ASP B CA 1
ATOM 2404 C C . ASP B 1 62 ? 9.172 19.281 22.562 1 97.06 62 ASP B C 1
ATOM 2406 O O . ASP B 1 62 ? 10.305 19.078 22.984 1 97.06 62 ASP B O 1
ATOM 2410 N N . SER B 1 63 ? 8.07 18.625 23 1 97.38 63 SER B N 1
ATOM 2411 C CA . SER B 1 63 ? 8.234 17.594 24.016 1 97.38 63 SER B CA 1
ATOM 2412 C C . SER B 1 63 ? 9.047 16.422 23.469 1 97.38 63 SER B C 1
ATOM 2414 O O . SER B 1 63 ? 9.758 15.742 24.219 1 97.38 63 SER B O 1
ATOM 2416 N N . PHE B 1 64 ? 8.969 16.172 22.234 1 97.62 64 PHE B N 1
ATOM 2417 C CA . PHE B 1 64 ? 9.766 15.102 21.641 1 97.62 64 PHE B CA 1
ATOM 2418 C C . PHE B 1 64 ? 11.242 15.469 21.641 1 97.62 64 PHE B C 1
ATOM 2420 O O . PHE B 1 64 ? 12.094 14.633 21.984 1 97.62 64 PHE B O 1
ATOM 2427 N N . ILE B 1 65 ? 11.484 16.656 21.234 1 97.06 65 ILE B N 1
ATOM 2428 C CA . ILE B 1 65 ? 12.875 17.109 21.219 1 97.06 65 ILE B CA 1
ATOM 2429 C C . ILE B 1 65 ? 13.477 16.984 22.609 1 97.06 65 ILE B C 1
ATOM 2431 O O . ILE B 1 65 ? 14.594 16.516 22.781 1 97.06 65 ILE B O 1
ATOM 2435 N N . ALA B 1 66 ? 12.719 17.438 23.562 1 97.69 66 ALA B N 1
ATOM 2436 C CA . ALA B 1 66 ? 13.172 17.344 24.953 1 97.69 66 ALA B CA 1
ATOM 2437 C C . ALA B 1 66 ? 13.406 15.883 25.344 1 97.69 66 ALA B C 1
ATOM 2439 O O . ALA B 1 66 ? 14.422 15.555 25.969 1 97.69 66 ALA B O 1
ATOM 2440 N N . TYR B 1 67 ? 12.469 15.062 25 1 97.75 67 TYR B N 1
ATOM 2441 C CA . TYR B 1 67 ? 12.562 13.633 25.281 1 97.75 67 TYR B CA 1
ATOM 2442 C C . TYR B 1 67 ? 13.789 13.023 24.625 1 97.75 67 TYR B C 1
ATOM 2444 O O . TYR B 1 67 ? 14.531 12.266 25.266 1 97.75 67 TYR B O 1
ATOM 2452 N N . ALA B 1 68 ? 13.977 13.297 23.375 1 97.31 68 ALA B N 1
ATOM 2453 C CA . ALA B 1 68 ? 15.094 12.758 22.625 1 97.31 68 ALA B CA 1
ATOM 2454 C C . ALA B 1 68 ? 16.422 13.164 23.25 1 97.31 68 ALA B C 1
ATOM 2456 O O . ALA B 1 68 ? 17.375 12.367 23.297 1 97.31 68 ALA B O 1
ATOM 2457 N N . ARG B 1 69 ? 16.438 14.383 23.688 1 96.5 69 ARG B N 1
ATOM 2458 C CA . ARG B 1 69 ? 17.641 14.883 24.359 1 96.5 69 ARG B CA 1
ATOM 2459 C C . ARG B 1 69 ? 17.906 14.125 25.656 1 96.5 69 ARG B C 1
ATOM 2461 O O . ARG B 1 69 ? 19.031 13.695 25.906 1 96.5 69 ARG B O 1
ATOM 2468 N N . ARG B 1 70 ? 16.938 13.938 26.406 1 97.12 70 ARG B N 1
ATOM 2469 C CA . ARG B 1 70 ? 17.062 13.25 27.703 1 97.12 70 ARG B CA 1
ATOM 2470 C C . ARG B 1 70 ? 17.5 11.805 27.516 1 97.12 70 ARG B C 1
ATOM 2472 O O . ARG B 1 70 ? 18.312 11.289 28.281 1 97.12 70 ARG B O 1
ATOM 2479 N N . LYS B 1 71 ? 16.969 11.141 26.531 1 97.06 71 LYS B N 1
ATOM 2480 C CA . LYS B 1 71 ? 17.203 9.719 26.312 1 97.06 71 LYS B CA 1
ATOM 2481 C C . LYS B 1 71 ? 18.469 9.5 25.484 1 97.06 71 LYS B C 1
ATOM 2483 O O . LYS B 1 71 ? 18.922 8.367 25.312 1 97.06 71 LYS B O 1
ATOM 2488 N N . GLY B 1 72 ? 18.984 10.547 24.938 1 96.75 72 GLY B N 1
ATOM 2489 C CA . GLY B 1 72 ? 20.172 10.445 24.109 1 96.75 72 GLY B CA 1
ATOM 2490 C C . GLY B 1 72 ? 19.906 9.766 22.781 1 96.75 72 GLY B C 1
ATOM 2491 O O . GLY B 1 72 ? 20.719 8.969 22.312 1 96.75 72 GLY B O 1
ATOM 2492 N N . LEU B 1 73 ? 18.781 10.055 22.219 1 96.25 73 LEU B N 1
ATOM 2493 C CA . LEU B 1 73 ? 18.453 9.469 20.922 1 96.25 73 LEU B CA 1
ATOM 2494 C C . LEU B 1 73 ? 19.328 10.047 19.812 1 96.25 73 LEU B C 1
ATOM 2496 O O . LEU B 1 73 ? 19.547 11.258 19.766 1 96.25 73 LEU B O 1
ATOM 2500 N N . ASP B 1 74 ? 19.812 9.148 18.938 1 96.5 74 ASP B N 1
ATOM 2501 C CA . ASP B 1 74 ? 20.578 9.578 17.781 1 96.5 74 ASP B CA 1
ATOM 2502 C C . ASP B 1 74 ? 19.703 10.336 16.781 1 96.5 74 ASP B C 1
ATOM 2504 O O . ASP B 1 74 ? 18.719 9.789 16.281 1 96.5 74 ASP B O 1
ATOM 2508 N N . ALA B 1 75 ? 20.062 11.531 16.453 1 94.25 75 ALA B N 1
ATOM 2509 C CA . ALA B 1 75 ? 19.266 12.398 15.586 1 94.25 75 ALA B CA 1
ATOM 2510 C C . ALA B 1 75 ? 19.25 11.875 14.156 1 94.25 75 ALA B C 1
ATOM 2512 O O . ALA B 1 75 ? 18.422 12.312 13.344 1 94.25 75 ALA B O 1
ATOM 2513 N N . ASN B 1 76 ? 20.094 10.93 13.867 1 93.5 76 ASN B N 1
ATOM 2514 C CA . ASN B 1 76 ? 20.141 10.367 12.523 1 93.5 76 ASN B CA 1
ATOM 2515 C C . ASN B 1 76 ? 19.422 9.023 12.453 1 93.5 76 ASN B C 1
ATOM 2517 O O . ASN B 1 76 ? 19.297 8.438 11.375 1 93.5 76 ASN B O 1
ATOM 2521 N N . SER B 1 77 ? 19 8.641 13.617 1 93.62 77 SER B N 1
ATOM 2522 C CA . SER B 1 77 ? 18.297 7.363 13.633 1 93.62 77 SER B CA 1
ATOM 2523 C C . SER B 1 77 ? 16.953 7.473 12.914 1 93.62 77 SER B C 1
ATOM 2525 O O . SER B 1 77 ? 16.344 8.547 12.875 1 93.62 77 SER B O 1
ATOM 2527 N N . THR B 1 78 ? 16.484 6.312 12.359 1 90.44 78 THR B N 1
ATOM 2528 C CA . THR B 1 78 ? 15.203 6.27 11.672 1 90.44 78 THR B CA 1
ATOM 2529 C C . THR B 1 78 ? 14.07 6.66 12.617 1 90.44 78 THR B C 1
ATOM 2531 O O . THR B 1 78 ? 13.117 7.328 12.203 1 90.44 78 THR B O 1
ATOM 2534 N N . VAL B 1 79 ? 14.195 6.273 13.883 1 91.5 79 VAL B N 1
ATOM 2535 C CA . VAL B 1 79 ? 13.156 6.578 14.867 1 91.5 79 VAL B CA 1
ATOM 2536 C C . VAL B 1 79 ? 13.102 8.086 15.109 1 91.5 79 VAL B C 1
ATOM 2538 O O . VAL B 1 79 ? 12.031 8.688 15.102 1 91.5 79 VAL B O 1
ATOM 2541 N N . TYR B 1 80 ? 14.266 8.719 15.297 1 95.31 80 TYR B N 1
ATOM 2542 C CA . TYR B 1 80 ? 14.297 10.148 15.547 1 95.31 80 TYR B CA 1
ATOM 2543 C C . TYR B 1 80 ? 13.789 10.93 14.336 1 95.31 80 TYR B C 1
ATOM 2545 O O . TYR B 1 80 ? 12.906 11.781 14.461 1 95.31 80 TYR B O 1
ATOM 2553 N N . VAL B 1 81 ? 14.367 10.672 13.195 1 95.31 81 VAL B N 1
ATOM 2554 C CA . VAL B 1 81 ? 14.047 11.406 11.969 1 95.31 81 VAL B CA 1
ATOM 2555 C C . VAL B 1 81 ? 12.555 11.273 11.664 1 95.31 81 VAL B C 1
ATOM 2557 O O . VAL B 1 81 ? 11.891 12.273 11.367 1 95.31 81 VAL B O 1
ATOM 2560 N N . GLY B 1 82 ? 12.055 10.047 11.75 1 94.62 82 GLY B N 1
ATOM 2561 C CA . GLY B 1 82 ? 10.648 9.812 11.469 1 94.62 82 GLY B CA 1
ATOM 2562 C C . GLY B 1 82 ? 9.719 10.531 12.43 1 94.62 82 GLY B C 1
ATOM 2563 O O . GLY B 1 82 ? 8.789 11.219 12 1 94.62 82 GLY B O 1
ATOM 2564 N N . THR B 1 83 ? 9.977 10.383 13.719 1 95.38 83 THR B N 1
ATOM 2565 C CA . THR B 1 83 ? 9.125 10.984 14.734 1 95.38 83 THR B CA 1
ATOM 2566 C C . THR B 1 83 ? 9.164 12.508 14.641 1 95.38 83 THR B C 1
ATOM 2568 O O . THR B 1 83 ? 8.125 13.172 14.711 1 95.38 83 THR B O 1
ATOM 2571 N N . HIS B 1 84 ? 10.336 13.031 14.445 1 97.06 84 HIS B N 1
ATOM 2572 C CA . HIS B 1 84 ? 10.5 14.469 14.281 1 97.06 84 HIS B CA 1
ATOM 2573 C C . HIS B 1 84 ? 9.68 14.984 13.109 1 97.06 84 HIS B C 1
ATOM 2575 O O . HIS B 1 84 ? 8.992 16 13.227 1 97.06 84 HIS B O 1
ATOM 2581 N N . TYR B 1 85 ? 9.789 14.266 12.07 1 97.19 85 TYR B N 1
ATOM 2582 C CA . TYR B 1 85 ? 9.086 14.68 10.859 1 97.19 85 TYR B CA 1
ATOM 2583 C C . TYR B 1 85 ? 7.574 14.625 11.062 1 97.19 85 TYR B C 1
ATOM 2585 O O . TYR B 1 85 ? 6.848 15.508 10.602 1 97.19 85 TYR B O 1
ATOM 2593 N N . GLU B 1 86 ? 7.039 13.586 11.656 1 96.94 86 GLU B N 1
ATOM 2594 C CA . GLU B 1 86 ? 5.613 13.484 11.945 1 96.94 86 GLU B CA 1
ATOM 2595 C C . GLU B 1 86 ? 5.113 14.688 12.734 1 96.94 86 GLU B C 1
ATOM 2597 O O . GLU B 1 86 ? 4.098 15.289 12.383 1 96.94 86 GLU B O 1
ATOM 2602 N N . TYR B 1 87 ? 5.902 15.055 13.727 1 97.88 87 TYR B N 1
ATOM 2603 C CA . TYR B 1 87 ? 5.512 16.203 14.531 1 97.88 87 TYR B CA 1
ATOM 2604 C C . TYR B 1 87 ? 5.648 17.5 13.75 1 97.88 87 TYR B C 1
ATOM 2606 O O . TYR B 1 87 ? 4.844 18.422 13.906 1 97.88 87 TYR B O 1
ATOM 2614 N N . LYS B 1 88 ? 6.652 17.562 12.953 1 97.94 88 LYS B N 1
ATOM 2615 C CA . LYS B 1 88 ? 6.84 18.766 12.148 1 97.94 88 LYS B CA 1
ATOM 2616 C C . LYS B 1 88 ? 5.684 18.953 11.164 1 97.94 88 LYS B C 1
ATOM 2618 O O . LYS B 1 88 ? 5.164 20.062 11.023 1 97.94 88 LYS B O 1
ATOM 2623 N N . VAL B 1 89 ? 5.344 17.875 10.539 1 98 89 VAL B N 1
ATOM 2624 C CA . VAL B 1 89 ? 4.219 17.922 9.617 1 98 89 VAL B CA 1
ATOM 2625 C C . VAL B 1 89 ? 2.955 18.359 10.359 1 98 89 VAL B C 1
ATOM 2627 O O . VAL B 1 89 ? 2.238 19.25 9.914 1 98 89 VAL B O 1
ATOM 2630 N N . SER B 1 90 ? 2.699 17.734 11.484 1 98 90 SER B N 1
ATOM 2631 C CA . SER B 1 90 ? 1.523 18.047 12.281 1 98 90 SER B CA 1
ATOM 2632 C C . SER B 1 90 ? 1.489 19.531 12.648 1 98 90 SER B C 1
ATOM 2634 O O . SER B 1 90 ? 0.47 20.203 12.453 1 98 90 SER B O 1
ATOM 2636 N N . SER B 1 91 ? 2.559 20.078 13.109 1 97.44 91 SER B N 1
ATOM 2637 C CA . SER B 1 91 ? 2.621 21.484 13.531 1 97.44 91 SER B CA 1
ATOM 2638 C C . SER B 1 91 ? 2.506 22.422 12.328 1 97.44 91 SER B C 1
ATOM 2640 O O . SER B 1 91 ? 1.807 23.422 12.398 1 97.44 91 SER B O 1
ATOM 2642 N N . THR B 1 92 ? 3.141 22.062 11.258 1 96.62 92 THR B N 1
ATOM 2643 C CA . THR B 1 92 ? 3.172 22.906 10.07 1 96.62 92 THR B CA 1
ATOM 2644 C C . THR B 1 92 ? 1.785 23.016 9.445 1 96.62 92 THR B C 1
ATOM 2646 O O . THR B 1 92 ? 1.364 24.078 9.016 1 96.62 92 THR B O 1
ATOM 2649 N N . LEU B 1 93 ? 1.078 21.906 9.406 1 96.94 93 LEU B N 1
ATOM 2650 C CA . LEU B 1 93 ? -0.186 21.875 8.68 1 96.94 93 LEU B CA 1
ATOM 2651 C C . LEU B 1 93 ? -1.292 22.562 9.469 1 96.94 93 LEU B C 1
ATOM 2653 O O . LEU B 1 93 ? -2.357 22.859 8.93 1 96.94 93 LEU B O 1
ATOM 2657 N N . ALA B 1 94 ? -1.014 22.906 10.711 1 96.25 94 ALA B N 1
ATOM 2658 C CA . ALA B 1 94 ? -1.986 23.625 11.531 1 96.25 94 ALA B CA 1
ATOM 2659 C C . ALA B 1 94 ? -2.355 24.969 10.898 1 96.25 94 ALA B C 1
ATOM 2661 O O . ALA B 1 94 ? -3.514 25.391 10.953 1 96.25 94 ALA B O 1
ATOM 2662 N N . LYS B 1 95 ? -1.451 25.609 10.258 1 93.5 95 LYS B N 1
ATOM 2663 C CA . LYS B 1 95 ? -1.712 26.922 9.688 1 93.5 95 LYS B CA 1
ATOM 2664 C C . LYS B 1 95 ? -2.641 26.812 8.477 1 93.5 95 LYS B C 1
ATOM 2666 O O . LYS B 1 95 ? -3.201 27.812 8.031 1 93.5 95 LYS B O 1
ATOM 2671 N N . TYR B 1 96 ? -2.756 25.641 7.945 1 93.94 96 TYR B N 1
ATOM 2672 C CA . TYR B 1 96 ? -3.662 25.438 6.82 1 93.94 96 TYR B CA 1
ATOM 2673 C C . TYR B 1 96 ? -5.016 24.922 7.301 1 93.94 96 TYR B C 1
ATOM 2675 O O . TYR B 1 96 ? -5.891 24.609 6.492 1 93.94 96 TYR B O 1
ATOM 2683 N N . GLY B 1 97 ? -5.219 24.734 8.633 1 93.5 97 GLY B N 1
ATOM 2684 C CA . GLY B 1 97 ? -6.504 24.328 9.18 1 93.5 97 GLY B CA 1
ATOM 2685 C C . GLY B 1 97 ? -6.531 22.875 9.641 1 93.5 97 GLY B C 1
ATOM 2686 O O . GLY B 1 97 ? -7.582 22.359 10.031 1 93.5 97 GLY B O 1
ATOM 2687 N N . PHE B 1 98 ? -5.359 22.234 9.641 1 96 98 PHE B N 1
ATOM 2688 C CA . PHE B 1 98 ? -5.289 20.844 10.117 1 96 98 PHE B CA 1
ATOM 2689 C C . PHE B 1 98 ? -5.125 20.812 11.633 1 96 98 PHE B C 1
ATOM 2691 O O . PHE B 1 98 ? -4.383 21.609 12.203 1 96 98 PHE B O 1
ATOM 2698 N N . PHE B 1 99 ? -5.824 19.906 12.242 1 96.06 99 PHE B N 1
ATOM 2699 C CA . PHE B 1 99 ? -5.59 19.516 13.625 1 96.06 99 PHE B CA 1
ATOM 2700 C C . PHE B 1 99 ? -5.289 18.016 13.719 1 96.06 99 PHE B C 1
ATOM 2702 O O . PHE B 1 99 ? -6.195 17.188 13.594 1 96.06 99 PHE B O 1
ATOM 2709 N N . LEU B 1 100 ? -4.031 17.703 13.969 1 96.75 100 LEU B N 1
ATOM 2710 C CA . LEU B 1 100 ? -3.57 16.312 13.828 1 96.75 100 LEU B CA 1
ATOM 2711 C C . LEU B 1 100 ? -2.93 15.82 15.117 1 96.75 100 LEU B C 1
ATOM 2713 O O . LEU B 1 100 ? -2.297 16.594 15.844 1 96.75 100 LEU B O 1
ATOM 2717 N N . LYS B 1 101 ? -3.094 14.562 15.312 1 95.25 101 LYS B N 1
ATOM 2718 C CA . LYS B 1 101 ? -2.455 13.875 16.438 1 95.25 101 LYS B CA 1
ATOM 2719 C C . LYS B 1 101 ? -1.679 12.648 15.945 1 95.25 101 LYS B C 1
ATOM 2721 O O . LYS B 1 101 ? -2.148 11.914 15.078 1 95.25 101 LYS B O 1
ATOM 2726 N N . ARG B 1 102 ? -0.59 12.469 16.578 1 94.94 102 ARG B N 1
ATOM 2727 C CA . ARG B 1 102 ? 0.247 11.328 16.234 1 94.94 102 ARG B CA 1
ATOM 2728 C C . ARG B 1 102 ? -0.313 10.039 16.828 1 94.94 102 ARG B C 1
ATOM 2730 O O . ARG B 1 102 ? -0.627 9.984 18.016 1 94.94 102 ARG B O 1
ATOM 2737 N N . ILE B 1 103 ? -0.502 9.086 15.969 1 90.56 103 ILE B N 1
ATOM 2738 C CA . ILE B 1 103 ? -0.993 7.797 16.453 1 90.56 103 ILE B CA 1
ATOM 2739 C C . ILE B 1 103 ? -0.019 6.691 16.047 1 90.56 103 ILE B C 1
ATOM 2741 O O . ILE B 1 103 ? -0.302 5.508 16.234 1 90.56 103 ILE B O 1
ATOM 2745 N N . GLY B 1 104 ? 0.949 7.102 15.258 1 72.88 104 GLY B N 1
ATOM 2746 C CA . GLY B 1 104 ? 1.852 6.113 14.695 1 72.88 104 GLY B CA 1
ATOM 2747 C C . GLY B 1 104 ? 2.395 5.141 15.719 1 72.88 104 GLY B C 1
ATOM 2748 O O . GLY B 1 104 ? 2.186 5.316 16.922 1 72.88 104 GLY B O 1
ATOM 2749 N N . GLY B 1 105 ? 2.809 3.92 15.344 1 62.81 105 GLY B N 1
ATOM 2750 C CA . GLY B 1 105 ? 3.268 2.734 16.062 1 62.81 105 GLY B CA 1
ATOM 2751 C C . GLY B 1 105 ? 3.064 1.453 15.266 1 62.81 105 GLY B C 1
ATOM 2752 O O . GLY B 1 105 ? 2.611 1.486 14.125 1 62.81 105 GLY B O 1
ATOM 2753 N N . SER B 1 106 ? 3.539 0.382 15.664 1 56.75 106 SER B N 1
ATOM 2754 C CA . SER B 1 106 ? 3.582 -0.903 14.977 1 56.75 106 SER B CA 1
ATOM 2755 C C . SER B 1 106 ? 2.189 -1.34 14.539 1 56.75 106 SER B C 1
ATOM 2757 O O . SER B 1 106 ? 2.045 -2.092 13.57 1 56.75 106 SER B O 1
ATOM 2759 N N . SER B 1 107 ? 1.096 -0.68 15.164 1 56.56 107 SER B N 1
ATOM 2760 C CA . SER B 1 107 ? -0.236 -1.23 14.938 1 56.56 107 SER B CA 1
ATOM 2761 C C . SER B 1 107 ? -1.093 -0.279 14.109 1 56.56 107 SER B C 1
ATOM 2763 O O . SER B 1 107 ? -2.297 -0.493 13.961 1 56.56 107 SER B O 1
ATOM 2765 N N . ASP B 1 108 ? -0.548 0.701 13.406 1 63.59 108 ASP B N 1
ATOM 2766 C CA . ASP B 1 108 ? -1.37 1.819 12.953 1 63.59 108 ASP B CA 1
ATOM 2767 C C . ASP B 1 108 ? -1.659 1.722 11.461 1 63.59 108 ASP B C 1
ATOM 2769 O O . ASP B 1 108 ? -2.348 2.576 10.898 1 63.59 108 ASP B O 1
ATOM 2773 N N . TYR B 1 109 ? -1.478 0.639 10.883 1 75.19 109 TYR B N 1
ATOM 2774 C CA . TYR B 1 109 ? -1.842 0.325 9.508 1 75.19 109 TYR B CA 1
ATOM 2775 C C . TYR B 1 109 ? -1.255 1.347 8.539 1 75.19 109 TYR B C 1
ATOM 2777 O O . TYR B 1 109 ? -1.924 1.775 7.598 1 75.19 109 TYR B O 1
ATOM 2785 N N . GLY B 1 110 ? -0.185 2 8.945 1 86.31 110 GLY B N 1
ATOM 2786 C CA . GLY B 1 110 ? 0.521 2.912 8.055 1 86.31 110 GLY B CA 1
ATOM 2787 C C . GLY B 1 110 ? 0.112 4.359 8.242 1 86.31 110 GLY B C 1
ATOM 2788 O O . GLY B 1 110 ? 0.568 5.238 7.504 1 86.31 110 GLY B O 1
ATOM 2789 N N . THR B 1 111 ? -0.764 4.594 9.188 1 93 111 THR B N 1
ATOM 2790 C CA . THR B 1 111 ? -1.195 5.953 9.5 1 93 111 THR B CA 1
ATOM 2791 C C . THR B 1 111 ? -0.351 6.543 10.625 1 93 111 THR B C 1
ATOM 2793 O O . THR B 1 111 ? -0.281 5.977 11.719 1 93 111 THR B O 1
ATOM 2796 N N . ASP B 1 112 ? 0.209 7.664 10.344 1 94.75 112 ASP B N 1
ATOM 2797 C CA . ASP B 1 112 ? 1.087 8.289 11.32 1 94.75 112 ASP B CA 1
ATOM 2798 C C . ASP B 1 112 ? 0.331 9.328 12.148 1 94.75 112 ASP B C 1
ATOM 2800 O O . ASP B 1 112 ? 0.56 9.461 13.352 1 94.75 112 ASP B O 1
ATOM 2804 N N . LEU B 1 113 ? -0.505 10.047 11.492 1 96.06 113 LEU B N 1
ATOM 2805 C CA . LEU B 1 113 ? -1.308 11.094 12.117 1 96.06 113 LEU B CA 1
ATOM 2806 C C . LEU B 1 113 ? -2.781 10.938 11.758 1 96.06 113 LEU B C 1
ATOM 2808 O O . LEU B 1 113 ? -3.113 10.508 10.648 1 96.06 113 LEU B O 1
ATOM 2812 N N . VAL B 1 114 ? -3.629 11.32 12.711 1 95.81 114 VAL B N 1
ATOM 2813 C CA . VAL B 1 114 ? -5.059 11.422 12.43 1 95.81 114 VAL B CA 1
ATOM 2814 C C . VAL B 1 114 ? -5.59 12.75 12.945 1 95.81 114 VAL B C 1
ATOM 2816 O O . VAL B 1 114 ? -5.016 13.344 13.867 1 95.81 114 VAL B O 1
ATOM 2819 N N . GLY B 1 115 ? -6.648 13.227 12.305 1 96.44 115 GLY B N 1
ATOM 2820 C CA . GLY B 1 115 ? -7.27 14.453 12.773 1 96.44 115 GLY B CA 1
ATOM 2821 C C . GLY B 1 115 ? -8.312 15 11.812 1 96.44 115 GLY B C 1
ATOM 2822 O O . GLY B 1 115 ? -9.062 14.234 11.203 1 96.44 115 GLY B O 1
ATOM 2823 N N . THR B 1 116 ? -8.383 16.297 11.859 1 95.69 116 THR B N 1
ATOM 2824 C CA . THR B 1 116 ? -9.383 16.953 11.023 1 95.69 116 THR B CA 1
ATOM 2825 C C . THR B 1 116 ? -8.75 18.094 10.211 1 95.69 116 THR B C 1
ATOM 2827 O O . THR B 1 116 ? -7.672 18.578 10.562 1 95.69 116 THR B O 1
ATOM 2830 N N . TRP B 1 117 ? -9.359 18.375 9.109 1 95.19 117 TRP B N 1
ATOM 2831 C CA . TRP B 1 117 ? -9.031 19.531 8.281 1 95.19 117 TRP B CA 1
ATOM 2832 C C . TRP B 1 117 ? -10.25 20.422 8.086 1 95.19 117 TRP B C 1
ATOM 2834 O O . TRP B 1 117 ? -11.219 20.031 7.438 1 95.19 117 TRP B O 1
ATOM 2844 N N . THR B 1 118 ? -10.172 21.609 8.672 1 91.88 118 THR B N 1
ATOM 2845 C CA . THR B 1 118 ? -11.258 22.578 8.57 1 91.88 118 THR B CA 1
ATOM 2846 C C . THR B 1 118 ? -10.914 23.672 7.57 1 91.88 118 THR B C 1
ATOM 2848 O O . THR B 1 118 ? -9.922 24.375 7.742 1 91.88 118 THR B O 1
ATOM 2851 N N . LEU B 1 119 ? -11.672 23.766 6.508 1 85.94 119 LEU B N 1
ATOM 2852 C CA . LEU B 1 119 ? -11.5 24.828 5.508 1 85.94 119 LEU B CA 1
ATOM 2853 C C . LEU B 1 119 ? -12.539 25.922 5.695 1 85.94 119 LEU B C 1
ATOM 2855 O O . LEU B 1 119 ? -13.688 25.656 6.043 1 85.94 119 LEU B O 1
ATOM 2859 N N . PRO B 1 120 ? -12.039 27.172 5.492 1 70.88 120 PRO B N 1
ATOM 2860 C CA . PRO B 1 120 ? -13 28.266 5.617 1 70.88 120 PRO B CA 1
ATOM 2861 C C . PRO B 1 120 ? -14.078 28.234 4.539 1 70.88 120 PRO B C 1
ATOM 2863 O O . PRO B 1 120 ? -13.836 27.766 3.428 1 70.88 120 PRO B O 1
ATOM 2866 N N . TRP B 1 121 ? -15.32 28.719 4.984 1 63.28 121 TRP B N 1
ATOM 2867 C CA . TRP B 1 121 ? -16.5 28.953 4.156 1 63.28 121 TRP B CA 1
ATOM 2868 C C . TRP B 1 121 ? -17.141 27.656 3.713 1 63.28 121 TRP B C 1
ATOM 2870 O O . TRP B 1 121 ? -18.031 27.641 2.867 1 63.28 121 TRP B O 1
ATOM 2880 N N . SER B 1 122 ? -16.344 26.609 3.943 1 52.34 122 SER B N 1
ATOM 2881 C CA . SER B 1 122 ? -17.109 25.422 3.6 1 52.34 122 SER B CA 1
ATOM 2882 C C . SER B 1 122 ? -18.453 25.406 4.34 1 52.34 122 SER B C 1
ATOM 2884 O O . SER B 1 122 ? -18.547 25.859 5.48 1 52.34 122 SER B O 1
ATOM 2886 N N . SER B 1 123 ? -19.594 25.906 3.689 1 48.31 123 SER B N 1
ATOM 2887 C CA . SER B 1 123 ? -20.891 25.766 4.367 1 48.31 123 SER B CA 1
ATOM 2888 C C . SER B 1 123 ? -20.766 24.844 5.578 1 48.31 123 SER B C 1
ATOM 2890 O O . SER B 1 123 ? -19.859 24.016 5.656 1 48.31 123 SER B O 1
ATOM 2892 N N . PRO B 1 124 ? -21.688 25 6.582 1 49.09 124 PRO B N 1
ATOM 2893 C CA . PRO B 1 124 ? -21.625 24.188 7.801 1 49.09 124 PRO B CA 1
ATOM 2894 C C . PRO B 1 124 ? -21.016 22.812 7.562 1 49.09 124 PRO B C 1
ATOM 2896 O O . PRO B 1 124 ? -21.516 21.812 8.07 1 49.09 124 PRO B O 1
ATOM 2899 N N . SER B 1 125 ? -20.172 22.859 6.535 1 57.88 125 SER B N 1
ATOM 2900 C CA . SER B 1 125 ? -19.766 21.516 6.133 1 57.88 125 SER B CA 1
ATOM 2901 C C . SER B 1 125 ? -18.75 20.922 7.117 1 57.88 125 SER B C 1
ATOM 2903 O O . SER B 1 125 ? -17.984 21.656 7.738 1 57.88 125 SER B O 1
ATOM 2905 N N . ALA B 1 126 ? -18.969 19.906 7.652 1 76.12 126 ALA B N 1
ATOM 2906 C CA . ALA B 1 126 ? -18.219 19.047 8.57 1 76.12 126 ALA B CA 1
ATOM 2907 C C . ALA B 1 126 ? -16.766 18.922 8.141 1 76.12 126 ALA B C 1
ATOM 2909 O O . ALA B 1 126 ? -16.453 18.922 6.949 1 76.12 126 ALA B O 1
ATOM 2910 N N . PRO B 1 127 ? -15.836 19.281 9.125 1 89.25 127 PRO B N 1
ATOM 2911 C CA . PRO B 1 127 ? -14.422 19.062 8.812 1 89.25 127 PRO B CA 1
ATOM 2912 C C . PRO B 1 127 ? -14.156 17.703 8.188 1 89.25 127 PRO B C 1
ATOM 2914 O O . PRO B 1 127 ? -14.898 16.75 8.438 1 89.25 127 PRO B O 1
ATOM 2917 N N . PHE B 1 128 ? -13.195 17.797 7.297 1 92.56 128 PHE B N 1
ATOM 2918 C CA . PHE B 1 128 ? -12.703 16.5 6.844 1 92.56 128 PHE B CA 1
ATOM 2919 C C . PHE B 1 128 ? -12.047 15.742 7.988 1 92.56 128 PHE B C 1
ATOM 2921 O O . PHE B 1 128 ? -11.352 16.328 8.812 1 92.56 128 PHE B O 1
ATOM 2928 N N . ARG B 1 129 ? -12.328 14.516 8.078 1 95.44 129 ARG B N 1
ATOM 2929 C CA . ARG B 1 129 ? -11.461 13.641 8.859 1 95.44 129 ARG B CA 1
ATOM 2930 C C . ARG B 1 129 ? -10.273 13.156 8.023 1 95.44 129 ARG B C 1
ATOM 2932 O O . ARG B 1 129 ? -10.438 12.781 6.863 1 95.44 129 ARG B O 1
ATOM 2939 N N . VAL B 1 130 ? -9.086 13.18 8.617 1 96.94 130 VAL B N 1
ATOM 2940 C CA . VAL B 1 130 ? -7.906 13.008 7.777 1 96.94 130 VAL B CA 1
ATOM 2941 C C . VAL B 1 130 ? -7.023 11.898 8.344 1 96.94 130 VAL B C 1
ATOM 2943 O O . VAL B 1 130 ? -6.816 11.82 9.562 1 96.94 130 VAL B O 1
ATOM 2946 N N . LEU B 1 131 ? -6.566 11.016 7.488 1 96.06 131 LEU B N 1
ATOM 2947 C CA . LEU B 1 131 ? -5.484 10.062 7.727 1 96.06 131 LEU B CA 1
ATOM 2948 C C . LEU B 1 131 ? -4.191 10.539 7.07 1 96.06 131 LEU B C 1
ATOM 2950 O O . LEU B 1 131 ? -4.16 10.797 5.867 1 96.06 131 LEU B O 1
ATOM 2954 N N . VAL B 1 132 ? -3.15 10.633 7.855 1 97.12 132 VAL B N 1
ATOM 2955 C CA . VAL B 1 132 ? -1.915 11.156 7.277 1 97.12 132 VAL B CA 1
ATOM 2956 C C . VAL B 1 132 ? -0.814 10.102 7.371 1 97.12 132 VAL B C 1
ATOM 2958 O O . VAL B 1 132 ? -0.596 9.516 8.438 1 97.12 132 VAL B O 1
ATOM 2961 N N . GLN B 1 133 ? -0.244 9.859 6.293 1 95.94 133 GLN B N 1
ATOM 2962 C CA . GLN B 1 133 ? 0.999 9.102 6.234 1 95.94 133 GLN B CA 1
ATOM 2963 C C . GLN B 1 133 ? 2.186 10.008 5.918 1 95.94 133 GLN B C 1
ATOM 2965 O O . GLN B 1 133 ? 2.127 10.812 4.992 1 95.94 133 GLN B O 1
ATOM 2970 N N . CYS B 1 134 ? 3.27 9.867 6.715 1 96.19 134 CYS B N 1
ATOM 2971 C CA . CYS B 1 134 ? 4.461 10.695 6.543 1 96.19 134 CYS B CA 1
ATOM 2972 C C . CYS B 1 134 ? 5.641 9.859 6.074 1 96.19 134 CYS B C 1
ATOM 2974 O O . CYS B 1 134 ? 5.914 8.797 6.629 1 96.19 134 CYS B O 1
ATOM 2976 N N . LYS B 1 135 ? 6.297 10.336 5.09 1 94.44 135 LYS B N 1
ATOM 2977 C CA . LYS B 1 135 ? 7.52 9.703 4.598 1 94.44 135 LYS B CA 1
ATOM 2978 C C . LYS B 1 135 ? 8.688 10.688 4.609 1 94.44 135 LYS B C 1
ATOM 2980 O O . LYS B 1 135 ? 8.703 11.648 3.836 1 94.44 135 LYS B O 1
ATOM 2985 N N . ALA B 1 136 ? 9.586 10.367 5.578 1 92.12 136 ALA B N 1
ATOM 2986 C CA . ALA B 1 136 ? 10.758 11.234 5.727 1 92.12 136 ALA B CA 1
ATOM 2987 C C . ALA B 1 136 ? 12.031 10.492 5.336 1 92.12 136 ALA B C 1
ATOM 2989 O O . ALA B 1 136 ? 12.047 9.266 5.266 1 92.12 136 ALA B O 1
ATOM 2990 N N . GLY B 1 137 ? 13.102 11.242 5.168 1 84.19 137 GLY B N 1
ATOM 2991 C CA . GLY B 1 137 ? 14.43 10.664 5.047 1 84.19 137 GLY B CA 1
ATOM 2992 C C . GLY B 1 137 ? 14.82 10.359 3.613 1 84.19 137 GLY B C 1
ATOM 2993 O O . GLY B 1 137 ? 14.461 11.102 2.695 1 84.19 137 GLY B O 1
ATOM 2994 N N . THR B 1 138 ? 15.555 9.273 3.475 1 78.06 138 THR B N 1
ATOM 2995 C CA . THR B 1 138 ? 16.234 8.984 2.223 1 78.06 138 THR B CA 1
ATOM 2996 C C . THR B 1 138 ? 15.336 8.195 1.278 1 78.06 138 THR B C 1
ATOM 2998 O O . THR B 1 138 ? 15.578 8.156 0.07 1 78.06 138 THR B O 1
ATOM 3001 N N . GLN B 1 139 ? 14.336 7.711 1.861 1 76.19 139 GLN B N 1
ATOM 3002 C CA . GLN B 1 139 ? 13.508 6.895 0.979 1 76.19 139 GLN B CA 1
ATOM 3003 C C . GLN B 1 139 ? 12.633 7.77 0.084 1 76.19 139 GLN B C 1
ATOM 3005 O O . GLN B 1 139 ? 11.938 8.656 0.57 1 76.19 139 GLN B O 1
ATOM 3010 N N . ARG B 1 140 ? 12.75 7.539 -1.262 1 86.38 140 ARG B N 1
ATOM 3011 C CA . ARG B 1 140 ? 11.914 8.258 -2.217 1 86.38 140 ARG B CA 1
ATOM 3012 C C . ARG B 1 140 ? 10.508 7.684 -2.252 1 86.38 140 ARG B C 1
ATOM 3014 O O . ARG B 1 140 ? 10.328 6.461 -2.262 1 86.38 140 ARG B O 1
ATOM 3021 N N . VAL B 1 141 ? 9.562 8.641 -2.17 1 93.94 141 VAL B N 1
ATOM 3022 C CA . VAL B 1 141 ? 8.164 8.25 -2.268 1 93.94 141 VAL B CA 1
ATOM 3023 C C . VAL B 1 141 ? 7.832 7.863 -3.707 1 93.94 141 VAL B C 1
ATOM 3025 O O . VAL B 1 141 ? 8.211 8.57 -4.648 1 93.94 141 VAL B O 1
ATOM 3028 N N . GLY B 1 142 ? 7.203 6.754 -3.898 1 92.88 142 GLY B N 1
ATOM 3029 C CA . GLY B 1 142 ? 6.75 6.285 -5.199 1 92.88 142 GLY B CA 1
ATOM 3030 C C . GLY B 1 142 ? 5.273 5.941 -5.227 1 92.88 142 GLY B C 1
ATOM 3031 O O . GLY B 1 142 ? 4.562 6.145 -4.242 1 92.88 142 GLY B O 1
ATOM 3032 N N . PRO B 1 143 ? 4.816 5.445 -6.398 1 92.31 143 PRO B N 1
ATOM 3033 C CA . PRO B 1 143 ? 3.402 5.098 -6.551 1 92.31 143 PRO B CA 1
ATOM 3034 C C . PRO B 1 143 ? 2.928 4.082 -5.512 1 92.31 143 PRO B C 1
ATOM 3036 O O . PRO B 1 143 ? 1.761 4.102 -5.113 1 92.31 143 PRO B O 1
ATOM 3039 N N . GLN B 1 144 ? 3.842 3.207 -5.055 1 91.44 144 GLN B N 1
ATOM 3040 C CA . GLN B 1 144 ? 3.479 2.182 -4.082 1 91.44 144 GLN B CA 1
ATOM 3041 C C . GLN B 1 144 ? 3.008 2.807 -2.773 1 91.44 144 GLN B C 1
ATOM 3043 O O . GLN B 1 144 ? 2.189 2.223 -2.059 1 91.44 144 GLN B O 1
ATOM 3048 N N . HIS B 1 145 ? 3.504 3.971 -2.482 1 94.5 145 HIS B N 1
ATOM 3049 C CA . HIS B 1 145 ? 3.111 4.617 -1.235 1 94.5 145 HIS B CA 1
ATOM 3050 C C . HIS B 1 145 ? 1.683 5.145 -1.314 1 94.5 145 HIS B C 1
ATOM 3052 O O . HIS B 1 145 ? 0.983 5.211 -0.301 1 94.5 145 HIS B O 1
ATOM 3058 N N . ILE B 1 146 ? 1.272 5.488 -2.539 1 95.06 146 ILE B N 1
ATOM 3059 C CA . ILE B 1 146 ? -0.126 5.855 -2.732 1 95.06 146 ILE B CA 1
ATOM 3060 C C . ILE B 1 146 ? -1.015 4.633 -2.521 1 95.06 146 ILE B C 1
ATOM 3062 O O . ILE B 1 146 ? -2.023 4.703 -1.813 1 95.06 146 ILE B O 1
ATOM 3066 N N . ARG B 1 147 ? -0.653 3.578 -3.084 1 91.94 147 ARG B N 1
ATOM 3067 C CA . ARG B 1 147 ? -1.414 2.344 -2.924 1 91.94 147 ARG B CA 1
ATOM 3068 C C . ARG B 1 147 ? -1.437 1.897 -1.467 1 91.94 147 ARG B C 1
ATOM 3070 O O . ARG B 1 147 ? -2.449 1.385 -0.984 1 91.94 147 ARG B O 1
ATOM 3077 N N . GLU B 1 148 ? -0.288 2.055 -0.819 1 93 148 GLU B N 1
ATOM 3078 C CA . GLU B 1 148 ? -0.237 1.766 0.61 1 93 148 GLU B CA 1
ATOM 3079 C C . GLU B 1 148 ? -1.242 2.617 1.382 1 93 148 GLU B C 1
ATOM 3081 O O . GLU B 1 148 ? -1.916 2.121 2.287 1 93 148 GLU B O 1
ATOM 3086 N N . LEU B 1 149 ? -1.325 3.863 1.013 1 94.06 149 LEU B N 1
ATOM 3087 C CA . LEU B 1 149 ? -2.285 4.75 1.661 1 94.06 149 LEU B CA 1
ATOM 3088 C C . LEU B 1 149 ? -3.715 4.305 1.374 1 94.06 149 LEU B C 1
ATOM 3090 O O . LEU B 1 149 ? -4.586 4.406 2.24 1 94.06 149 LEU B O 1
ATOM 3094 N N . GLU B 1 150 ? -3.975 3.83 0.182 1 91.69 150 GLU B N 1
ATOM 3095 C CA . GLU B 1 150 ? -5.285 3.256 -0.112 1 91.69 150 GLU B CA 1
ATOM 3096 C C . GLU B 1 150 ? -5.629 2.137 0.867 1 91.69 150 GLU B C 1
ATOM 3098 O O . GLU B 1 150 ? -6.762 2.055 1.35 1 91.69 150 GLU B O 1
ATOM 3103 N N . GLY B 1 151 ? -4.645 1.341 1.091 1 89.38 151 GLY B N 1
ATOM 3104 C CA . GLY B 1 151 ? -4.848 0.256 2.037 1 89.38 151 GLY B CA 1
ATOM 3105 C C . GLY B 1 151 ? -5.105 0.739 3.451 1 89.38 151 GLY B C 1
ATOM 3106 O O . GLY B 1 151 ? -5.797 0.071 4.227 1 89.38 151 GLY B O 1
ATOM 3107 N N . ALA B 1 152 ? -4.574 1.875 3.816 1 89.5 152 ALA B N 1
ATOM 3108 C CA . ALA B 1 152 ? -4.703 2.42 5.164 1 89.5 152 ALA B CA 1
ATOM 3109 C C . ALA B 1 152 ? -6.141 2.85 5.445 1 89.5 152 ALA B C 1
ATOM 3111 O O . ALA B 1 152 ? -6.57 2.885 6.602 1 89.5 152 ALA B O 1
ATOM 3112 N N . PHE B 1 153 ? -6.91 3.18 4.406 1 88.62 153 PHE B N 1
ATOM 3113 C CA . PHE B 1 153 ? -8.312 3.518 4.59 1 88.62 153 PHE B CA 1
ATOM 3114 C C . PHE B 1 153 ? -9.086 2.338 5.176 1 88.62 153 PHE B C 1
ATOM 3116 O O . PHE B 1 153 ? -9.969 2.521 6.016 1 88.62 153 PHE B O 1
ATOM 3123 N N . VAL B 1 154 ? -8.656 1.199 4.734 1 77.5 154 VAL B N 1
ATOM 3124 C CA . VAL B 1 154 ? -9.359 -0.023 5.117 1 77.5 154 VAL B CA 1
ATOM 3125 C C . VAL B 1 154 ? -9.133 -0.305 6.602 1 77.5 154 VAL B C 1
ATOM 3127 O O . VAL B 1 154 ? -10.047 -0.728 7.309 1 77.5 154 VAL B O 1
ATOM 3130 N N . GLY B 1 155 ? -7.957 -0.072 7.055 1 78.12 155 GLY B N 1
ATOM 3131 C CA . GLY B 1 155 ? -7.605 -0.337 8.438 1 78.12 155 GLY B CA 1
ATOM 3132 C C . GLY B 1 155 ? -7.637 0.904 9.312 1 78.12 155 GLY B C 1
ATOM 3133 O O . GLY B 1 155 ? -7.051 0.923 10.398 1 78.12 155 GLY B O 1
ATOM 3134 N N . ALA B 1 156 ? -8.305 1.876 8.891 1 86 156 ALA B N 1
ATOM 3135 C CA . ALA B 1 156 ? -8.312 3.146 9.617 1 86 156 ALA B CA 1
ATOM 3136 C C . ALA B 1 156 ? -9 3.004 10.969 1 86 156 ALA B C 1
ATOM 3138 O O . ALA B 1 156 ? -9.867 2.146 11.141 1 86 156 ALA B O 1
ATOM 3139 N N . PRO B 1 157 ? -8.602 3.859 11.945 1 85.12 157 PRO B N 1
ATOM 3140 C CA . PRO B 1 157 ? -9.305 3.846 13.234 1 85.12 157 PRO B CA 1
ATOM 3141 C C . PRO B 1 157 ? -10.797 4.152 13.102 1 85.12 157 PRO B C 1
ATOM 3143 O O . PRO B 1 157 ? -11.211 4.801 12.133 1 85.12 157 PRO B O 1
ATOM 3146 N N . VAL B 1 158 ? -11.641 3.719 14.047 1 82 158 VAL B N 1
ATOM 3147 C CA . VAL B 1 158 ? -13.102 3.773 14.008 1 82 158 VAL B CA 1
ATOM 3148 C C . VAL B 1 158 ? -13.555 5.195 13.695 1 82 158 VAL B C 1
ATOM 3150 O O . VAL B 1 158 ? -14.461 5.398 12.883 1 82 158 VAL B O 1
ATOM 3153 N N . GLY B 1 159 ? -13.016 6.184 14.172 1 87.12 159 GLY B N 1
ATOM 3154 C CA . GLY B 1 159 ? -13.406 7.562 13.93 1 87.12 159 GLY B CA 1
ATOM 3155 C C . GLY B 1 159 ? -13 8.062 12.555 1 87.12 159 GLY B C 1
ATOM 3156 O O . GLY B 1 159 ? -13.469 9.117 12.109 1 87.12 159 GLY B O 1
ATOM 3157 N N . TRP B 1 160 ? -12.312 7.312 11.812 1 92.06 160 TRP B N 1
ATOM 3158 C CA . TRP B 1 160 ? -11.766 7.742 10.523 1 92.06 160 TRP B CA 1
ATOM 3159 C C . TRP B 1 160 ? -12.078 6.719 9.438 1 92.06 160 TRP B C 1
ATOM 3161 O O . TRP B 1 160 ? -11.227 6.426 8.594 1 92.06 160 TRP B O 1
ATOM 3171 N N . ARG B 1 161 ? -13.172 6.219 9.547 1 85.69 161 ARG B N 1
ATOM 3172 C CA . ARG B 1 161 ? -13.703 5.312 8.531 1 85.69 161 ARG B CA 1
ATOM 3173 C C . ARG B 1 161 ? -14.938 5.906 7.859 1 85.69 161 ARG B C 1
ATOM 3175 O O . ARG B 1 161 ? -15.539 6.844 8.383 1 85.69 161 ARG B O 1
ATOM 3182 N N . GLY B 1 162 ? -15.234 5.445 6.652 1 82 162 GLY B N 1
ATOM 3183 C CA . GLY B 1 162 ? -16.469 5.84 5.988 1 82 162 GLY B CA 1
ATOM 3184 C C . GLY B 1 162 ? -16.328 7.129 5.195 1 82 162 GLY B C 1
ATOM 3185 O O . GLY B 1 162 ? -15.258 7.43 4.672 1 82 162 GLY B O 1
ATOM 3186 N N . THR B 1 163 ? -17.438 7.789 5.105 1 81.25 163 THR B N 1
ATOM 3187 C CA . THR B 1 163 ? -17.484 8.984 4.273 1 81.25 163 THR B CA 1
ATOM 3188 C C . THR B 1 163 ? -16.812 10.164 4.98 1 81.25 163 THR B C 1
ATOM 3190 O O . THR B 1 163 ? -16.766 10.211 6.211 1 81.25 163 THR B O 1
ATOM 3193 N N . GLY B 1 164 ? -16.25 11.031 4.223 1 87.81 164 GLY B N 1
ATOM 3194 C CA . GLY B 1 164 ? -15.688 12.266 4.754 1 87.81 164 GLY B CA 1
ATOM 3195 C C . GLY B 1 164 ? -14.234 12.133 5.176 1 87.81 164 GLY B C 1
ATOM 3196 O O . GLY B 1 164 ? -13.688 13.023 5.812 1 87.81 164 GLY B O 1
ATOM 3197 N N . VAL B 1 165 ? -13.695 10.961 4.914 1 93.88 165 VAL B N 1
ATOM 3198 C CA . VAL B 1 165 ? -12.297 10.734 5.281 1 93.88 165 VAL B CA 1
ATOM 3199 C C . VAL B 1 165 ? -11.391 11.047 4.09 1 93.88 165 VAL B C 1
ATOM 3201 O O . VAL B 1 165 ? -11.688 10.656 2.959 1 93.88 165 VAL B O 1
ATOM 3204 N N . LEU B 1 166 ? -10.391 11.773 4.375 1 96.31 166 LEU B N 1
ATOM 3205 C CA . LEU B 1 166 ? -9.391 12.172 3.393 1 96.31 166 LEU B CA 1
ATOM 3206 C C . LEU B 1 166 ? -8.016 11.617 3.754 1 96.31 166 LEU B C 1
ATOM 3208 O O . LEU B 1 166 ? -7.602 11.68 4.91 1 96.31 166 LEU B O 1
ATOM 3212 N N . GLY B 1 167 ? -7.379 10.961 2.76 1 97 167 GLY B N 1
ATOM 3213 C CA . GLY B 1 167 ? -6.008 10.516 2.961 1 97 167 GLY B CA 1
ATOM 3214 C C . GLY B 1 167 ? -4.98 11.539 2.504 1 97 167 GLY B C 1
ATOM 3215 O O . GLY B 1 167 ? -5.148 12.164 1.455 1 97 167 GLY B O 1
ATOM 3216 N N . LEU B 1 168 ? -3.949 11.695 3.299 1 98.38 168 LEU B N 1
ATOM 3217 C CA . LEU B 1 168 ? -2.879 12.625 2.961 1 98.38 168 LEU B CA 1
ATOM 3218 C C . LEU B 1 168 ? -1.516 11.953 3.066 1 98.38 168 LEU B C 1
ATOM 3220 O O . LEU B 1 168 ? -1.205 11.328 4.082 1 98.38 168 LEU B O 1
ATOM 3224 N N . LEU B 1 169 ? -0.759 12.008 2.012 1 98.12 169 LEU B N 1
ATOM 3225 C CA . LEU B 1 169 ? 0.638 11.594 2.043 1 98.12 169 LEU B CA 1
ATOM 3226 C C . LEU B 1 169 ? 1.566 12.805 2.062 1 98.12 169 LEU B C 1
ATOM 3228 O O . LEU B 1 169 ? 1.566 13.602 1.126 1 98.12 169 LEU B O 1
ATOM 3232 N N . ALA B 1 170 ? 2.33 12.945 3.131 1 98.06 170 ALA B N 1
ATOM 3233 C CA . ALA B 1 170 ? 3.312 14.016 3.252 1 98.06 170 ALA B CA 1
ATOM 3234 C C . ALA B 1 170 ? 4.727 13.492 3.031 1 98.06 170 ALA B C 1
ATOM 3236 O O . ALA B 1 170 ? 5.121 12.477 3.611 1 98.06 170 ALA B O 1
ATOM 3237 N N . SER B 1 171 ? 5.434 14.148 2.234 1 97.88 171 SER B N 1
ATOM 3238 C CA . SER B 1 171 ? 6.82 13.766 1.968 1 97.88 171 SER B CA 1
ATOM 3239 C C . SER B 1 171 ? 7.707 15 1.794 1 97.88 171 SER B C 1
ATOM 3241 O O . SER B 1 171 ? 7.207 16.109 1.621 1 97.88 171 SER B O 1
ATOM 3243 N N . GLU B 1 172 ? 9.039 14.773 1.785 1 97 172 GLU B N 1
ATOM 3244 C CA . GLU B 1 172 ? 10 15.867 1.719 1 97 172 GLU B CA 1
ATOM 3245 C C . GLU B 1 172 ? 10.273 16.281 0.274 1 97 172 GLU B C 1
ATOM 3247 O O . GLU B 1 172 ? 10.898 17.312 0.022 1 97 172 GLU B O 1
ATOM 3252 N N . ARG B 1 173 ? 9.7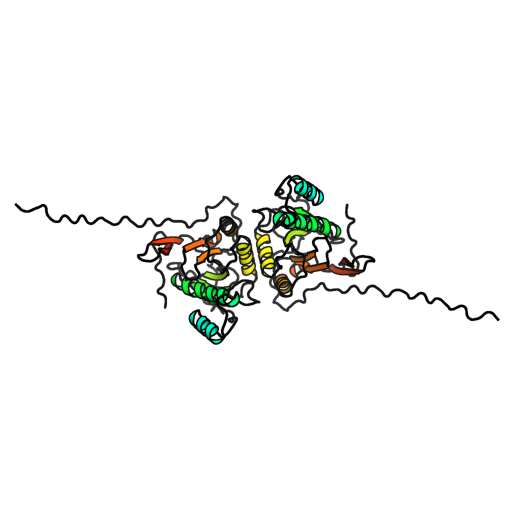97 15.5 -0.634 1 95.69 173 ARG B N 1
ATOM 3253 C CA . ARG B 1 173 ? 10.062 15.773 -2.043 1 95.69 173 ARG B CA 1
ATOM 3254 C C . ARG B 1 173 ? 8.758 15.93 -2.822 1 95.69 173 ARG B C 1
ATOM 3256 O O . ARG B 1 173 ? 7.723 15.391 -2.428 1 95.69 173 ARG B O 1
ATOM 3263 N N . ALA B 1 174 ? 8.891 16.641 -3.914 1 95.88 174 ALA B N 1
ATOM 3264 C CA . ALA B 1 174 ? 7.727 16.828 -4.77 1 95.88 174 ALA B CA 1
ATOM 3265 C C . ALA B 1 174 ? 7.277 15.516 -5.395 1 95.88 174 ALA B C 1
ATOM 3267 O O . ALA B 1 174 ? 8.086 14.602 -5.582 1 95.88 174 ALA B O 1
ATOM 3268 N N . ALA B 1 175 ? 5.988 15.469 -5.727 1 96.62 175 ALA B N 1
ATOM 3269 C CA . ALA B 1 175 ? 5.434 14.273 -6.344 1 96.62 175 ALA B CA 1
ATOM 3270 C C . ALA B 1 175 ? 6.023 14.047 -7.73 1 96.62 175 ALA B C 1
ATOM 3272 O O . ALA B 1 175 ? 6.09 14.969 -8.547 1 96.62 175 ALA B O 1
ATOM 3273 N N . THR B 1 176 ? 6.461 12.812 -7.945 1 95.69 176 THR B N 1
ATOM 3274 C CA . THR B 1 176 ? 6.867 12.422 -9.297 1 95.69 176 THR B CA 1
ATOM 3275 C C . THR B 1 176 ? 5.645 12.219 -10.188 1 95.69 176 THR B C 1
ATOM 3277 O O . THR B 1 176 ? 4.508 12.258 -9.711 1 95.69 176 THR B O 1
ATOM 3280 N N . LYS B 1 177 ? 5.902 12.039 -11.461 1 94.19 177 LYS B N 1
ATOM 3281 C CA . LYS B 1 177 ? 4.816 11.711 -12.375 1 94.19 177 LYS B CA 1
ATOM 3282 C C . LYS B 1 177 ? 4.086 10.445 -11.945 1 94.19 177 LYS B C 1
ATOM 3284 O O . LYS B 1 177 ? 2.855 10.383 -11.992 1 94.19 177 LYS B O 1
ATOM 3289 N N . GLY B 1 178 ? 4.848 9.453 -11.539 1 91.19 178 GLY B N 1
ATOM 3290 C CA . GLY B 1 178 ? 4.242 8.211 -11.086 1 91.19 178 GLY B CA 1
ATOM 3291 C C . GLY B 1 178 ? 3.342 8.391 -9.883 1 91.19 178 GLY B C 1
ATOM 3292 O O . GLY B 1 178 ? 2.271 7.781 -9.805 1 91.19 178 GLY B O 1
ATOM 3293 N N . VAL B 1 179 ? 3.781 9.18 -8.984 1 94.69 179 VAL B N 1
ATOM 3294 C CA . VAL B 1 179 ? 2.994 9.461 -7.789 1 94.69 179 VAL B CA 1
ATOM 3295 C C . VAL B 1 179 ? 1.712 10.195 -8.18 1 94.69 179 VAL B C 1
ATOM 3297 O O . VAL B 1 179 ? 0.624 9.844 -7.715 1 94.69 179 VAL B O 1
ATOM 3300 N N . ARG B 1 180 ? 1.829 11.156 -9.055 1 96.06 180 ARG B N 1
ATOM 3301 C CA . ARG B 1 180 ? 0.676 11.93 -9.516 1 96.06 180 ARG B CA 1
ATOM 3302 C C . ARG B 1 180 ? -0.322 11.031 -10.242 1 96.06 180 ARG B C 1
ATOM 3304 O O . ARG B 1 180 ? -1.531 11.141 -10.031 1 96.06 180 ARG B O 1
ATOM 3311 N N . ASP B 1 181 ? 0.168 10.219 -11.062 1 91.38 181 ASP B N 1
ATOM 3312 C CA . ASP B 1 181 ? -0.696 9.297 -11.797 1 91.38 181 ASP B CA 1
ATOM 3313 C C . ASP B 1 181 ? -1.444 8.367 -10.844 1 91.38 181 ASP B C 1
ATOM 3315 O O . ASP B 1 181 ? -2.645 8.141 -11.008 1 91.38 181 ASP B O 1
ATOM 3319 N N . SER B 1 182 ? -0.706 7.828 -9.938 1 91.81 182 SER B N 1
ATOM 3320 C CA . SER B 1 182 ? -1.328 6.941 -8.961 1 91.81 182 SER B CA 1
ATOM 3321 C C . SER B 1 182 ? -2.377 7.676 -8.133 1 91.81 182 SER B C 1
ATOM 3323 O O . SER B 1 182 ? -3.457 7.141 -7.871 1 91.81 182 SER B O 1
ATOM 3325 N N . LEU B 1 183 ? -2.047 8.828 -7.719 1 94.25 183 LEU B N 1
ATOM 3326 C CA . LEU B 1 183 ? -2.99 9.68 -7.004 1 94.25 183 LEU B CA 1
ATOM 3327 C C . LEU B 1 183 ? -4.258 9.898 -7.824 1 94.25 183 LEU B C 1
ATOM 3329 O O . LEU B 1 183 ? -5.367 9.766 -7.309 1 94.25 183 LEU B O 1
ATOM 3333 N N . GLY B 1 184 ? -4.102 10.195 -9.055 1 92.56 184 GLY B N 1
ATOM 3334 C CA . GLY B 1 184 ? -5.211 10.477 -9.953 1 92.56 184 GLY B CA 1
ATOM 3335 C C . GLY B 1 184 ? -6.109 9.273 -10.18 1 92.56 184 GLY B C 1
ATOM 3336 O O . GLY B 1 184 ? -7.316 9.43 -10.398 1 92.56 184 GLY B O 1
ATOM 3337 N N . ARG B 1 185 ? -5.594 8.133 -10.055 1 85.81 185 ARG B N 1
ATOM 3338 C CA . ARG B 1 185 ? -6.336 6.914 -10.352 1 85.81 185 ARG B CA 1
ATOM 3339 C C . ARG B 1 185 ? -7.082 6.41 -9.125 1 85.81 185 ARG B C 1
ATOM 3341 O O . ARG B 1 185 ? -7.973 5.562 -9.227 1 85.81 185 ARG B O 1
ATOM 3348 N N . SER B 1 186 ? -6.648 6.848 -8.008 1 90.56 186 SER B N 1
ATOM 3349 C CA . SER B 1 186 ? -7.234 6.336 -6.773 1 90.56 186 SER B CA 1
ATOM 3350 C C . SER B 1 186 ? -8.703 6.727 -6.652 1 90.56 186 SER B C 1
ATOM 3352 O O . SER B 1 186 ? -9.086 7.848 -6.992 1 90.56 186 SER B O 1
ATOM 3354 N N . LYS B 1 187 ? -9.484 5.801 -6.121 1 88.19 187 LYS B N 1
ATOM 3355 C CA . LYS B 1 187 ? -10.898 6.066 -5.879 1 88.19 187 LYS B CA 1
ATOM 3356 C C . LYS B 1 187 ? -11.125 6.582 -4.461 1 88.19 187 LYS B C 1
ATOM 3358 O O . LYS B 1 187 ? -12.266 6.844 -4.066 1 88.19 187 LYS B O 1
ATOM 3363 N N . TRP B 1 188 ? -10.094 6.652 -3.762 1 91.38 188 TRP B N 1
ATOM 3364 C CA . TRP B 1 188 ? -10.133 7.293 -2.451 1 91.38 188 TRP B CA 1
ATOM 3365 C C . TRP B 1 188 ? -9.766 8.766 -2.557 1 91.38 188 TRP B C 1
ATOM 3367 O O . TRP B 1 188 ? -8.883 9.141 -3.332 1 91.38 188 TRP B O 1
ATOM 3377 N N . PRO B 1 189 ? -10.492 9.633 -1.785 1 95.56 189 PRO B N 1
ATOM 3378 C CA . PRO B 1 189 ? -10.047 11.031 -1.766 1 95.56 189 PRO B CA 1
ATOM 3379 C C . PRO B 1 189 ? -8.664 11.203 -1.131 1 95.56 189 PRO B C 1
ATOM 3381 O O . PRO B 1 189 ? -8.477 10.867 0.041 1 95.56 189 PRO B O 1
ATOM 3384 N N . MET B 1 190 ? -7.746 11.758 -1.892 1 97.25 190 MET B N 1
ATOM 3385 C CA . MET B 1 190 ? -6.379 11.797 -1.38 1 97.25 190 MET B CA 1
ATOM 3386 C C . MET B 1 190 ? -5.699 13.109 -1.751 1 97.25 190 MET B C 1
ATOM 3388 O O . MET B 1 190 ? -6 13.695 -2.791 1 97.25 190 MET B O 1
ATOM 3392 N N . VAL B 1 191 ? -4.785 13.484 -0.919 1 98.06 191 VAL B N 1
ATOM 3393 C CA . VAL B 1 191 ? -3.945 14.664 -1.083 1 98.06 191 VAL B CA 1
ATOM 3394 C C . VAL B 1 191 ? -2.477 14.281 -0.932 1 98.06 191 VAL B C 1
ATOM 3396 O O . VAL B 1 191 ? -2.133 13.438 -0.097 1 98.06 191 VAL B O 1
ATOM 3399 N N . TYR B 1 192 ? -1.668 14.812 -1.796 1 98.5 192 TYR B N 1
ATOM 3400 C CA . TYR B 1 192 ? -0.22 14.742 -1.637 1 98.5 192 TYR B CA 1
ATOM 3401 C C . TYR B 1 192 ? 0.355 16.109 -1.278 1 98.5 192 TYR B C 1
ATOM 3403 O O . TYR B 1 192 ? -0.011 17.125 -1.882 1 98.5 192 TYR B O 1
ATOM 3411 N N . MET B 1 193 ? 1.263 16.141 -0.274 1 97.81 193 MET B N 1
ATOM 3412 C CA . MET B 1 193 ? 1.881 17.391 0.133 1 97.81 193 MET B CA 1
ATOM 3413 C C . MET B 1 193 ? 3.395 17.25 0.237 1 97.81 193 MET B C 1
ATOM 3415 O O . MET B 1 193 ? 3.891 16.312 0.873 1 97.81 193 MET B O 1
ATOM 3419 N N . CYS B 1 194 ? 4.047 18.188 -0.416 1 97.25 194 CYS B N 1
ATOM 3420 C CA . CYS B 1 194 ? 5.488 18.312 -0.213 1 97.25 194 CYS B CA 1
ATOM 3421 C C . CYS B 1 194 ? 5.797 19.25 0.953 1 97.25 194 CYS B C 1
ATOM 3423 O O . CYS B 1 194 ? 5.535 20.453 0.878 1 97.25 194 CYS B O 1
ATOM 3425 N N . CYS B 1 195 ? 6.336 18.688 2.037 1 96.81 195 CYS B N 1
ATOM 3426 C CA . CYS B 1 195 ? 6.703 19.422 3.242 1 96.81 195 CYS B CA 1
ATOM 3427 C C . CYS B 1 195 ? 8.125 19.078 3.678 1 96.81 195 CYS B C 1
ATOM 3429 O O . CYS B 1 195 ? 8.422 17.922 3.992 1 96.81 195 CYS B O 1
ATOM 3431 N N . SER B 1 196 ? 8.977 20.078 3.734 1 95.56 196 SER B N 1
ATOM 3432 C CA . SER B 1 196 ? 10.375 19.844 4.094 1 95.56 196 SER B CA 1
ATOM 3433 C C . SER B 1 196 ? 10.516 19.531 5.578 1 95.56 196 SER B C 1
ATOM 3435 O O . SER B 1 196 ? 9.562 19.703 6.348 1 95.56 196 SER B O 1
ATOM 3437 N N . LYS B 1 197 ? 11.703 19.094 5.945 1 94.69 197 LYS B N 1
ATOM 3438 C CA . LYS B 1 197 ? 12 18.781 7.34 1 94.69 197 LYS B CA 1
ATOM 3439 C C . LYS B 1 197 ? 11.898 20.031 8.219 1 94.69 197 LYS B C 1
ATOM 3441 O O . LYS B 1 197 ? 11.703 19.922 9.43 1 94.69 197 LYS B O 1
ATOM 3446 N N . GLU B 1 198 ? 12.016 21.172 7.621 1 94.06 198 GLU B N 1
ATOM 3447 C CA . GLU B 1 198 ? 11.953 22.438 8.352 1 94.06 198 GLU B CA 1
ATOM 3448 C C . GLU B 1 198 ? 10.531 22.984 8.391 1 94.06 198 GLU B C 1
ATOM 3450 O O . GLU B 1 198 ? 10.281 24.047 8.969 1 94.06 198 GLU B O 1
ATOM 3455 N N . GLY B 1 199 ? 9.641 22.312 7.719 1 95.31 199 GLY B N 1
ATOM 3456 C CA . GLY B 1 199 ? 8.25 22.719 7.793 1 95.31 199 GLY B CA 1
ATOM 3457 C C . GLY B 1 199 ? 7.844 23.656 6.668 1 95.31 199 GLY B C 1
ATOM 3458 O O . GLY B 1 199 ? 6.969 24.516 6.844 1 95.31 199 GLY B O 1
ATOM 3459 N N . ILE B 1 200 ? 8.508 23.578 5.566 1 94.19 200 ILE B N 1
ATOM 3460 C CA . ILE B 1 200 ? 8.141 24.391 4.402 1 94.19 200 ILE B CA 1
ATOM 3461 C C . ILE B 1 200 ? 7.262 23.562 3.465 1 94.19 200 ILE B C 1
ATOM 3463 O O . ILE B 1 200 ? 7.703 22.531 2.938 1 94.19 200 ILE B O 1
ATOM 3467 N N . VAL B 1 201 ? 6.039 24.016 3.264 1 96.06 201 VAL B N 1
ATOM 3468 C CA . VAL B 1 201 ? 5.125 23.344 2.34 1 96.06 201 VAL B CA 1
ATOM 3469 C C . VAL B 1 201 ? 5.273 23.953 0.944 1 96.06 201 VAL B C 1
ATOM 3471 O O . VAL B 1 201 ? 5.023 25.141 0.747 1 96.06 201 VAL B O 1
ATOM 3474 N N . SER B 1 202 ? 5.613 23.156 -0.064 1 95 202 SER B N 1
ATOM 3475 C CA . SER B 1 202 ? 5.922 23.703 -1.384 1 95 202 SER B CA 1
ATOM 3476 C C . SER B 1 202 ? 4.961 23.156 -2.439 1 95 202 SER B C 1
ATOM 3478 O O . SER B 1 202 ? 4.91 23.656 -3.561 1 95 202 SER B O 1
ATOM 3480 N N . GLN B 1 203 ? 4.254 22.172 -2.088 1 96.19 203 GLN B N 1
ATOM 3481 C CA . GLN B 1 203 ? 3.305 21.578 -3.025 1 96.19 203 GLN B CA 1
ATOM 3482 C C . GLN B 1 203 ? 2.109 20.984 -2.291 1 96.19 203 GLN B C 1
ATOM 3484 O O . GLN B 1 203 ? 2.266 20.375 -1.225 1 96.19 203 GLN B O 1
ATOM 3489 N N . MET B 1 204 ? 0.978 21.109 -2.801 1 96.88 204 MET B N 1
ATOM 3490 C CA . MET B 1 204 ? -0.253 20.422 -2.404 1 96.88 204 MET B CA 1
ATOM 3491 C C . MET B 1 204 ? -1.098 20.078 -3.627 1 96.88 204 MET B C 1
ATOM 3493 O O . MET B 1 204 ? -1.52 20.969 -4.367 1 96.88 204 MET B O 1
ATOM 3497 N N . ILE B 1 205 ? -1.289 18.828 -3.852 1 97.5 205 ILE B N 1
ATOM 3498 C CA . ILE B 1 205 ? -2.105 18.375 -4.973 1 97.5 205 ILE B CA 1
ATOM 3499 C C . ILE B 1 205 ? -3.096 17.312 -4.5 1 97.5 205 ILE B C 1
ATOM 3501 O O . ILE B 1 205 ? -2.848 16.625 -3.504 1 97.5 205 ILE B O 1
ATOM 3505 N N . TRP B 1 206 ? -4.234 17.25 -5.094 1 97.31 206 TRP B N 1
ATOM 3506 C CA . TRP B 1 206 ? -5.238 16.281 -4.691 1 97.31 206 TRP B CA 1
ATOM 3507 C C . TRP B 1 206 ? -5.984 15.734 -5.906 1 97.31 206 TRP B C 1
ATOM 3509 O O . TRP B 1 206 ? -5.898 16.297 -7 1 97.31 206 TRP B O 1
ATOM 3519 N N . ASN B 1 207 ? -6.57 14.57 -5.738 1 94.94 207 ASN B N 1
ATOM 3520 C CA . ASN B 1 207 ? -7.23 13.906 -6.859 1 94.94 207 ASN B CA 1
ATOM 3521 C C . ASN B 1 207 ? -8.688 14.344 -6.984 1 94.94 207 ASN B C 1
ATOM 3523 O O . ASN B 1 207 ? -9.18 15.141 -6.18 1 94.94 207 ASN B O 1
ATOM 3527 N N . GLN B 1 208 ? -9.305 13.844 -8.008 1 94.31 208 GLN B N 1
ATOM 3528 C CA . GLN B 1 208 ? -10.688 14.203 -8.312 1 94.31 208 GLN B CA 1
ATOM 3529 C C . GLN B 1 208 ? -11.625 13.82 -7.172 1 94.31 208 GLN B C 1
ATOM 3531 O O . GLN B 1 208 ? -12.562 14.555 -6.855 1 94.31 208 GLN B O 1
ATOM 3536 N N . CYS B 1 209 ? -11.398 12.695 -6.609 1 92.88 209 CYS B N 1
ATOM 3537 C CA . CYS B 1 209 ? -12.242 12.242 -5.512 1 92.88 209 CYS B CA 1
ATOM 3538 C C . CYS B 1 209 ? -12.188 13.211 -4.34 1 92.88 209 CYS B C 1
ATOM 3540 O O . CYS B 1 209 ? -13.188 13.422 -3.654 1 92.88 209 CYS B O 1
ATOM 3542 N N . ALA B 1 210 ? -11.047 13.75 -4.094 1 94.56 210 ALA B N 1
ATOM 3543 C CA . ALA B 1 210 ? -10.93 14.773 -3.057 1 94.56 210 ALA B CA 1
ATOM 3544 C C . ALA B 1 210 ? -11.719 16.031 -3.424 1 94.56 210 ALA B C 1
ATOM 3546 O O . ALA B 1 210 ? -12.32 16.656 -2.555 1 94.56 210 ALA B O 1
ATOM 3547 N N . GLU B 1 211 ? -11.758 16.391 -4.68 1 91.69 211 GLU B N 1
ATOM 3548 C CA . GLU B 1 211 ? -12.578 17.5 -5.145 1 91.69 211 GLU B CA 1
ATOM 3549 C C . GLU B 1 211 ? -14.055 17.25 -4.867 1 91.69 211 GLU B C 1
ATOM 3551 O O . GLU B 1 211 ? -14.75 18.125 -4.348 1 91.69 211 GLU B O 1
ATOM 3556 N N . GLU B 1 212 ? -14.398 16.094 -5.121 1 88.94 212 GLU B N 1
ATOM 3557 C CA . GLU B 1 212 ? -15.805 15.719 -4.941 1 88.94 212 GLU B CA 1
ATOM 3558 C C . GLU B 1 212 ? -16.188 15.703 -3.463 1 88.94 212 GLU B C 1
ATOM 3560 O O . GLU B 1 212 ? -17.328 15.977 -3.107 1 88.94 212 GLU B O 1
ATOM 3565 N N . LEU B 1 213 ? -15.242 15.375 -2.744 1 89.56 213 LEU B N 1
ATOM 3566 C CA . LEU B 1 213 ? -15.492 15.336 -1.307 1 89.56 213 LEU B CA 1
ATOM 3567 C C . LEU B 1 213 ? -15.711 16.734 -0.754 1 89.56 213 LEU B C 1
ATOM 3569 O O . LEU B 1 213 ? -16.422 16.922 0.237 1 89.56 213 LEU B O 1
ATOM 3573 N N . GLY B 1 214 ? -15.008 17.734 -1.397 1 87.44 214 GLY B N 1
ATOM 3574 C CA . GLY B 1 214 ? -15.25 19.078 -0.898 1 87.44 214 GLY B CA 1
ATOM 3575 C C . GLY B 1 214 ? -14.164 20.062 -1.291 1 87.44 214 GLY B C 1
ATOM 3576 O O . GLY B 1 214 ? -14.211 21.234 -0.91 1 87.44 214 GLY B O 1
ATOM 3577 N N . LEU B 1 215 ? -13.25 19.547 -1.996 1 90.06 215 LEU B N 1
ATOM 3578 C CA . LEU B 1 215 ? -12.156 20.453 -2.344 1 90.06 215 LEU B CA 1
ATOM 3579 C C . LEU B 1 215 ? -12.414 21.125 -3.686 1 90.06 215 LEU B C 1
ATOM 3581 O O . LEU B 1 215 ? -11.539 21.797 -4.23 1 90.06 215 LEU B O 1
ATOM 3585 N N . ASP B 1 216 ? -13.656 20.906 -4.039 1 87.69 216 ASP B N 1
ATOM 3586 C CA . ASP B 1 216 ? -14.031 21.625 -5.258 1 87.69 216 ASP B CA 1
ATOM 3587 C C . ASP B 1 216 ? -13.984 23.125 -5.051 1 87.69 216 ASP B C 1
ATOM 3589 O O . ASP B 1 216 ? -14.438 23.641 -4.02 1 87.69 216 ASP B O 1
ATOM 3593 N N . GLY B 1 217 ? -13.438 23.844 -5.977 1 85.44 217 GLY B N 1
ATOM 3594 C CA . GLY B 1 217 ? -13.344 25.297 -5.883 1 85.44 217 GLY B CA 1
ATOM 3595 C C . GLY B 1 217 ? -12.086 25.766 -5.188 1 85.44 217 GLY B C 1
ATOM 3596 O O . GLY B 1 217 ? -11.781 26.969 -5.184 1 85.44 217 GLY B O 1
ATOM 3597 N N . TYR B 1 218 ? -11.492 24.828 -4.551 1 89.5 218 TYR B N 1
ATOM 3598 C CA . TYR B 1 218 ? -10.242 25.203 -3.898 1 89.5 218 TYR B CA 1
ATOM 3599 C C . TYR B 1 218 ? -9.062 25.031 -4.848 1 89.5 218 TYR B C 1
ATOM 3601 O O . TYR B 1 218 ? -9.117 24.219 -5.781 1 89.5 218 TYR B O 1
ATOM 3609 N N . SER B 1 219 ? -8.078 25.844 -4.629 1 91.44 219 SER B N 1
ATOM 3610 C CA . SER B 1 219 ? -6.816 25.75 -5.363 1 91.44 219 SER B CA 1
ATOM 3611 C C . SER B 1 219 ? -5.645 26.219 -4.5 1 91.44 219 SER B C 1
ATOM 3613 O O . SER B 1 219 ? -5.832 26.594 -3.342 1 91.44 219 SER B O 1
ATOM 3615 N N . VAL B 1 220 ? -4.477 25.969 -5.039 1 92.94 220 VAL B N 1
ATOM 3616 C CA . VAL B 1 220 ? -3.277 26.375 -4.309 1 92.94 220 VAL B CA 1
ATOM 3617 C C . VAL B 1 220 ? -2.502 27.406 -5.117 1 92.94 220 VAL B C 1
ATOM 3619 O O . VAL B 1 220 ? -2.49 27.359 -6.348 1 92.94 220 VAL B O 1
ATOM 3622 N N . SER B 1 221 ? -1.849 28.297 -4.422 1 90.25 221 SER B N 1
ATOM 3623 C CA . SER B 1 221 ? -0.961 29.297 -5.02 1 90.25 221 SER B CA 1
ATOM 3624 C C . SER B 1 221 ? 0.242 29.562 -4.125 1 90.25 221 SER B C 1
ATOM 3626 O O . SER B 1 221 ? 0.316 29.062 -3.002 1 90.25 221 SER B O 1
ATOM 3628 N N . VAL B 1 222 ? 1.252 30.188 -4.727 1 89.25 222 VAL B N 1
ATOM 3629 C CA . VAL B 1 222 ? 2.447 30.531 -3.969 1 89.25 222 VAL B CA 1
ATOM 3630 C C . VAL B 1 222 ? 2.475 32.031 -3.715 1 89.25 222 VAL B C 1
ATOM 3632 O O . VAL B 1 222 ? 2.34 32.844 -4.645 1 89.25 222 VAL B O 1
ATOM 3635 N N . ARG B 1 223 ? 2.529 32.344 -2.52 1 85.5 223 ARG B N 1
ATOM 3636 C CA . ARG B 1 223 ? 2.717 33.719 -2.125 1 85.5 223 ARG B CA 1
ATOM 3637 C C . ARG B 1 223 ? 4.191 34.031 -1.879 1 85.5 223 ARG B C 1
ATOM 3639 O O . ARG B 1 223 ? 4.816 33.438 -0.998 1 85.5 223 ARG B O 1
ATOM 3646 N N . ARG B 1 224 ? 4.695 34.844 -2.766 1 83.5 224 ARG B N 1
ATOM 3647 C CA . ARG B 1 224 ? 6.105 35.188 -2.672 1 83.5 224 ARG B CA 1
ATOM 3648 C C . ARG B 1 224 ? 6.352 36.188 -1.526 1 83.5 224 ARG B C 1
ATOM 3650 O O . ARG B 1 224 ? 5.73 37.25 -1.47 1 83.5 224 ARG B O 1
ATOM 3657 N N . GLY B 1 225 ? 6.914 35.625 -0.453 1 73 225 GLY B N 1
ATOM 3658 C CA . GLY B 1 225 ? 7.285 36.531 0.644 1 73 225 GLY B CA 1
ATOM 3659 C C . GLY B 1 225 ? 8.711 37.031 0.543 1 73 225 GLY B C 1
ATOM 3660 O O . GLY B 1 225 ? 9.445 36.656 -0.379 1 73 225 GLY B O 1
ATOM 3661 N N . ASP B 1 226 ? 9.008 38.031 1.438 1 68.88 226 ASP B N 1
ATOM 3662 C CA . ASP B 1 226 ? 10.328 38.656 1.473 1 68.88 226 ASP B CA 1
ATOM 3663 C C . ASP B 1 226 ? 11.414 37.594 1.688 1 68.88 226 ASP B C 1
ATOM 3665 O O . ASP B 1 226 ? 12.461 37.625 1.041 1 68.88 226 ASP B O 1
ATOM 3669 N N . ASP B 1 227 ? 11.117 36.594 2.529 1 68.5 227 ASP B N 1
ATOM 3670 C CA . ASP B 1 227 ? 12.164 35.656 2.91 1 68.5 227 ASP B CA 1
ATOM 3671 C C . ASP B 1 227 ? 11.914 34.281 2.287 1 68.5 227 ASP B C 1
ATOM 3673 O O . ASP B 1 227 ? 12.859 33.562 1.918 1 68.5 227 ASP B O 1
ATOM 3677 N N . LYS B 1 228 ? 10.672 33.906 2.344 1 75.81 228 LYS B N 1
ATOM 3678 C CA . LYS B 1 228 ? 10.406 32.562 1.812 1 75.81 228 LYS B CA 1
ATOM 3679 C C . LYS B 1 228 ? 9.055 32.5 1.106 1 75.81 228 LYS B C 1
ATOM 3681 O O . LYS B 1 228 ? 8.1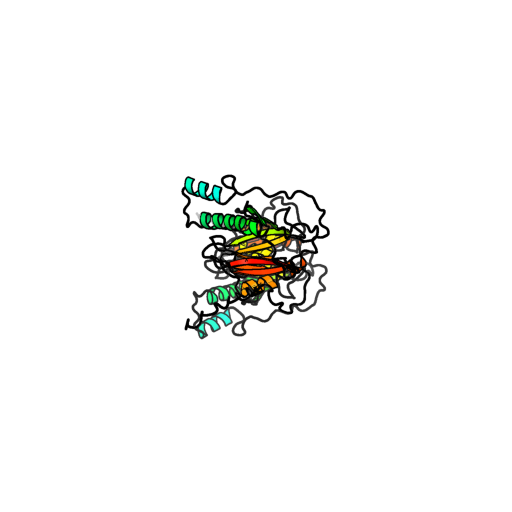25 33.219 1.479 1 75.81 228 LYS B O 1
ATOM 3686 N N . ASP B 1 229 ? 9.047 31.734 0.033 1 84.19 229 ASP B N 1
ATOM 3687 C CA . ASP B 1 229 ? 7.781 31.469 -0.645 1 84.19 229 ASP B CA 1
ATOM 3688 C C . ASP B 1 229 ? 6.895 30.547 0.194 1 84.19 229 ASP B C 1
ATOM 3690 O O . ASP B 1 229 ? 7.395 29.672 0.914 1 84.19 229 ASP B O 1
ATOM 3694 N N . GLU B 1 230 ? 5.648 30.984 0.286 1 85.75 230 GLU B N 1
ATOM 3695 C CA . GLU B 1 230 ? 4.707 30.188 1.064 1 85.75 230 GLU B CA 1
ATOM 3696 C C . GLU B 1 230 ? 3.545 29.703 0.201 1 85.75 230 GLU B C 1
ATOM 3698 O O . GLU B 1 230 ? 3.027 30.453 -0.628 1 85.75 230 GLU B O 1
ATOM 3703 N N . LEU B 1 231 ? 3.211 28.469 0.422 1 92.69 231 LEU B N 1
ATOM 3704 C CA . LEU B 1 231 ? 2.033 27.953 -0.256 1 92.69 231 LEU B CA 1
ATOM 3705 C C . LEU B 1 231 ? 0.754 28.422 0.431 1 92.69 231 LEU B C 1
ATOM 3707 O O . LEU B 1 231 ? 0.661 28.391 1.66 1 92.69 231 LEU B O 1
ATOM 3711 N N . VAL B 1 232 ? -0.23 28.922 -0.413 1 92.44 232 VAL B N 1
ATOM 3712 C CA . VAL B 1 232 ? -1.493 29.375 0.158 1 92.44 232 VAL B CA 1
ATOM 3713 C C . VAL B 1 232 ? -2.658 28.688 -0.546 1 92.44 232 VAL B C 1
ATOM 3715 O O . VAL B 1 232 ? -2.559 28.328 -1.723 1 92.44 232 VAL B O 1
ATOM 3718 N N . LEU B 1 233 ? -3.713 28.484 0.23 1 91.75 233 LEU B N 1
ATOM 3719 C CA . LEU B 1 233 ? -4.953 27.953 -0.326 1 91.75 233 LEU B CA 1
ATOM 3720 C C . LEU B 1 233 ? -5.844 29.078 -0.844 1 91.75 233 LEU B C 1
ATOM 3722 O O . LEU B 1 233 ? -5.906 30.156 -0.245 1 91.75 233 LEU B O 1
ATOM 3726 N N . MET B 1 234 ? -6.465 28.75 -1.949 1 91.44 234 MET B N 1
ATOM 3727 C CA . MET B 1 234 ? -7.395 29.719 -2.543 1 91.44 234 MET B CA 1
ATOM 3728 C C . MET B 1 234 ? -8.773 29.078 -2.732 1 91.44 234 MET B C 1
ATOM 3730 O O . MET B 1 234 ? -8.883 27.875 -2.934 1 91.44 234 MET B O 1
ATOM 3734 N N . ARG B 1 235 ? -9.773 29.938 -2.607 1 88.62 235 ARG B N 1
ATOM 3735 C CA . ARG B 1 235 ? -11.133 29.547 -2.963 1 88.62 235 ARG B CA 1
ATOM 3736 C C . ARG B 1 235 ? -11.789 30.594 -3.844 1 88.62 235 ARG B C 1
ATOM 3738 O O . ARG B 1 235 ? -11.867 31.766 -3.467 1 88.62 235 ARG B O 1
ATOM 3745 N N . ASN B 1 236 ? -12.305 30.062 -4.926 1 83.12 236 ASN B N 1
ATOM 3746 C CA . ASN B 1 236 ? -12.969 30.953 -5.867 1 83.12 236 ASN B CA 1
ATOM 3747 C C . ASN B 1 236 ? -12.133 32.219 -6.133 1 83.12 236 ASN B C 1
ATOM 3749 O O . ASN B 1 236 ? -12.648 33.312 -6.102 1 83.12 236 ASN B O 1
ATOM 3753 N N . GLY B 1 237 ? -10.859 32.062 -6.152 1 80.31 237 GLY B N 1
ATOM 3754 C CA . GLY B 1 237 ? -9.938 33.125 -6.539 1 80.31 237 GLY B CA 1
ATOM 3755 C C . GLY B 1 237 ? -9.453 33.938 -5.367 1 80.31 237 GLY B C 1
ATOM 3756 O O . GLY B 1 237 ? -8.625 34.844 -5.535 1 80.31 237 GLY B O 1
ATOM 3757 N N . ALA B 1 238 ? -10.008 33.719 -4.242 1 86.12 238 ALA B N 1
ATOM 3758 C CA . ALA B 1 238 ? -9.594 34.469 -3.057 1 86.12 238 ALA B CA 1
ATOM 3759 C C . ALA B 1 238 ? -8.695 33.625 -2.16 1 86.12 238 ALA B C 1
ATOM 3761 O O . ALA B 1 238 ? -8.938 32.438 -1.971 1 86.12 238 ALA B O 1
ATOM 3762 N N . VAL B 1 239 ? -7.723 34.312 -1.651 1 85.44 239 VAL B N 1
ATOM 3763 C CA . VAL B 1 239 ? -6.781 33.625 -0.77 1 85.44 239 VAL B CA 1
ATOM 3764 C C . VAL B 1 239 ? -7.449 33.312 0.571 1 85.44 239 VAL B C 1
ATOM 3766 O O . VAL B 1 239 ? -8.109 34.188 1.151 1 85.44 239 VAL B O 1
ATOM 3769 N N . ILE B 1 240 ? -7.312 32.125 1 1 84.81 240 ILE B N 1
ATOM 3770 C CA . ILE B 1 240 ? -7.742 31.734 2.342 1 84.81 240 ILE B CA 1
ATOM 3771 C C . ILE B 1 240 ? -6.629 32.031 3.342 1 84.81 240 ILE B C 1
ATOM 3773 O O . ILE B 1 240 ? -5.508 31.547 3.209 1 84.81 240 ILE B O 1
ATOM 3777 N N . PRO B 1 241 ? -6.988 32.875 4.324 1 79.44 241 PRO B N 1
ATOM 3778 C CA . PRO B 1 241 ? -5.938 33.25 5.277 1 79.44 241 PRO B CA 1
ATOM 3779 C C . PRO B 1 241 ? -5.418 32.06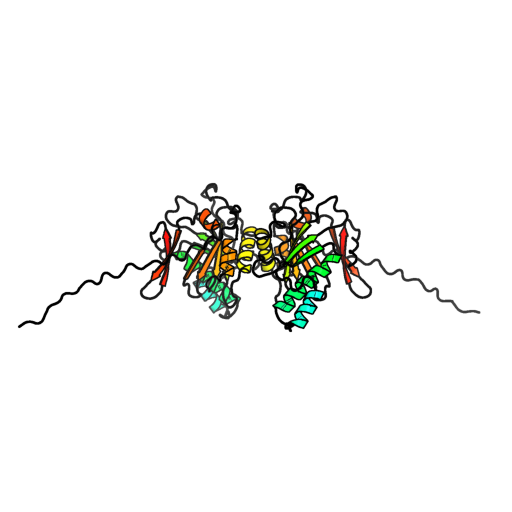2 6.07 1 79.44 241 PRO B C 1
ATOM 3781 O O . PRO B 1 241 ? -6.191 31.172 6.434 1 79.44 241 PRO B O 1
ATOM 3784 N N . LEU B 1 242 ? -4.133 32.031 6.184 1 79.31 242 LEU B N 1
ATOM 3785 C CA . LEU B 1 242 ? -3.525 31.016 7.055 1 79.31 242 LEU B CA 1
ATOM 3786 C C . LEU B 1 242 ? -3.871 31.297 8.516 1 79.31 242 LEU B C 1
ATOM 3788 O O . LEU B 1 242 ? -3.982 32.438 8.93 1 79.31 242 LEU B O 1
ATOM 3792 N N . LEU B 1 243 ? -4.027 30.188 9.242 1 80.56 243 LEU B N 1
ATOM 3793 C CA . LEU B 1 243 ? -4.305 30.328 10.672 1 80.56 243 LEU B CA 1
ATOM 3794 C C . LEU B 1 243 ? -3.033 30.672 11.438 1 80.56 243 LEU B C 1
ATOM 3796 O O . LEU B 1 243 ? -1.947 30.203 11.078 1 80.56 243 LEU B O 1
ATOM 3800 N N . GLU B 1 244 ? -3.15 31.656 12.32 1 69.12 244 GLU B N 1
ATOM 3801 C CA . GLU B 1 244 ? -2.002 32.031 13.141 1 69.12 244 GLU B CA 1
ATOM 3802 C C . GLU B 1 244 ? -1.566 30.891 14.047 1 69.12 244 GLU B C 1
ATOM 3804 O O . GLU B 1 244 ? -2.402 30.141 14.547 1 69.12 244 GLU B O 1
ATOM 3809 N N . GLU B 1 245 ? -0.306 30.422 13.875 1 56.56 245 GLU B N 1
ATOM 3810 C CA . GLU B 1 245 ? 0.253 29.438 14.789 1 56.56 245 GLU B CA 1
ATOM 3811 C C . GLU B 1 245 ? -0.028 29.812 16.25 1 56.56 245 GLU B C 1
ATOM 3813 O O . GLU B 1 245 ? 0.155 30.969 16.641 1 56.56 245 GLU B O 1
ATOM 3818 N N . LYS B 1 246 ? -0.932 29.031 17 1 47.19 246 LYS B N 1
ATOM 3819 C CA . LYS B 1 246 ? -1.074 29.359 18.406 1 47.19 246 LYS B CA 1
ATOM 3820 C C . LYS B 1 246 ? 0.203 29.047 19.188 1 47.19 246 LYS B C 1
ATOM 3822 O O . LYS B 1 246 ? 0.878 28.062 18.891 1 47.19 246 LYS B O 1
#

Solvent-accessible surface area (backbone atoms only — not comparable to full-atom values): 28216 Å² total; per-residue (Å²): 136,87,78,87,78,82,80,84,78,82,80,77,78,79,80,82,76,58,61,70,72,34,72,66,77,76,69,89,62,83,84,70,77,45,77,53,58,66,52,76,74,61,76,85,78,74,78,75,66,74,74,72,52,69,51,86,76,42,87,44,52,68,44,35,53,54,44,36,59,74,70,62,56,56,74,82,34,70,67,43,44,43,53,51,41,50,30,35,50,40,61,47,39,32,27,72,35,36,49,57,42,63,38,34,59,100,80,33,53,73,33,33,30,39,38,36,38,46,65,85,82,52,57,97,58,72,58,34,28,34,42,27,27,70,47,62,82,87,65,78,86,44,38,61,55,50,24,24,50,52,24,24,54,76,56,36,58,83,71,46,46,69,56,41,43,34,39,33,43,37,22,60,53,74,81,46,70,59,31,49,50,43,44,56,67,41,43,55,26,32,33,43,32,17,37,36,88,87,47,51,49,78,44,62,37,48,22,65,37,26,29,66,58,64,44,57,63,50,46,39,31,56,46,80,47,99,87,52,73,36,62,38,45,25,44,82,87,37,77,50,80,67,45,77,82,127,136,86,76,86,80,75,84,74,77,82,76,76,75,78,79,82,76,58,61,72,73,35,72,66,79,76,68,90,60,84,83,68,76,47,76,54,58,66,54,76,76,61,76,85,78,74,78,77,65,75,75,71,52,70,53,88,77,40,87,46,52,67,44,36,53,51,42,35,59,74,70,63,57,53,74,82,34,71,67,44,43,43,53,50,41,50,30,34,50,38,62,48,38,33,27,71,34,35,49,58,42,64,38,33,59,99,81,33,52,73,32,33,29,39,37,34,38,46,66,86,82,52,58,98,58,73,58,35,28,35,42,27,30,70,48,60,82,86,66,78,85,45,38,61,55,50,24,24,51,52,23,23,55,76,55,36,58,84,71,46,46,70,55,42,42,34,39,32,42,36,22,61,54,75,80,46,70,58,31,49,51,43,45,56,68,40,42,56,26,32,36,44,32,18,38,35,89,87,45,51,50,78,44,62,38,51,22,67,36,27,28,67,60,64,45,56,63,50,44,40,31,58,46,80,47,98,85,52,74,37,61,37,46,25,44,82,86,38,75,50,80,66,46,76,82,128

Nearest PDB structures (foldseek):
  1wtd-assembly1_A  TM=4.636E-01  e=6.903E-02  Escherichia coli
  8squ-assembly1_B  TM=4.779E-01  e=1.439E-01  Maribacter polysiphoniae
  8qlp-assembly1_J  TM=3.070E-01  e=2.079E-01  Bacillales bacterium
  7s8d-assembly1_B  TM=3.707E-01  e=2.408E+00  Streptomyces griseus
  8zds-assembly1_E  TM=2.466E-01  e=1.885E+00  Salmonella enterica subsp. enterica serovar Typhimurium

pLDDT: mean 79.12, std 23.64, range [17.69, 98.5]

Radius of gyration: 27.89 Å; Cα contacts (8 Å, |Δi|>4): 905; chains: 2; bounding box: 49×156×54 Å

InterPro domains:
  IPR018828 Required for respiratory growth protein 7, mitochondrial [PF10356] (77-120)
  IPR018828 Required for respiratory growth protein 7, mitochondrial [PF10356] (126-217)
  IPR018828 Required for respiratory growth protein 7, mitochondrial [PTHR28133] (38-225)

Sequence (492 aa):
MLKCSPVVRAFVRPRRQITHFSRIQRASFQFSRCYTKSAADGSPGSKLHYPNPPTTNHSDLDSFIAYARRKGLDANSTVYVGTHYEYKVSSTLAKYGFFLKRIGGSSDYGTDLVGTWTLPWSSPSAPFRVLVQCKAGTQRVGPQHIRELEGAFVGAPVGWRGTGVLGLLASERAATKGVRDSLGRSKWPMVYMCCSKEGIVSQMIWNQCAEELGLDGYSVSVRRGDDKDELVLMRNGAVIPLLEEKMLKCSPVVRAFVRPRRQITHFSRIQRASFQFSRCYTKSAADGSPGSKLHYPNPPTTNHSDLDSFIAYARRKGLDANSTVYVGTHYEYKVSSTLAKYGFFLKRIGGSSDYGTDLVGTWTLPWSSPSAPFRVLVQCKAGTQRVGPQHIRELEGAFVGAPVGWRGTGVLGLLASERAATKGVRDSLGRSKWPMVYMCCSKEGIVSQMIWNQCAEELGLDGYSVSVRRGDDKDELVLMRNGAVIPLLEEK

Secondary structure (DSSP, 8-state):
-------------------------------PPPSS--GGGS-S-----PPPPS-SS-SSHHHHHHHHHHHT--TTSHHHHHHHHHHHHHHHHGGGTEEEEE--STTSTT--EEEEEPPTT--S---EEEEEEEE-TTPPP-HHHHHHHHHHHHT--GGG-STTEEEEEEESSPPPHHHHHHHHH-SS-EEEEEE-TTS-EEEEEE-HHHIIIIITTEEEEEE--SS--EEEEEETTEEPPPPP--/-------------------------------PPPSS--GGGS-TT----PPPPS-SS-SSHHHHHHHHHHHT--TTSHHHHHHHHHHHHHHHHGGGTEEEEE--STTSTT--EEEEEPPTT--S---EEEEEEEE-TTPPP-HHHHHHHHHHHHT--GGG-STTEEEEEEESSPPPHHHHHHHHH-SS-EEEEEE-TTS-EEEEEE-HHHIIIIITTEEEEEE--SS--EEEEEETTEEPPPPP--

Organism: Metarhizium robertsii (strain ARSEF 23 / ATCC MYA-3075) (NCBI:txid655844)

Fol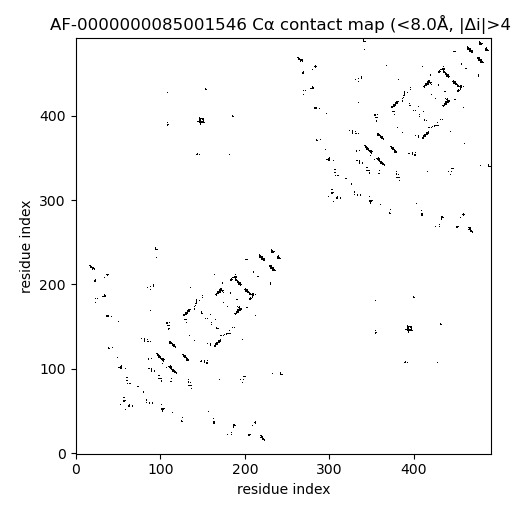dseek 3Di:
DDDDPDDPPPPPPDDDPFPFPAALPDDPDDDDAQPAAEQPPPDPDDDQDDDDAPDPQDWALVSVVVSCVVVVPDCPDPVNQVVNQLRLQQLLCVQQQWHWTARDDPQQLQFGIWTWGDAPPQPVRHTATETEHEDEDDDDDFLVVLVSQVRSQVVHPPSQHHHRYEYEYEYQDDDDPRNSVSQQPHSGWYKYWHAHSNSATDDIYIYPNVCSRPCVQKTWGWDDDPPDIHIFIDGVRHTGGTDDSD/DDDDDDPPPPPPDPDPPFPFPAALPDPPDDPDAQPAAEQPPPDADDDQDDDDAPDPQDWALVSVVVSCVVVVPDCPDPVNQVVNQLRLQQLLCVQQQWHWTARDDPQQLQFGIWTWGDAPPLPVRHTATETEHEDEDDDDDFLVVLVSQVRSQVVHPPSQHHHRYEYEYEYQDDDDPRNSVSQQPHSGWYKYWHAHSNSATDDIYIYPNVCSHPCVQKTWGWDDDPPDIHIFIDGVRHTGGTDPSD